Protein AF-A0A923TV10-F1 (afdb_monomer_lite)

Radius of gyration: 27.49 Å; chains: 1; bounding box: 112×77×66 Å

Foldseek 3Di:
DDDDDDDDDDDPPPPPPPPPPPVDDPDLLVLLLVLLVQLLLCQLADLLSNLQSNLVSVLLSCLPPVADRALVSNLVSLCPRPDLSSVLVVVQVQLSVLVSQLVNLLNPQQVDPVLVPDDDLLSSLSSLLSSLLQSLFAPLDVVSVVSNVSSVVSSVSNVVSSNDPSRNVSCVVSNPPPPPPPPPVPPPDDDDDDDDDDDDDPPPPLAFLLSVLLVPDDLLLSLLVLCQCQLLQALCLVVQDADFLPQAFQDQKDFPAAQPVGDTFIDGNDLPSRQCRFSSNNPGPHFPPLHDPCSVAREWAWQQWAFDDRSVAQQETELPATSGSGDRGSHDAFQLSSLSSCQQSQFAQALSYGRTNSSSSNDDLSCLLCVVNGSRHQKFWCFKDAAPDDDDFQWWKGFVRHIKGFNFADPQQQQLPPPDDLVCLDLVNGQLLNGATKIWGADCPSNGSGTGIHGRSRVCVPPVLSRQLVSVVSSQNNNNNVRHMDGRDSPRRMTTMHGNPDPSRGGDHRHYPSSVSSSSRD

Secondary structure (DSSP, 8-state):
----PPP--------------------HHHHHHHHHHHHHTTTTS-HHHHHHHHHHHHHHHHHHHSSPPPHHHHHHHHHH--SHHHHHHHH-HHHHHHHHHHHHHHHHHHS-TTGGG--HHHHHHHHHHHHHHHHHT--SSHHHHHHHHHHHHHHHHHHHHHTSHHHHHHHTTT-------------------PPP-----TT-----HHHHHHHHS-HHHHHHHHHHHHHTT-TTTTTSPPB-TTSPPP-SEEEEEE-TTSSEEEEES-HHHHHHH-HHHHT--PPPTTS--TTTS--EE-TT--EEE-TT-TTEEEEEEE-SSS-SS-EE-HHHHHHHHHHHTTB-SSTTS---GGGGTS--HHHHHSTTTTT-TTEEE--EE-TT----TT-EEEETTEEEEEEEE-SSTTS-TT--SGGG-STTTS-GGG--EEEEEEESHHHH-EEEEEEHHHHHHH-HHHHHHHHHHHHHHHHHHTT--EEPPTT-SEEEEEE---GGGB-PPPEETTGGGGGG--

Sequence (522 aa):
MKNLPTPFSRIAILLSTASLTACGAGSVMERANSLSGRLNEPVGCSTNAVRDGFFKALYDEVAMTNELPPPDFMREGLANSPTPKSSALRAEQPLSDAYANFYAEIYVAAETPEHQKLEGEARKQALLTTLAEIELGDRTTPEKAAIQSRIAKSFRDFEVENEKPSVIAHNASDCIPTSPDQSTPTTPAAPNAPSTPVIVDARADSVPLFEKFRKNFVSPVYGAYKVLSVAYQSCSVLDIAPMTNNSRRMEGIVIDGTHPSGGYQRTIASATSVMKSNAYYSTRTGPAGSCFPEQKNPLIYDFGGKPYVASTSAMEIDLFKNGGSGSVALGIDCSGYVSSALLVSGLKLKKEASSKAYQIGGVNSYMLMDPENNGLSCISRQKSISNGATLNPGDIIAQAGHVVMVDQVGTDPFGIARITRAVDCTAAQLPSSRFNFTITQSSASLGGIGLNRFKISDFLAGDSAMRNGMVQYAVAHCKAKFGITSTIPVTNPAAIVRHLGTAQCQDTKVTVKYSSCMNSCR

Structure (mmCIF, N/CA/C/O backbone):
data_AF-A0A923TV10-F1
#
_entry.id   AF-A0A923TV10-F1
#
loop_
_atom_site.group_PDB
_atom_site.id
_atom_site.type_symbol
_atom_site.label_atom_id
_atom_site.label_alt_id
_atom_site.label_comp_id
_atom_site.label_asym_id
_atom_site.label_entity_id
_atom_site.label_seq_id
_atom_site.pdbx_PDB_ins_code
_atom_site.Cartn_x
_atom_site.Cartn_y
_atom_site.Cartn_z
_atom_site.occupancy
_atom_site.B_iso_or_equiv
_atom_site.auth_seq_id
_atom_site.auth_comp_id
_atom_site.auth_asym_id
_atom_site.auth_atom_id
_atom_site.pdbx_PDB_model_num
ATOM 1 N N . MET A 1 1 ? 73.364 -57.842 -15.321 1.00 38.59 1 MET A N 1
ATOM 2 C CA . MET A 1 1 ? 72.441 -58.387 -16.342 1.00 38.59 1 MET A CA 1
ATOM 3 C C . MET A 1 1 ? 71.138 -57.596 -16.298 1.00 38.59 1 MET A C 1
ATOM 5 O O . MET A 1 1 ? 70.602 -57.467 -15.213 1.00 38.59 1 MET A O 1
ATOM 9 N N . LYS A 1 2 ? 70.722 -57.068 -17.464 1.00 39.53 2 LYS A N 1
ATOM 10 C CA . LYS A 1 2 ? 69.357 -56.740 -17.958 1.00 39.53 2 LYS A CA 1
ATOM 11 C C . LYS A 1 2 ? 68.364 -56.087 -16.966 1.00 39.53 2 LYS A C 1
ATOM 13 O O . LYS A 1 2 ? 67.922 -56.727 -16.028 1.00 39.53 2 LYS A O 1
ATOM 18 N N . ASN A 1 3 ? 68.079 -54.786 -17.094 1.00 37.75 3 ASN A N 1
ATOM 19 C CA . ASN A 1 3 ? 67.051 -54.160 -17.962 1.00 37.75 3 ASN A CA 1
ATOM 20 C C . ASN A 1 3 ? 65.609 -54.624 -17.697 1.00 37.75 3 ASN A C 1
ATOM 22 O O . ASN A 1 3 ? 65.270 -55.738 -18.082 1.00 37.75 3 ASN A O 1
ATOM 26 N N . LEU A 1 4 ? 64.762 -53.710 -17.193 1.00 36.78 4 LEU A N 1
ATOM 27 C CA . LEU A 1 4 ? 63.533 -53.234 -17.865 1.00 36.78 4 LEU A CA 1
ATOM 28 C C . LEU A 1 4 ? 62.836 -52.121 -17.040 1.00 36.78 4 LEU A C 1
ATOM 30 O O . LEU A 1 4 ? 62.564 -52.336 -15.860 1.00 36.78 4 LEU A O 1
ATOM 34 N N . PRO A 1 5 ? 62.533 -50.948 -17.633 1.00 49.22 5 PRO A N 1
ATOM 35 C CA . PRO A 1 5 ? 61.711 -49.904 -17.023 1.00 49.22 5 PRO A CA 1
ATOM 36 C C . PRO A 1 5 ? 60.223 -50.052 -17.388 1.00 49.22 5 PRO A C 1
ATOM 38 O O . PRO A 1 5 ? 59.868 -50.494 -18.481 1.00 49.22 5 PRO A O 1
ATOM 41 N N . THR A 1 6 ? 59.353 -49.651 -16.463 1.00 47.72 6 THR A N 1
ATOM 42 C CA . THR A 1 6 ? 57.892 -49.576 -16.610 1.00 47.72 6 THR A CA 1
ATOM 43 C C . THR A 1 6 ? 57.459 -48.358 -17.445 1.00 47.72 6 THR A C 1
ATOM 45 O O . THR A 1 6 ? 58.111 -47.312 -17.397 1.00 47.72 6 THR A O 1
ATOM 48 N N . PRO A 1 7 ? 56.362 -48.451 -18.223 1.00 50.12 7 PRO A N 1
ATOM 49 C CA . PRO A 1 7 ? 55.943 -47.381 -19.120 1.00 50.12 7 PRO A CA 1
ATOM 50 C C . PRO A 1 7 ? 55.122 -46.305 -18.397 1.00 50.12 7 PRO A C 1
ATOM 52 O O . PRO A 1 7 ? 54.123 -46.585 -17.735 1.00 50.12 7 PRO A O 1
ATOM 55 N N . PHE A 1 8 ? 55.514 -45.048 -18.603 1.00 36.72 8 PHE A N 1
ATOM 56 C CA . PHE A 1 8 ? 54.685 -43.872 -18.354 1.00 36.72 8 PHE A CA 1
ATOM 57 C C . PHE A 1 8 ? 53.495 -43.861 -19.328 1.00 36.72 8 PHE A C 1
ATOM 59 O O . PHE A 1 8 ? 53.670 -43.641 -20.527 1.00 36.72 8 PHE A O 1
ATOM 66 N N . SER A 1 9 ? 52.278 -44.047 -18.812 1.00 38.44 9 SER A N 1
ATOM 67 C CA . SER A 1 9 ? 51.053 -43.690 -19.536 1.00 38.44 9 SER A CA 1
ATOM 68 C C . SER A 1 9 ? 50.887 -42.174 -19.534 1.00 38.44 9 SER A C 1
ATOM 70 O O . SER A 1 9 ? 50.628 -41.558 -18.502 1.00 38.44 9 SER A O 1
ATOM 72 N N . ARG A 1 10 ? 51.037 -41.571 -20.715 1.00 37.12 10 ARG A N 1
ATOM 73 C CA . ARG A 1 10 ? 50.629 -40.195 -20.997 1.00 37.12 10 ARG A CA 1
ATOM 74 C C . ARG A 1 10 ? 49.102 -40.155 -21.088 1.00 37.12 10 ARG A C 1
ATOM 76 O O . ARG A 1 10 ? 48.540 -40.557 -22.101 1.00 37.12 10 ARG A O 1
ATOM 83 N N . ILE A 1 11 ? 48.438 -39.668 -20.043 1.00 40.84 11 ILE A N 1
ATOM 84 C CA . ILE A 1 11 ? 47.036 -39.249 -20.127 1.00 40.84 11 ILE A CA 1
ATOM 85 C C . ILE A 1 11 ? 47.023 -37.886 -20.821 1.00 40.84 11 ILE A C 1
ATOM 87 O O . ILE A 1 11 ? 47.440 -36.878 -20.255 1.00 40.84 11 ILE A O 1
ATOM 91 N N . ALA A 1 12 ? 46.581 -37.871 -22.076 1.00 37.94 12 ALA A N 1
ATOM 92 C CA . ALA A 1 12 ? 46.223 -36.654 -22.783 1.00 37.94 12 ALA A CA 1
ATOM 93 C C . ALA A 1 12 ? 44.892 -36.142 -22.214 1.00 37.94 12 ALA A C 1
ATOM 95 O O . ALA A 1 12 ? 43.832 -36.697 -22.497 1.00 37.94 12 ALA A O 1
ATOM 96 N N . ILE A 1 13 ? 44.948 -35.097 -21.386 1.00 39.25 13 ILE A N 1
ATOM 97 C CA . ILE A 1 13 ? 43.767 -34.317 -21.011 1.00 39.25 13 ILE A CA 1
ATOM 98 C C . ILE A 1 13 ? 43.398 -33.472 -22.233 1.00 39.25 13 ILE A C 1
ATOM 100 O O . ILE A 1 13 ? 44.001 -32.436 -22.502 1.00 39.25 13 ILE A O 1
ATOM 104 N N . LEU A 1 14 ? 42.420 -33.950 -23.001 1.00 36.16 14 LEU A N 1
ATOM 105 C CA . LEU A 1 14 ? 41.675 -33.139 -23.956 1.00 36.16 14 LEU A CA 1
ATOM 106 C C . LEU A 1 14 ? 40.838 -32.137 -23.150 1.00 36.16 14 LEU A C 1
ATOM 108 O O . LEU A 1 14 ? 39.737 -32.444 -22.700 1.00 36.16 14 LEU A O 1
ATOM 112 N N . LEU A 1 15 ? 41.387 -30.937 -22.944 1.00 39.06 15 LEU A N 1
ATOM 113 C CA . LEU A 1 15 ? 40.618 -29.751 -22.576 1.00 39.06 15 LEU A CA 1
ATOM 114 C C . LEU A 1 15 ? 39.702 -29.399 -23.754 1.00 39.06 15 LEU A C 1
ATOM 116 O O . LEU A 1 15 ? 40.036 -28.582 -24.608 1.00 39.06 15 LEU A O 1
ATOM 120 N N . SER A 1 16 ? 38.536 -30.037 -23.812 1.00 40.84 16 SER A N 1
ATOM 121 C CA . SER A 1 16 ? 37.406 -29.514 -24.565 1.00 40.84 16 SER A CA 1
ATOM 122 C C . SER A 1 16 ? 36.924 -28.257 -23.844 1.00 40.84 16 SER A C 1
ATOM 124 O O . SER A 1 16 ? 36.139 -28.328 -22.897 1.00 40.84 16 SER A O 1
ATOM 126 N N . THR A 1 17 ? 37.429 -27.100 -24.268 1.00 43.66 17 THR A N 1
ATOM 127 C CA . THR A 1 17 ? 36.827 -25.796 -23.995 1.00 43.66 17 THR A CA 1
ATOM 128 C C . THR A 1 17 ? 35.437 -25.785 -24.623 1.00 43.66 17 THR A C 1
ATOM 130 O O . THR A 1 17 ? 35.248 -25.356 -25.760 1.00 43.66 17 THR A O 1
ATOM 133 N N . ALA A 1 18 ? 34.454 -26.314 -23.897 1.00 43.22 18 ALA A N 1
ATOM 134 C CA . ALA A 1 18 ? 33.068 -25.970 -24.126 1.00 43.22 18 ALA A CA 1
ATOM 135 C C . ALA A 1 18 ? 32.954 -24.488 -23.770 1.00 43.22 18 ALA A C 1
ATOM 137 O O . ALA A 1 18 ? 32.838 -24.123 -22.600 1.00 43.22 18 ALA A O 1
ATOM 138 N N . SER A 1 19 ? 33.079 -23.635 -24.784 1.00 43.38 19 SER A N 1
ATOM 139 C CA . SER A 1 19 ? 32.669 -22.243 -24.716 1.00 43.38 19 SER A CA 1
ATOM 140 C C . SER A 1 19 ? 31.176 -22.249 -24.412 1.00 43.38 19 SER A C 1
ATOM 142 O O . SER A 1 19 ? 30.345 -22.279 -25.315 1.00 43.38 19 SER A O 1
ATOM 144 N N . LEU A 1 20 ? 30.832 -22.288 -23.125 1.00 39.34 20 LEU A N 1
ATOM 145 C CA . LEU A 1 20 ? 29.555 -21.803 -22.642 1.00 39.34 20 LEU A CA 1
ATOM 146 C C . LEU A 1 20 ? 29.521 -20.341 -23.075 1.00 39.34 20 LEU A C 1
ATOM 148 O O . LEU A 1 20 ? 30.041 -19.466 -22.386 1.00 39.34 20 LEU A O 1
ATOM 152 N N . THR A 1 21 ? 28.970 -20.078 -24.259 1.00 44.41 21 THR A N 1
ATOM 153 C CA . THR A 1 21 ? 28.407 -18.776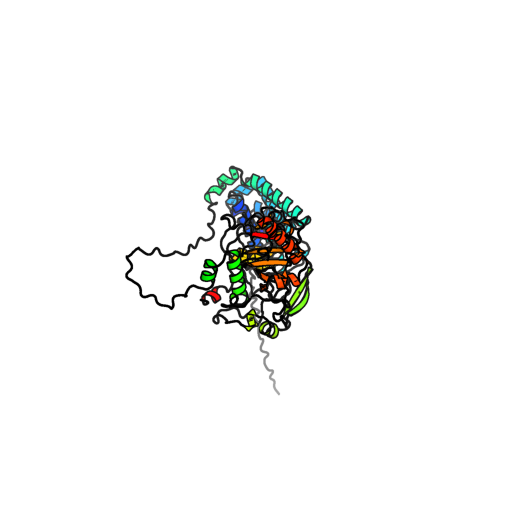 -24.579 1.00 44.41 21 THR A CA 1
ATOM 154 C C . THR A 1 21 ? 27.319 -18.573 -23.544 1.00 44.41 21 THR A C 1
ATOM 156 O O . THR A 1 21 ? 26.176 -18.988 -23.734 1.00 44.41 21 THR A O 1
ATOM 159 N N . ALA A 1 22 ? 27.701 -18.018 -22.393 1.00 45.66 22 ALA A N 1
ATOM 160 C CA . ALA A 1 22 ? 26.767 -17.328 -21.539 1.00 45.66 22 ALA A CA 1
ATOM 161 C C . ALA A 1 22 ? 25.974 -16.437 -22.492 1.00 45.66 22 ALA A C 1
ATOM 163 O O . ALA A 1 22 ? 26.583 -15.668 -23.240 1.00 45.66 22 ALA A O 1
ATOM 164 N N . CYS A 1 23 ? 24.656 -16.623 -22.553 1.00 52.88 23 CYS A N 1
ATOM 165 C CA . CYS A 1 23 ? 23.758 -15.684 -23.205 1.00 52.88 23 CYS A CA 1
ATOM 166 C C . CYS A 1 23 ? 23.923 -14.360 -22.454 1.00 52.88 23 CYS A C 1
ATOM 168 O O . CYS A 1 23 ? 23.215 -14.092 -21.486 1.00 52.88 23 CYS A O 1
ATOM 170 N N . GLY A 1 24 ? 24.983 -13.626 -22.796 1.00 55.41 24 GLY A N 1
ATOM 171 C CA . GLY A 1 24 ? 25.376 -12.397 -22.145 1.00 55.41 24 GLY A CA 1
ATOM 172 C C . GLY A 1 24 ? 24.250 -11.411 -22.345 1.00 55.41 24 GLY A C 1
ATOM 173 O O . GLY A 1 24 ? 23.641 -11.380 -23.416 1.00 55.41 24 GLY A O 1
ATOM 174 N N . ALA A 1 25 ? 23.960 -10.631 -21.307 1.00 64.44 25 ALA A N 1
ATOM 175 C CA . ALA A 1 25 ? 23.139 -9.448 -21.470 1.00 64.44 25 ALA A CA 1
ATOM 176 C C . ALA A 1 25 ? 23.658 -8.704 -22.709 1.00 64.44 25 ALA A C 1
ATOM 178 O O . ALA A 1 25 ? 24.857 -8.419 -22.786 1.00 64.44 25 ALA A O 1
ATOM 179 N N . GLY A 1 26 ? 22.786 -8.495 -23.701 1.00 77.38 26 GLY A N 1
ATOM 180 C CA . GLY A 1 26 ? 23.142 -7.782 -24.924 1.00 77.38 26 GLY A CA 1
ATOM 181 C C . GLY A 1 26 ? 23.826 -6.458 -24.590 1.00 77.38 26 GLY A C 1
ATOM 182 O O . GLY A 1 26 ? 23.707 -5.941 -23.470 1.00 77.38 26 GLY A O 1
ATOM 183 N N . SER A 1 27 ? 24.567 -5.899 -25.546 1.00 89.12 27 SER A N 1
ATOM 184 C CA . SER A 1 27 ? 25.260 -4.623 -25.320 1.00 89.12 27 SER A CA 1
ATOM 185 C C . SER A 1 27 ? 24.296 -3.566 -24.747 1.00 89.12 27 SER A C 1
ATOM 187 O O . SER A 1 27 ? 23.094 -3.609 -25.011 1.00 89.12 27 SER A O 1
ATOM 189 N N . VAL A 1 28 ? 24.792 -2.598 -23.963 1.00 86.88 28 VAL A N 1
ATOM 190 C CA . VAL A 1 28 ? 23.950 -1.506 -23.418 1.00 86.88 28 VAL A CA 1
ATOM 191 C C . VAL A 1 28 ? 23.112 -0.855 -24.529 1.00 86.88 28 VAL A C 1
ATOM 193 O O . VAL A 1 28 ? 21.936 -0.573 -24.322 1.00 86.88 28 VAL A O 1
ATOM 196 N N . MET A 1 29 ? 23.688 -0.719 -25.727 1.00 86.88 29 MET A N 1
ATOM 197 C CA . MET A 1 29 ? 23.004 -0.206 -26.913 1.00 86.88 29 MET A CA 1
ATOM 198 C C . MET A 1 29 ? 21.878 -1.120 -27.413 1.00 86.88 29 MET A C 1
ATOM 200 O O . MET A 1 29 ? 20.793 -0.649 -27.733 1.00 86.88 29 MET A O 1
ATOM 204 N N . GLU A 1 30 ? 22.095 -2.435 -27.466 1.00 88.31 30 GLU A N 1
ATOM 205 C CA . GLU A 1 30 ? 21.063 -3.404 -27.862 1.00 88.31 30 GLU A CA 1
ATOM 206 C C . GLU A 1 30 ? 19.871 -3.384 -26.897 1.00 88.31 30 GLU A C 1
ATOM 208 O O . GLU A 1 30 ? 18.715 -3.392 -27.325 1.00 88.31 30 GLU A O 1
ATOM 213 N N . ARG A 1 31 ? 20.148 -3.266 -25.594 1.00 88.62 31 ARG A N 1
ATOM 214 C CA . ARG A 1 31 ? 19.114 -3.117 -24.563 1.00 88.62 31 ARG A CA 1
ATOM 215 C C . ARG A 1 31 ? 18.372 -1.793 -24.687 1.00 88.62 31 ARG A C 1
ATOM 217 O O . ARG A 1 31 ? 17.145 -1.796 -24.694 1.00 88.62 31 ARG A O 1
ATOM 224 N N . ALA A 1 32 ? 19.086 -0.685 -24.886 1.00 88.25 32 ALA A N 1
ATOM 225 C CA . ALA A 1 32 ? 18.475 0.620 -25.123 1.00 88.25 32 ALA A CA 1
ATOM 226 C C . ALA A 1 32 ? 17.603 0.630 -26.390 1.00 88.25 32 ALA A C 1
ATOM 228 O O . ALA A 1 32 ? 16.500 1.172 -26.365 1.00 88.25 32 ALA A O 1
ATOM 229 N N . ASN A 1 33 ? 18.033 -0.030 -27.470 1.00 86.94 33 ASN A N 1
ATOM 230 C CA . ASN A 1 33 ? 17.242 -0.201 -28.692 1.00 86.94 33 ASN A CA 1
ATOM 231 C C . ASN A 1 33 ? 15.967 -1.022 -28.442 1.00 86.94 33 ASN A C 1
ATOM 233 O O . ASN A 1 33 ? 14.889 -0.640 -28.902 1.00 86.94 33 ASN A O 1
ATOM 237 N N . SER A 1 34 ? 16.078 -2.126 -27.696 1.00 88.44 34 SER A N 1
ATOM 238 C CA . SER A 1 34 ? 14.943 -2.977 -27.315 1.00 88.44 34 SER A CA 1
ATOM 239 C C . SER A 1 34 ? 13.941 -2.230 -26.430 1.00 88.44 34 SER A C 1
ATOM 241 O O . SER A 1 34 ? 12.738 -2.219 -26.705 1.00 88.44 34 SER A O 1
ATOM 243 N N . LEU A 1 35 ? 14.432 -1.536 -25.399 1.00 89.12 35 LEU A N 1
ATOM 244 C CA . LEU A 1 35 ? 13.606 -0.713 -24.527 1.00 89.12 35 LEU A CA 1
ATOM 245 C C . LEU A 1 35 ? 12.937 0.419 -25.311 1.00 89.12 35 LEU A C 1
ATOM 247 O O . LEU A 1 35 ? 11.728 0.577 -25.197 1.00 89.12 35 LEU A O 1
ATOM 251 N N . SER A 1 36 ? 13.680 1.142 -26.153 1.00 86.75 36 SER A N 1
ATOM 252 C CA . SER A 1 36 ? 13.136 2.196 -27.022 1.00 86.75 36 SER A CA 1
ATOM 253 C C . SER A 1 36 ? 12.030 1.661 -27.931 1.00 86.75 36 SER A C 1
ATOM 255 O O . SER A 1 36 ? 10.998 2.302 -28.080 1.00 86.75 36 SER A O 1
ATOM 257 N N . GLY A 1 37 ? 12.200 0.460 -28.497 1.00 86.69 37 GLY A N 1
ATOM 258 C CA . GLY A 1 37 ? 11.164 -0.205 -29.290 1.00 86.69 37 GLY A CA 1
ATOM 259 C C . GLY A 1 37 ? 9.858 -0.397 -28.514 1.00 86.69 37 GLY A C 1
ATOM 260 O O . GLY A 1 37 ? 8.813 0.043 -28.986 1.00 86.69 37 GLY A O 1
ATOM 261 N N . ARG A 1 38 ? 9.930 -0.973 -27.305 1.00 86.62 38 ARG A N 1
ATOM 262 C CA . ARG A 1 38 ? 8.759 -1.198 -26.429 1.00 86.62 38 ARG A CA 1
ATOM 263 C C . ARG A 1 38 ? 8.125 0.104 -25.944 1.00 86.62 38 ARG A C 1
ATOM 265 O O . ARG A 1 38 ? 6.909 0.235 -25.898 1.00 86.62 38 ARG A O 1
ATOM 272 N N . LEU A 1 39 ? 8.960 1.080 -25.606 1.00 84.62 39 LEU A N 1
ATOM 273 C CA . LEU A 1 39 ? 8.561 2.422 -25.193 1.00 84.62 39 LEU A CA 1
ATOM 274 C C . LEU A 1 39 ? 7.799 3.170 -26.303 1.00 84.62 39 LEU A C 1
ATOM 276 O O . LEU A 1 39 ? 6.888 3.939 -26.012 1.00 84.62 39 LEU A O 1
ATOM 280 N N . ASN A 1 40 ? 8.101 2.883 -27.569 1.00 83.31 40 ASN A N 1
ATOM 281 C CA . ASN A 1 40 ? 7.434 3.491 -28.71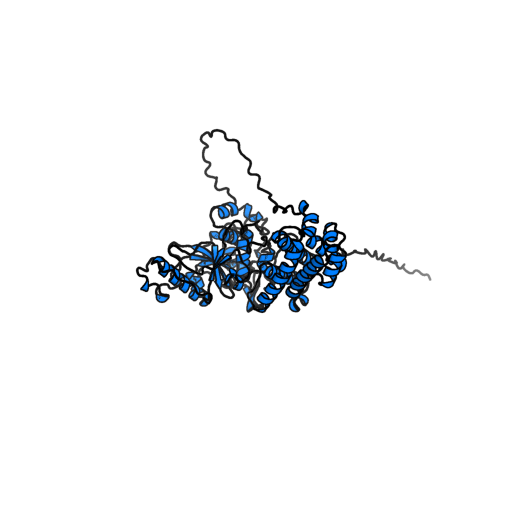9 1.00 83.31 40 ASN A CA 1
ATOM 282 C C . ASN A 1 40 ? 6.117 2.804 -29.115 1.00 83.31 40 ASN A C 1
ATOM 284 O O . ASN A 1 40 ? 5.364 3.362 -29.912 1.00 83.31 40 ASN A O 1
ATOM 288 N N . GLU A 1 41 ? 5.815 1.610 -28.592 1.00 83.31 41 GLU A N 1
ATOM 289 C CA . GLU A 1 41 ? 4.597 0.870 -28.947 1.00 83.31 41 GLU A CA 1
ATOM 290 C C . GLU A 1 41 ? 3.296 1.664 -28.733 1.00 83.31 41 GLU A C 1
ATOM 292 O O . GLU A 1 41 ? 2.462 1.641 -29.647 1.00 83.31 41 GLU A O 1
ATOM 297 N N . PRO A 1 42 ? 3.100 2.384 -27.607 1.00 83.69 42 PRO A N 1
ATOM 298 C CA . PRO A 1 42 ? 1.866 3.118 -27.361 1.00 83.69 42 PRO A CA 1
ATOM 299 C C . PRO A 1 42 ? 1.865 4.550 -27.924 1.00 83.69 42 PRO A C 1
ATOM 301 O O . PRO A 1 42 ? 0.878 5.257 -27.735 1.00 83.69 42 PRO A O 1
ATOM 304 N N . VAL A 1 43 ? 2.933 5.019 -28.582 1.00 84.75 43 VAL A N 1
ATOM 305 C CA . VAL A 1 43 ? 2.988 6.386 -29.140 1.00 84.75 43 VAL A CA 1
ATOM 306 C C . VAL A 1 43 ? 1.859 6.591 -30.156 1.00 84.75 43 VAL A C 1
ATOM 308 O O . VAL A 1 43 ? 1.586 5.731 -30.990 1.00 84.75 43 VAL A O 1
ATOM 311 N N . GLY A 1 44 ? 1.182 7.737 -30.072 1.00 83.50 44 GLY A N 1
ATOM 312 C CA . GLY A 1 44 ? -0.035 8.049 -30.828 1.00 83.50 44 GLY A CA 1
ATOM 313 C C . GLY A 1 44 ? -1.328 7.470 -30.238 1.00 83.50 44 GLY A C 1
ATOM 314 O O . GLY A 1 44 ? -2.401 7.712 -30.790 1.00 83.50 44 GLY A O 1
ATOM 315 N N . CYS A 1 45 ? -1.260 6.741 -29.118 1.00 87.25 45 CYS A N 1
ATOM 316 C CA . CYS A 1 45 ? -2.437 6.262 -28.390 1.00 87.25 45 CYS A CA 1
ATOM 317 C C . CYS A 1 45 ? -2.895 7.260 -27.320 1.00 87.25 45 CYS A C 1
ATOM 319 O O . CYS A 1 45 ? -2.273 8.300 -27.104 1.00 87.25 45 CYS A O 1
ATOM 321 N N . SER A 1 46 ? -4.000 6.939 -26.632 1.00 87.19 46 SER A N 1
ATOM 322 C CA . SER A 1 46 ? -4.491 7.775 -25.529 1.00 87.19 46 SER A CA 1
ATOM 323 C C . SER A 1 46 ? -3.416 7.978 -24.459 1.00 87.19 46 SER A C 1
ATOM 325 O O . SER A 1 46 ? -2.656 7.059 -24.148 1.00 87.19 46 SER A O 1
ATOM 327 N N . THR A 1 47 ? -3.412 9.149 -23.834 1.00 87.56 47 THR A N 1
ATOM 328 C CA . THR A 1 47 ? -2.476 9.552 -22.778 1.00 87.56 47 THR A CA 1
ATOM 329 C C . THR A 1 47 ? -2.267 8.491 -21.694 1.00 87.56 47 THR A C 1
ATOM 331 O O . THR A 1 47 ? -1.138 8.200 -21.301 1.00 87.56 47 THR A O 1
ATOM 334 N N . ASN A 1 48 ? -3.354 7.857 -21.241 1.00 87.81 48 ASN A N 1
ATOM 335 C CA . ASN A 1 48 ? -3.290 6.806 -20.226 1.00 87.81 48 ASN A CA 1
ATOM 336 C C . ASN A 1 48 ? -2.608 5.537 -20.751 1.00 87.81 48 ASN A C 1
ATOM 338 O O . ASN A 1 48 ? -1.812 4.943 -20.032 1.00 87.81 48 ASN A O 1
ATOM 342 N N . ALA A 1 49 ? -2.881 5.141 -21.999 1.00 88.06 49 ALA A N 1
ATOM 343 C CA . ALA A 1 49 ? -2.229 3.989 -22.621 1.00 88.06 49 ALA A CA 1
ATOM 344 C C . ALA A 1 49 ? -0.724 4.232 -22.806 1.00 88.06 49 ALA A C 1
ATOM 346 O O . ALA A 1 49 ? 0.076 3.340 -22.532 1.00 88.06 49 ALA A O 1
ATOM 347 N N . VAL A 1 50 ? -0.335 5.453 -23.194 1.00 90.69 50 VAL A N 1
ATOM 348 C CA . VAL A 1 50 ? 1.080 5.829 -23.303 1.00 90.69 50 VAL A CA 1
ATOM 349 C C . VAL A 1 50 ? 1.770 5.773 -21.950 1.00 90.69 50 VAL A C 1
ATOM 351 O O . VAL A 1 50 ? 2.808 5.129 -21.825 1.00 90.69 50 VAL A O 1
ATOM 354 N N . ARG A 1 51 ? 1.185 6.393 -20.919 1.00 91.62 51 ARG A N 1
ATOM 355 C CA . ARG A 1 51 ? 1.756 6.365 -19.568 1.00 91.62 51 ARG A CA 1
ATOM 356 C C . ARG A 1 51 ? 1.900 4.939 -19.045 1.00 91.62 51 ARG A C 1
ATOM 358 O O . ARG A 1 51 ? 2.952 4.588 -18.517 1.00 91.62 51 ARG A O 1
ATOM 365 N N . ASP A 1 52 ? 0.853 4.131 -19.177 1.00 90.38 52 ASP A N 1
ATOM 366 C CA . ASP A 1 52 ? 0.849 2.772 -18.648 1.00 90.38 52 ASP A CA 1
ATOM 367 C C . ASP A 1 52 ? 1.860 1.875 -19.373 1.00 90.38 52 ASP A C 1
ATOM 369 O O . ASP A 1 52 ? 2.641 1.181 -18.717 1.00 90.38 52 ASP A O 1
ATOM 373 N N . GLY A 1 53 ? 1.903 1.960 -20.709 1.00 90.31 53 GLY A N 1
ATOM 374 C CA . GLY A 1 53 ? 2.879 1.262 -21.546 1.00 90.31 53 GLY A CA 1
ATOM 375 C C . GLY A 1 53 ? 4.316 1.701 -21.262 1.00 90.31 53 GLY A C 1
ATOM 376 O O . GLY A 1 53 ? 5.202 0.853 -21.158 1.00 90.31 53 GLY A O 1
ATOM 377 N N . PHE A 1 54 ? 4.535 2.999 -21.025 1.00 93.12 54 PHE A N 1
ATOM 378 C CA . PHE A 1 54 ? 5.834 3.548 -20.640 1.00 93.12 54 PHE A CA 1
ATOM 379 C C . PHE A 1 54 ? 6.354 2.893 -19.357 1.00 93.12 54 PHE A C 1
ATOM 381 O O . PHE A 1 54 ? 7.426 2.285 -19.350 1.00 93.12 54 PHE A O 1
ATOM 388 N N . PHE A 1 55 ? 5.581 2.966 -18.266 1.00 94.19 55 PHE A N 1
ATOM 389 C CA . PHE A 1 55 ? 5.996 2.373 -16.993 1.00 94.19 55 PHE A CA 1
ATOM 390 C C . PHE A 1 55 ? 6.109 0.855 -17.089 1.00 94.19 55 PHE A C 1
ATOM 392 O O . PHE A 1 55 ? 7.041 0.285 -16.529 1.00 94.19 55 PHE A O 1
ATOM 399 N N . LYS A 1 56 ? 5.214 0.194 -17.835 1.00 91.75 56 LYS A N 1
ATOM 400 C CA . LYS A 1 56 ? 5.310 -1.247 -18.083 1.00 91.75 56 LYS A CA 1
ATOM 401 C C . LYS A 1 56 ? 6.657 -1.617 -18.713 1.00 91.75 56 LYS A C 1
ATOM 403 O O . LYS A 1 56 ? 7.315 -2.523 -18.213 1.00 91.75 56 LYS A O 1
ATOM 408 N N . ALA A 1 57 ? 7.088 -0.907 -19.754 1.00 92.50 57 ALA A N 1
ATOM 409 C CA . ALA A 1 57 ? 8.363 -1.177 -20.411 1.00 92.50 57 ALA A CA 1
ATOM 410 C C . ALA A 1 57 ? 9.562 -0.955 -19.472 1.00 92.50 57 ALA A C 1
ATOM 412 O O . ALA A 1 57 ? 10.503 -1.747 -19.500 1.00 92.50 57 ALA A O 1
ATOM 413 N N . LEU A 1 58 ? 9.511 0.060 -18.596 1.00 94.94 58 LEU A N 1
ATOM 414 C CA . LEU A 1 58 ? 10.542 0.264 -17.571 1.00 94.94 58 LEU A CA 1
ATOM 415 C C . LEU A 1 58 ? 10.582 -0.866 -16.540 1.00 94.94 58 LEU A C 1
ATOM 417 O O . LEU A 1 58 ? 11.662 -1.351 -16.207 1.00 94.94 58 LEU A O 1
ATOM 421 N N . TYR A 1 59 ? 9.421 -1.308 -16.048 1.00 93.94 59 TYR A N 1
ATOM 422 C CA . TYR A 1 59 ? 9.358 -2.449 -15.136 1.00 93.94 59 TYR A CA 1
ATOM 423 C C . TYR A 1 59 ? 9.915 -3.707 -15.790 1.00 93.94 59 TYR A C 1
ATOM 425 O O . TYR A 1 59 ? 10.712 -4.401 -15.166 1.00 93.94 59 TYR A O 1
ATOM 433 N N . ASP A 1 60 ? 9.527 -3.984 -17.037 1.00 91.25 60 ASP A N 1
ATOM 434 C CA . ASP A 1 60 ? 10.015 -5.142 -17.780 1.00 91.25 60 ASP A CA 1
ATOM 435 C C . ASP A 1 60 ? 11.540 -5.064 -17.993 1.00 91.25 60 ASP A C 1
ATOM 437 O O . ASP A 1 60 ? 12.218 -6.084 -17.910 1.00 91.25 60 ASP A O 1
ATOM 441 N N . GLU A 1 61 ? 12.102 -3.877 -18.247 1.00 93.50 61 GLU A N 1
ATOM 442 C CA . GLU A 1 61 ? 13.555 -3.689 -18.346 1.00 93.50 61 GLU A CA 1
ATOM 443 C C . GLU A 1 61 ? 14.259 -4.029 -17.036 1.00 93.50 61 GLU A C 1
ATOM 445 O O . GLU A 1 61 ? 15.075 -4.948 -17.008 1.00 93.50 61 GLU A O 1
ATOM 450 N N . VAL A 1 62 ? 13.891 -3.365 -15.936 1.00 93.88 62 VAL A N 1
ATOM 451 C CA . VAL A 1 62 ? 14.496 -3.612 -14.617 1.00 93.88 62 VAL A CA 1
ATOM 452 C C . VAL A 1 62 ? 14.327 -5.076 -14.207 1.00 93.88 62 VAL A C 1
ATOM 454 O O . VAL A 1 62 ? 15.231 -5.686 -13.638 1.00 93.88 62 VAL A O 1
ATOM 457 N N . ALA A 1 63 ? 13.184 -5.675 -14.532 1.00 89.69 63 ALA A N 1
ATOM 458 C CA . ALA A 1 63 ? 12.895 -7.077 -14.289 1.00 89.69 63 ALA A CA 1
ATOM 459 C C . ALA A 1 63 ? 13.870 -8.031 -15.003 1.00 89.69 63 ALA A C 1
ATOM 461 O O . ALA A 1 63 ? 14.204 -9.074 -14.424 1.00 89.69 63 ALA A O 1
ATOM 462 N N . MET A 1 64 ? 14.310 -7.683 -16.217 1.00 89.31 64 MET A N 1
ATOM 463 C CA . MET A 1 64 ? 15.232 -8.472 -17.042 1.00 89.31 64 MET A CA 1
ATOM 464 C C . MET A 1 64 ? 16.706 -8.186 -16.744 1.00 89.31 64 MET A C 1
ATOM 466 O O . MET A 1 64 ? 17.515 -9.112 -16.772 1.00 89.31 64 MET A O 1
ATOM 470 N N . THR A 1 65 ? 17.068 -6.930 -16.484 1.00 91.88 65 THR A N 1
ATOM 471 C CA . THR A 1 65 ? 18.469 -6.476 -16.485 1.00 91.88 65 THR A CA 1
ATOM 472 C C . THR A 1 65 ? 18.973 -6.017 -15.122 1.00 91.88 65 THR A C 1
ATOM 474 O O . THR A 1 65 ? 20.181 -5.891 -14.940 1.00 91.88 65 THR A O 1
ATOM 477 N N . ASN A 1 66 ? 18.072 -5.818 -14.156 1.00 93.56 66 ASN A N 1
ATOM 478 C CA . ASN A 1 66 ? 18.337 -5.216 -12.846 1.00 93.56 66 ASN A CA 1
ATOM 479 C C . ASN A 1 66 ? 18.836 -3.757 -12.904 1.00 93.56 66 ASN A C 1
ATOM 481 O O . ASN A 1 66 ? 19.366 -3.268 -11.907 1.00 93.56 66 ASN A O 1
ATOM 485 N N . GLU A 1 67 ? 18.685 -3.067 -14.037 1.00 94.81 67 GLU A N 1
ATOM 486 C CA . GLU A 1 67 ? 19.131 -1.682 -14.218 1.00 94.81 67 GLU A CA 1
ATOM 487 C C . GLU A 1 67 ? 18.313 -0.943 -15.282 1.00 94.81 67 GLU A C 1
ATOM 489 O O . GLU A 1 67 ? 17.610 -1.557 -16.085 1.00 94.81 67 GLU A O 1
ATOM 494 N N . LEU A 1 68 ? 18.414 0.385 -15.299 1.00 95.44 68 LEU A N 1
ATOM 495 C CA . LEU A 1 68 ? 17.894 1.211 -16.385 1.00 95.44 68 LEU A CA 1
ATOM 496 C C . LEU A 1 68 ? 19.043 1.652 -17.315 1.00 95.44 68 LEU A C 1
ATOM 498 O O . LEU A 1 68 ? 20.117 2.007 -16.827 1.00 95.44 68 LEU A O 1
ATOM 502 N N . PRO A 1 69 ? 18.861 1.673 -18.651 1.00 95.38 69 PRO A N 1
ATOM 503 C CA . PRO A 1 69 ? 19.861 2.237 -19.557 1.00 95.38 69 PRO A CA 1
ATOM 504 C C . PRO A 1 69 ? 20.113 3.733 -19.280 1.00 95.38 69 PRO A C 1
ATOM 506 O O . PRO A 1 69 ? 19.155 4.470 -19.037 1.00 95.38 69 PRO A O 1
ATOM 509 N N . PRO A 1 70 ? 21.355 4.245 -19.355 1.00 96.06 70 PRO A N 1
ATOM 510 C CA . PRO A 1 70 ? 21.590 5.675 -19.166 1.00 96.06 70 PRO A CA 1
ATOM 511 C C . PRO A 1 70 ? 20.867 6.528 -20.230 1.00 96.06 70 PRO A C 1
ATOM 513 O O . PRO A 1 70 ? 20.706 6.070 -21.367 1.00 96.06 70 PRO A O 1
ATOM 516 N N . PRO A 1 71 ? 20.462 7.777 -19.918 1.00 95.94 71 PRO A N 1
ATOM 517 C CA . PRO A 1 71 ? 19.665 8.607 -20.828 1.00 95.94 71 PRO A CA 1
ATOM 518 C C . PRO A 1 71 ? 20.274 8.827 -22.220 1.00 95.94 71 PRO A C 1
ATOM 520 O O . PRO A 1 71 ? 19.534 8.853 -23.202 1.00 95.94 71 PRO A O 1
ATOM 523 N N . ASP A 1 72 ? 21.602 8.926 -22.331 1.00 94.75 72 ASP A N 1
ATOM 524 C CA . ASP A 1 72 ? 22.279 9.114 -23.624 1.00 94.75 72 ASP A CA 1
ATOM 525 C C . ASP A 1 72 ? 22.090 7.907 -24.555 1.00 94.75 72 ASP A C 1
ATOM 527 O O . ASP A 1 72 ? 21.801 8.075 -25.739 1.00 94.75 72 ASP A O 1
ATOM 531 N N . PHE A 1 73 ? 22.141 6.688 -24.006 1.00 93.12 73 PHE A N 1
ATOM 532 C CA . PHE A 1 73 ? 21.865 5.464 -24.763 1.00 93.12 73 PHE A CA 1
ATOM 533 C C . PHE A 1 73 ? 20.400 5.385 -25.186 1.00 93.12 73 PHE A C 1
ATOM 535 O O . PHE A 1 73 ? 20.106 4.899 -26.272 1.00 93.12 73 PHE A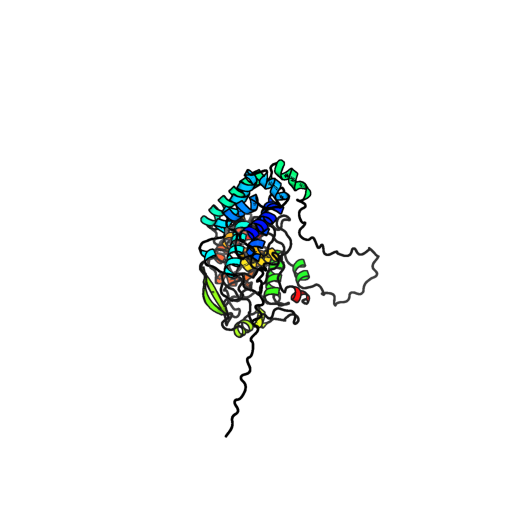 O 1
ATOM 542 N N . MET A 1 74 ? 19.475 5.879 -24.360 1.00 92.00 74 MET A N 1
ATOM 543 C CA . MET A 1 74 ? 18.063 5.952 -24.741 1.00 92.00 74 MET A CA 1
ATOM 544 C C . MET A 1 74 ? 17.817 6.967 -25.853 1.00 92.00 74 MET A C 1
ATOM 546 O O . MET A 1 74 ? 17.054 6.682 -26.771 1.00 92.00 74 MET A O 1
ATOM 550 N N . ARG A 1 75 ? 18.483 8.125 -25.820 1.00 91.62 75 ARG A N 1
ATOM 551 C CA . ARG A 1 75 ? 18.411 9.117 -26.901 1.00 91.62 75 ARG A CA 1
ATOM 552 C C . ARG A 1 75 ? 18.926 8.534 -28.218 1.00 91.62 75 ARG A C 1
ATOM 554 O O . ARG A 1 75 ? 18.269 8.675 -29.246 1.00 91.62 75 ARG A O 1
ATOM 561 N N . GLU A 1 76 ? 20.063 7.843 -28.177 1.00 90.12 76 GLU A N 1
ATOM 562 C CA . GLU A 1 76 ? 20.613 7.154 -29.346 1.00 90.12 76 GLU A CA 1
ATOM 563 C C . GLU A 1 76 ? 19.702 6.009 -29.815 1.00 90.12 76 GLU A C 1
ATOM 565 O O . GLU A 1 76 ? 19.442 5.873 -31.010 1.00 90.12 76 GLU A O 1
ATOM 570 N N . GLY A 1 77 ? 19.143 5.232 -28.885 1.00 87.75 77 GLY A N 1
ATOM 571 C CA . GLY A 1 77 ? 18.229 4.137 -29.195 1.00 87.75 77 GLY A CA 1
ATOM 572 C C . GLY A 1 77 ? 16.914 4.599 -29.824 1.00 87.75 77 GLY A C 1
ATOM 573 O O . GLY A 1 77 ? 16.419 3.963 -30.754 1.00 87.75 77 GLY A O 1
ATOM 574 N N . LEU A 1 78 ? 16.373 5.742 -29.395 1.00 85.94 78 LEU A N 1
ATOM 575 C CA . LEU A 1 78 ? 15.211 6.375 -30.024 1.00 85.94 78 LEU A CA 1
ATOM 576 C C . LEU A 1 78 ? 15.528 6.843 -31.452 1.00 85.94 78 LEU A C 1
ATOM 578 O O . LEU A 1 78 ? 14.726 6.609 -32.357 1.00 85.94 78 LEU A O 1
ATOM 582 N N . ALA A 1 79 ? 16.714 7.419 -31.675 1.00 86.25 79 ALA A N 1
ATOM 583 C CA . ALA A 1 79 ? 17.163 7.840 -33.004 1.00 86.25 79 ALA A CA 1
ATOM 584 C C . ALA A 1 79 ? 17.411 6.646 -33.948 1.00 86.25 79 ALA A C 1
ATOM 586 O O . ALA A 1 79 ? 17.090 6.703 -35.137 1.00 86.25 79 ALA A O 1
ATOM 587 N N . ASN A 1 80 ? 17.934 5.538 -33.420 1.00 84.50 80 ASN A N 1
ATOM 588 C CA . ASN A 1 80 ? 18.383 4.392 -34.213 1.00 84.50 80 ASN A CA 1
ATOM 589 C C . ASN A 1 80 ? 17.385 3.225 -34.268 1.00 84.50 80 ASN A C 1
ATOM 591 O O . ASN A 1 80 ? 17.588 2.299 -35.055 1.00 84.50 80 ASN A O 1
ATOM 595 N N . SER A 1 81 ? 16.294 3.250 -33.492 1.00 79.12 81 SER A N 1
ATOM 596 C CA . SER A 1 81 ? 15.322 2.148 -33.432 1.00 79.12 81 SER A CA 1
ATOM 597 C C . SER A 1 81 ? 14.818 1.789 -34.838 1.00 79.12 81 SER A C 1
ATOM 599 O O . SER A 1 81 ? 14.333 2.666 -35.547 1.00 79.12 81 SER A O 1
ATOM 601 N N . PRO A 1 82 ? 14.888 0.532 -35.298 1.00 70.56 82 PRO A N 1
ATOM 602 C CA . PRO A 1 82 ? 14.495 0.162 -36.662 1.00 70.56 82 PRO A CA 1
ATOM 603 C C . PRO A 1 82 ? 12.977 -0.025 -36.845 1.00 70.56 82 PRO A C 1
ATOM 605 O O . PRO A 1 82 ? 12.535 -0.386 -37.932 1.00 70.56 82 PRO A O 1
ATOM 608 N N . THR A 1 83 ? 12.167 0.185 -35.803 1.00 73.06 83 THR A N 1
ATOM 609 C CA . THR A 1 83 ? 10.725 -0.101 -35.860 1.00 73.06 83 THR A CA 1
ATOM 610 C C . THR A 1 83 ? 9.973 0.842 -36.819 1.00 73.06 83 THR A C 1
ATOM 612 O O . THR A 1 83 ? 10.321 2.012 -36.943 1.00 73.06 83 THR A O 1
ATOM 615 N N . PRO A 1 84 ? 8.901 0.394 -37.495 1.00 60.38 84 PRO A N 1
ATOM 616 C CA . PRO A 1 84 ? 8.080 1.284 -38.322 1.00 60.38 84 PRO A CA 1
ATOM 617 C C . PRO A 1 84 ? 7.516 2.478 -37.533 1.00 60.38 84 PRO A C 1
ATOM 619 O O . PRO A 1 84 ? 7.418 3.575 -38.062 1.00 60.38 84 PRO A O 1
ATOM 622 N N . LYS A 1 85 ? 7.227 2.313 -36.236 1.00 65.25 85 LYS A N 1
ATOM 623 C CA . LYS A 1 85 ? 6.750 3.407 -35.372 1.00 65.25 85 LYS A CA 1
ATOM 624 C C . LYS A 1 85 ? 7.835 4.429 -35.025 1.00 65.25 85 LYS A C 1
ATOM 626 O O . LYS A 1 85 ? 7.540 5.613 -34.875 1.00 65.25 85 LYS A O 1
ATOM 631 N N . SER A 1 86 ? 9.105 4.024 -34.969 1.00 63.81 86 SER A N 1
ATOM 632 C CA . SER A 1 86 ? 10.198 4.975 -34.752 1.00 63.81 86 SER A CA 1
ATOM 633 C C . SER A 1 86 ? 10.468 5.859 -35.971 1.00 63.81 86 SER A C 1
ATOM 635 O O . SER A 1 86 ? 11.142 6.874 -35.825 1.00 63.81 86 SER A O 1
ATOM 637 N N . SER A 1 87 ? 9.940 5.558 -37.169 1.00 65.62 87 SER A N 1
ATOM 638 C CA . SER A 1 87 ? 10.023 6.517 -38.280 1.00 65.62 87 SER A CA 1
ATOM 639 C C . SER A 1 87 ? 9.184 7.769 -38.030 1.00 65.62 87 SER A C 1
ATOM 641 O O . SER A 1 87 ? 9.617 8.842 -38.432 1.00 65.62 87 SER A O 1
ATOM 643 N N . ALA A 1 88 ? 8.051 7.664 -37.323 1.00 64.94 88 ALA A N 1
ATOM 644 C CA . ALA A 1 88 ? 7.270 8.831 -36.904 1.00 64.94 88 ALA A CA 1
ATOM 645 C C . ALA A 1 88 ? 8.035 9.672 -35.864 1.00 64.94 88 ALA A C 1
ATOM 647 O O . ALA A 1 88 ? 8.138 10.884 -36.010 1.00 64.94 88 ALA A O 1
ATOM 648 N N . LEU A 1 89 ? 8.665 9.028 -34.874 1.00 65.25 89 LEU A N 1
ATOM 649 C CA . LEU A 1 89 ? 9.531 9.705 -33.894 1.00 65.25 89 LEU A CA 1
ATOM 650 C C . LEU A 1 89 ? 10.772 10.347 -34.524 1.00 65.25 89 LEU A C 1
ATOM 652 O O . LEU A 1 89 ? 11.155 11.443 -34.134 1.00 65.25 89 LEU A O 1
ATOM 656 N N . ARG A 1 90 ? 11.389 9.696 -35.517 1.00 67.62 90 ARG A N 1
ATOM 657 C CA . ARG A 1 90 ? 12.512 10.268 -36.277 1.00 67.62 90 ARG A CA 1
ATOM 658 C C . ARG A 1 90 ? 12.095 11.441 -37.155 1.00 67.62 90 ARG A C 1
ATOM 660 O O . ARG A 1 90 ? 12.890 12.353 -37.354 1.00 67.62 90 ARG A O 1
ATOM 667 N N . ALA A 1 91 ? 10.885 11.398 -37.711 1.00 70.75 91 ALA A N 1
ATOM 668 C CA . ALA A 1 91 ? 10.339 12.505 -38.487 1.00 70.75 91 ALA A CA 1
ATOM 669 C C . ALA A 1 91 ? 10.003 13.711 -37.591 1.00 70.75 91 ALA A C 1
ATOM 671 O O . ALA A 1 91 ? 10.101 14.850 -38.039 1.00 70.75 91 ALA A O 1
ATOM 672 N N . GLU A 1 92 ? 9.674 13.458 -36.322 1.00 81.50 92 GLU A N 1
ATOM 673 C CA . GLU A 1 92 ? 9.289 14.459 -35.327 1.00 81.50 92 GLU A CA 1
ATOM 674 C C . GLU A 1 92 ? 10.351 14.566 -34.218 1.00 81.50 92 GLU A C 1
ATOM 676 O O . GLU A 1 92 ? 10.137 14.157 -33.075 1.00 81.50 92 GLU A O 1
ATOM 681 N N . GLN A 1 93 ? 11.506 15.162 -34.543 1.00 86.62 93 GLN A N 1
ATOM 682 C CA . GLN A 1 93 ? 12.594 15.425 -33.585 1.00 86.62 93 GLN A CA 1
ATOM 683 C C . GLN A 1 93 ? 12.108 15.997 -32.228 1.00 86.62 93 GLN A C 1
ATOM 685 O O . GLN A 1 93 ? 12.568 15.505 -31.194 1.00 86.62 93 GLN A O 1
ATOM 690 N N . PRO A 1 94 ? 11.144 16.947 -32.175 1.00 90.69 94 PRO A N 1
ATOM 691 C CA . PRO A 1 94 ? 10.621 17.457 -30.905 1.00 90.69 94 PRO A CA 1
ATOM 692 C C . PRO A 1 94 ? 9.944 16.394 -30.025 1.00 90.69 94 PRO A C 1
ATOM 694 O O . PRO A 1 94 ? 10.116 16.421 -28.806 1.00 90.69 94 PRO A O 1
ATOM 697 N N . LEU A 1 95 ? 9.229 15.429 -30.619 1.00 88.12 95 LEU A N 1
ATOM 698 C CA . LEU A 1 95 ? 8.608 14.319 -29.890 1.00 88.12 95 LEU A CA 1
ATOM 699 C C . LEU A 1 95 ? 9.678 13.409 -29.281 1.00 88.12 95 LEU A C 1
ATOM 701 O O . LEU A 1 95 ? 9.591 13.059 -28.104 1.00 88.12 95 LEU A O 1
ATOM 705 N N . SER A 1 96 ? 10.706 13.060 -30.064 1.00 88.06 96 SER A N 1
ATOM 706 C CA . SER A 1 96 ? 11.831 12.250 -29.582 1.00 88.06 96 SER A CA 1
ATOM 707 C C . SER A 1 96 ? 12.578 12.942 -28.437 1.00 88.06 96 SER A C 1
ATOM 709 O O . SER A 1 96 ? 12.935 12.295 -27.451 1.00 88.06 96 SER A O 1
ATOM 711 N N . ASP A 1 97 ? 12.793 14.257 -28.531 1.00 91.00 97 ASP A N 1
ATOM 712 C CA . ASP A 1 97 ? 13.444 15.035 -27.476 1.00 91.00 97 ASP A CA 1
ATOM 713 C C . ASP A 1 97 ? 12.590 15.116 -26.206 1.00 91.00 97 ASP A C 1
ATOM 715 O O . ASP A 1 97 ? 13.109 14.905 -25.105 1.00 91.00 97 ASP A O 1
ATOM 719 N N . ALA A 1 98 ? 11.282 15.357 -26.336 1.00 92.75 98 ALA A N 1
ATOM 720 C CA . ALA A 1 98 ? 10.359 15.353 -25.203 1.00 92.75 98 ALA A CA 1
ATOM 721 C C . ALA A 1 98 ? 10.331 13.982 -24.504 1.00 92.75 98 ALA A C 1
ATOM 723 O O . ALA A 1 98 ? 10.391 13.910 -23.274 1.00 92.75 98 ALA A O 1
ATOM 724 N N . TYR A 1 99 ? 10.335 12.896 -25.283 1.00 90.38 99 TYR A N 1
ATOM 725 C CA . TYR A 1 99 ? 10.389 11.526 -24.775 1.00 90.38 99 TYR A CA 1
ATOM 726 C C . TYR A 1 99 ? 11.687 11.240 -24.010 1.00 90.38 99 TYR A C 1
ATOM 728 O O . TYR A 1 99 ? 11.656 10.756 -22.876 1.00 90.38 99 TYR A O 1
ATOM 736 N N . ALA A 1 100 ? 12.839 11.568 -24.605 1.00 92.75 100 ALA A N 1
ATOM 737 C CA . ALA A 1 100 ? 14.147 11.371 -23.986 1.00 92.75 100 ALA A CA 1
ATOM 738 C C . ALA A 1 100 ? 14.283 12.174 -22.682 1.00 92.75 100 ALA A C 1
ATOM 740 O O . ALA A 1 100 ? 14.809 11.665 -21.692 1.00 92.75 100 ALA A O 1
ATOM 741 N N . ASN A 1 101 ? 13.758 13.402 -22.651 1.00 94.75 101 ASN A N 1
ATOM 742 C CA . ASN A 1 101 ? 13.749 14.238 -21.452 1.00 94.75 101 ASN A CA 1
ATOM 743 C C . ASN A 1 101 ? 12.829 13.668 -20.361 1.00 94.75 101 ASN A C 1
ATOM 745 O O . ASN A 1 101 ? 13.193 13.678 -19.185 1.00 94.75 101 ASN A O 1
ATOM 749 N N . PHE A 1 102 ? 11.660 13.136 -20.728 1.00 95.62 102 PHE A N 1
ATOM 750 C CA . PHE A 1 102 ? 10.775 12.454 -19.783 1.00 95.62 102 PHE A CA 1
ATOM 751 C C . PHE A 1 102 ? 11.441 11.216 -19.167 1.00 95.62 102 PHE A C 1
ATOM 753 O O . PHE A 1 102 ? 11.438 11.066 -17.943 1.00 95.62 102 PHE A O 1
ATOM 760 N N . TYR A 1 103 ? 12.087 10.382 -19.988 1.00 96.44 103 TYR A N 1
ATOM 761 C CA . TYR A 1 103 ? 12.882 9.253 -19.507 1.00 96.44 103 TYR A CA 1
ATOM 762 C C . TYR A 1 103 ? 14.018 9.696 -18.578 1.00 96.44 103 TYR A C 1
ATOM 764 O O . TYR A 1 103 ? 14.196 9.112 -17.511 1.00 96.44 103 TYR A O 1
ATOM 772 N N . ALA A 1 104 ? 14.762 10.743 -18.947 1.00 96.69 104 ALA A N 1
ATOM 773 C CA . ALA A 1 104 ? 15.885 11.238 -18.158 1.00 96.69 104 ALA A CA 1
ATOM 774 C C . ALA A 1 104 ? 15.466 11.666 -16.741 1.00 96.69 104 ALA A C 1
ATOM 776 O O . ALA A 1 104 ? 16.161 11.343 -15.780 1.00 96.69 104 ALA A O 1
ATOM 777 N N . GLU A 1 105 ? 14.313 12.326 -16.586 1.00 97.44 105 GLU A N 1
ATOM 778 C CA . GLU A 1 105 ? 13.793 12.696 -15.260 1.00 97.44 105 GLU A CA 1
ATOM 779 C C . GLU A 1 105 ? 13.459 11.469 -14.400 1.00 97.44 105 GLU A C 1
ATOM 781 O O . GLU A 1 105 ? 13.735 11.463 -13.198 1.00 97.44 105 GLU A O 1
ATOM 786 N N . ILE A 1 106 ? 12.903 10.413 -15.004 1.00 97.25 106 ILE A N 1
ATOM 787 C CA . ILE A 1 106 ? 12.620 9.153 -14.302 1.00 97.25 106 ILE A CA 1
ATOM 788 C C . ILE A 1 106 ? 13.918 8.436 -13.938 1.00 97.25 106 ILE A C 1
ATOM 790 O O . ILE A 1 106 ? 14.056 7.982 -12.805 1.00 97.25 106 ILE A O 1
ATOM 794 N N . TYR A 1 107 ? 14.883 8.381 -14.856 1.00 97.50 107 TYR A N 1
ATOM 795 C CA . TYR A 1 107 ? 16.194 7.785 -14.612 1.00 97.50 107 TYR A CA 1
ATOM 796 C C . TYR A 1 107 ? 16.900 8.459 -13.432 1.00 97.50 107 TYR A C 1
ATOM 798 O O . TYR A 1 107 ? 17.331 7.778 -12.509 1.00 97.50 107 TYR A O 1
ATOM 806 N N . VAL A 1 108 ? 16.960 9.796 -13.409 1.00 96.44 108 VAL A N 1
ATOM 807 C CA . VAL A 1 108 ? 17.589 10.556 -12.314 1.00 96.44 108 VAL A CA 1
ATOM 808 C C . VAL A 1 108 ? 16.889 10.305 -10.976 1.00 96.44 108 VAL A C 1
ATOM 810 O O . VAL A 1 108 ? 17.547 10.242 -9.940 1.00 96.44 108 VAL A O 1
ATOM 813 N N . ALA A 1 109 ? 15.564 10.157 -10.983 1.00 96.25 109 ALA A N 1
ATOM 814 C CA . ALA A 1 109 ? 14.803 9.840 -9.781 1.00 96.25 109 ALA A CA 1
ATOM 815 C C . ALA A 1 109 ? 15.011 8.393 -9.299 1.00 96.25 109 ALA A C 1
ATOM 817 O O . ALA A 1 109 ? 15.018 8.151 -8.094 1.00 96.25 109 ALA A O 1
ATOM 818 N N . ALA A 1 110 ? 15.161 7.443 -10.225 1.00 96.56 110 ALA A N 1
ATOM 819 C CA . ALA A 1 110 ? 15.273 6.020 -9.928 1.00 96.56 110 ALA A CA 1
ATOM 820 C C . ALA A 1 110 ? 16.706 5.572 -9.601 1.00 96.56 110 ALA A C 1
ATOM 822 O O . ALA A 1 110 ? 16.893 4.766 -8.697 1.00 96.56 110 ALA A O 1
ATOM 823 N N . GLU A 1 111 ? 17.728 6.083 -10.283 1.00 96.00 111 GLU A N 1
ATOM 824 C CA . GLU A 1 111 ? 19.127 5.643 -10.153 1.00 96.00 111 GLU A CA 1
ATOM 825 C C . GLU A 1 111 ? 19.904 6.516 -9.154 1.00 96.00 111 GLU A C 1
ATOM 827 O O . GLU A 1 111 ? 20.884 7.184 -9.496 1.00 96.00 111 GLU A O 1
ATOM 832 N N . THR A 1 112 ? 19.457 6.520 -7.896 1.00 94.81 112 THR A N 1
ATOM 833 C CA . THR A 1 112 ? 20.124 7.248 -6.805 1.00 94.81 112 THR A CA 1
ATOM 834 C C . THR A 1 112 ? 21.511 6.662 -6.490 1.00 94.81 112 THR A C 1
ATOM 836 O O . THR A 1 112 ? 21.760 5.477 -6.745 1.00 94.81 112 THR A O 1
ATOM 839 N N . PRO A 1 113 ? 22.426 7.439 -5.876 1.00 95.19 113 PRO A N 1
ATOM 840 C CA . PRO A 1 113 ? 23.721 6.920 -5.429 1.00 95.19 113 PRO A CA 1
ATOM 841 C C . PRO A 1 113 ? 23.610 5.708 -4.492 1.00 95.19 113 PRO A C 1
ATOM 843 O O . PRO A 1 113 ? 24.508 4.871 -4.448 1.00 95.19 113 PRO A O 1
ATOM 846 N N . GLU A 1 114 ? 22.526 5.605 -3.725 1.00 93.12 114 GLU A N 1
ATOM 847 C CA . GLU A 1 114 ? 22.239 4.470 -2.852 1.00 93.12 114 GLU A CA 1
ATOM 848 C C . GLU A 1 114 ? 21.889 3.219 -3.659 1.00 93.12 114 GLU A C 1
ATOM 850 O O . GLU A 1 114 ? 22.416 2.149 -3.363 1.00 93.12 114 GLU A O 1
ATOM 855 N N . HIS A 1 115 ? 21.063 3.340 -4.703 1.00 94.25 115 HIS A N 1
ATOM 856 C CA . HIS A 1 115 ? 20.703 2.202 -5.554 1.00 94.25 115 HIS A CA 1
ATOM 857 C C . HIS A 1 115 ? 21.883 1.689 -6.373 1.00 94.25 115 HIS A C 1
ATOM 859 O O . HIS A 1 115 ? 22.020 0.481 -6.546 1.00 94.25 115 HIS A O 1
ATOM 865 N N . GLN A 1 116 ? 22.777 2.577 -6.808 1.00 94.12 116 GLN A N 1
ATOM 866 C CA . GLN A 1 116 ? 23.989 2.199 -7.542 1.00 94.12 116 GLN A CA 1
ATOM 867 C C . GLN A 1 116 ? 24.984 1.384 -6.699 1.00 94.12 116 GLN A C 1
ATOM 869 O O . GLN A 1 116 ? 25.832 0.695 -7.258 1.00 94.12 116 GLN A O 1
ATOM 874 N N . LYS A 1 117 ? 24.886 1.438 -5.363 1.00 94.81 117 LYS A N 1
ATOM 875 C CA . LYS A 1 117 ? 25.692 0.609 -4.446 1.00 94.81 117 LYS A CA 1
ATOM 876 C C . LYS A 1 117 ? 25.106 -0.789 -4.232 1.00 94.81 117 LYS A C 1
ATOM 878 O O . LYS A 1 117 ? 25.766 -1.628 -3.626 1.00 94.81 117 LYS A O 1
ATOM 883 N N . LEU A 1 118 ? 23.861 -1.020 -4.648 1.00 93.69 118 LEU A N 1
ATOM 884 C CA . LEU A 1 118 ? 23.207 -2.319 -4.543 1.00 93.69 118 LEU A CA 1
ATOM 885 C C . LEU A 1 118 ? 23.565 -3.184 -5.753 1.00 93.69 118 LEU A C 1
ATOM 887 O O . LEU A 1 118 ? 23.807 -2.6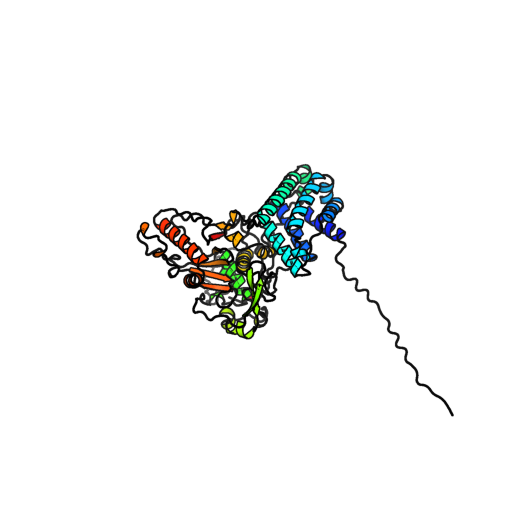83 -6.848 1.00 93.69 118 LEU A O 1
ATOM 891 N N . GLU A 1 119 ? 23.514 -4.501 -5.580 1.00 93.81 119 GLU A N 1
ATOM 892 C CA . GLU A 1 119 ? 23.771 -5.462 -6.653 1.00 93.81 119 GLU A CA 1
ATOM 893 C C . GLU A 1 119 ? 22.639 -6.493 -6.766 1.00 93.81 119 GLU A C 1
ATOM 895 O O . GLU A 1 119 ? 21.886 -6.743 -5.817 1.00 93.81 119 GLU A O 1
ATOM 900 N N . GLY A 1 120 ? 22.517 -7.097 -7.952 1.00 91.62 120 GLY A N 1
ATOM 901 C CA . GLY A 1 120 ? 21.603 -8.207 -8.222 1.00 91.62 120 GLY A CA 1
ATOM 902 C C . GLY A 1 120 ? 20.143 -7.917 -7.858 1.00 91.62 120 GLY A C 1
ATOM 903 O O . GLY A 1 120 ? 19.572 -6.897 -8.240 1.00 91.62 120 GLY A O 1
ATOM 904 N N . GLU A 1 121 ? 19.530 -8.843 -7.117 1.00 88.62 121 GLU A N 1
ATOM 905 C CA . GLU A 1 121 ? 18.109 -8.769 -6.755 1.00 88.62 121 GLU A CA 1
ATOM 906 C C . GLU A 1 121 ? 17.796 -7.572 -5.841 1.00 88.62 121 GLU A C 1
ATOM 908 O O . GLU A 1 121 ? 16.736 -6.969 -5.980 1.00 88.62 121 GLU A O 1
ATOM 913 N N . ALA A 1 122 ? 18.715 -7.171 -4.954 1.00 88.62 122 ALA A N 1
ATOM 914 C CA . ALA A 1 122 ? 18.495 -6.023 -4.072 1.00 88.62 122 ALA A CA 1
ATOM 915 C C . ALA A 1 122 ? 18.364 -4.716 -4.870 1.00 88.62 122 ALA A C 1
ATOM 917 O O . ALA A 1 122 ? 17.441 -3.936 -4.630 1.00 88.62 122 ALA A O 1
ATOM 918 N N . ARG A 1 123 ? 19.239 -4.508 -5.868 1.00 93.19 123 ARG A N 1
ATOM 919 C CA . ARG A 1 123 ? 19.156 -3.351 -6.774 1.00 93.19 123 ARG A CA 1
ATOM 920 C C . ARG A 1 123 ? 17.858 -3.362 -7.570 1.00 93.19 123 ARG A C 1
ATOM 922 O O . ARG A 1 123 ? 17.164 -2.351 -7.627 1.00 93.19 123 ARG A O 1
ATOM 929 N N . LYS A 1 124 ? 17.497 -4.519 -8.129 1.00 92.19 124 LYS A N 1
ATOM 930 C CA . LYS A 1 124 ? 16.246 -4.697 -8.873 1.00 92.19 124 LYS A CA 1
ATOM 931 C C . LYS A 1 124 ? 15.022 -4.317 -8.045 1.00 92.19 124 LYS A C 1
ATOM 933 O O . LYS A 1 124 ? 14.207 -3.531 -8.517 1.00 92.19 124 LYS A O 1
ATOM 938 N N . GLN A 1 125 ? 14.886 -4.826 -6.820 1.00 90.00 125 GLN A N 1
ATOM 939 C CA . GLN A 1 125 ? 13.725 -4.508 -5.979 1.00 90.00 125 GLN A CA 1
ATOM 940 C C . GLN A 1 125 ? 13.677 -3.029 -5.579 1.00 90.00 125 GLN A C 1
ATOM 942 O O . GLN A 1 125 ? 12.593 -2.442 -5.558 1.00 90.00 125 GLN A O 1
ATOM 947 N N . ALA A 1 126 ? 14.832 -2.405 -5.323 1.00 91.75 126 ALA A N 1
ATOM 948 C CA . ALA A 1 126 ? 14.908 -0.972 -5.051 1.00 91.75 126 ALA A CA 1
ATOM 949 C C . ALA A 1 126 ? 14.428 -0.140 -6.254 1.00 91.75 126 ALA A C 1
ATOM 951 O O . ALA A 1 126 ? 13.542 0.700 -6.106 1.00 91.75 126 ALA A O 1
ATOM 952 N N . LEU A 1 127 ? 14.914 -0.450 -7.462 1.00 95.31 127 LEU A N 1
ATOM 953 C CA . LEU A 1 127 ? 14.482 0.214 -8.695 1.00 95.31 127 LEU A CA 1
ATOM 954 C C . LEU A 1 127 ? 12.986 0.012 -8.972 1.00 95.31 127 LEU A C 1
ATOM 956 O O . LEU A 1 127 ? 12.287 0.980 -9.263 1.00 95.31 127 LEU A O 1
ATOM 960 N N . LEU A 1 128 ? 12.467 -1.214 -8.839 1.00 94.12 128 LEU A N 1
ATOM 961 C CA . LEU A 1 128 ? 11.037 -1.504 -9.020 1.00 94.12 128 LEU A CA 1
ATOM 962 C C . LEU A 1 128 ? 10.168 -0.733 -8.019 1.00 94.12 128 LEU A C 1
ATOM 964 O O . LEU A 1 128 ? 9.129 -0.190 -8.393 1.00 94.12 128 LEU A O 1
ATOM 968 N N . THR A 1 129 ? 10.610 -0.651 -6.762 1.00 93.62 129 THR A N 1
ATOM 969 C CA . THR A 1 129 ? 9.931 0.116 -5.712 1.00 93.62 129 THR A CA 1
ATOM 970 C C . THR A 1 129 ? 9.889 1.598 -6.064 1.00 93.62 129 THR A C 1
ATOM 972 O O . THR A 1 129 ? 8.817 2.198 -6.044 1.00 93.62 129 THR A O 1
ATOM 975 N N . THR A 1 130 ? 11.018 2.190 -6.456 1.00 96.38 130 THR A N 1
ATOM 976 C CA . THR A 1 130 ? 11.072 3.611 -6.819 1.00 96.38 130 THR A CA 1
ATOM 977 C C . THR A 1 130 ? 10.289 3.919 -8.087 1.00 96.38 130 THR A C 1
ATOM 979 O O . THR A 1 130 ? 9.587 4.926 -8.127 1.00 96.38 130 THR A O 1
ATOM 982 N N . LEU A 1 131 ? 10.316 3.045 -9.095 1.00 97.06 131 LEU A N 1
ATOM 983 C CA . LEU A 1 131 ? 9.453 3.188 -10.269 1.00 97.06 131 LEU A CA 1
ATOM 984 C C . LEU A 1 131 ? 7.967 3.162 -9.884 1.00 97.06 131 LEU A C 1
ATOM 986 O O . LEU A 1 131 ? 7.206 3.983 -10.393 1.00 97.06 131 LEU A O 1
ATOM 990 N N . ALA A 1 132 ? 7.568 2.308 -8.936 1.00 96.69 132 ALA A N 1
ATOM 991 C CA . ALA A 1 132 ? 6.206 2.286 -8.407 1.00 96.69 132 ALA A CA 1
ATOM 992 C C . ALA A 1 132 ? 5.837 3.558 -7.635 1.00 96.69 132 ALA A C 1
ATOM 994 O O . ALA A 1 132 ? 4.748 4.094 -7.837 1.00 96.69 132 ALA A O 1
ATOM 995 N N . GLU A 1 133 ? 6.729 4.089 -6.796 1.00 97.44 133 GLU A N 1
ATOM 996 C CA . GLU A 1 133 ? 6.522 5.389 -6.138 1.00 97.44 133 GLU A CA 1
ATOM 997 C C . GLU A 1 133 ? 6.368 6.518 -7.170 1.00 97.44 133 GLU A C 1
ATOM 999 O O . GLU A 1 133 ? 5.489 7.378 -7.042 1.00 97.44 133 GLU A O 1
ATOM 1004 N N . ILE A 1 134 ? 7.191 6.496 -8.226 1.00 97.94 134 ILE A N 1
ATOM 1005 C CA . ILE A 1 134 ? 7.142 7.474 -9.312 1.00 97.94 134 ILE A CA 1
ATOM 1006 C C . ILE A 1 134 ? 5.804 7.386 -10.056 1.00 97.94 134 ILE A C 1
ATOM 1008 O O . ILE A 1 134 ? 5.118 8.401 -10.194 1.00 97.94 134 ILE A O 1
ATOM 1012 N N . GLU A 1 135 ? 5.414 6.187 -10.496 1.00 97.12 135 GLU A N 1
ATOM 1013 C CA . GLU A 1 135 ? 4.175 5.924 -11.236 1.00 97.12 135 GLU A CA 1
ATOM 1014 C C . GLU A 1 135 ? 2.939 6.333 -10.429 1.00 97.12 135 GLU A C 1
ATOM 1016 O O . GLU A 1 135 ? 2.047 7.032 -10.934 1.00 97.12 135 GLU A O 1
ATOM 1021 N N . LEU A 1 136 ? 2.891 5.931 -9.156 1.00 97.50 136 LEU A N 1
ATOM 1022 C CA . LEU A 1 136 ? 1.787 6.259 -8.262 1.00 97.50 136 LEU A CA 1
ATOM 1023 C C . LEU A 1 136 ? 1.748 7.755 -7.960 1.00 97.50 136 LEU A C 1
ATOM 1025 O O . LEU A 1 136 ? 0.663 8.317 -7.856 1.00 97.50 136 LEU A O 1
ATOM 1029 N N . GLY A 1 137 ? 2.879 8.452 -7.982 1.00 97.62 137 GLY A N 1
ATOM 1030 C CA . GLY A 1 137 ? 2.919 9.889 -7.751 1.00 97.62 137 GLY A CA 1
ATOM 1031 C C . GLY A 1 137 ? 3.184 10.228 -6.292 1.00 97.62 137 GLY A C 1
ATOM 1032 O O . GLY A 1 137 ? 2.510 11.102 -5.753 1.00 97.62 137 GLY A O 1
ATOM 1033 N N . ASP A 1 138 ? 4.116 9.525 -5.647 1.00 98.12 138 ASP A N 1
ATOM 1034 C CA . ASP A 1 138 ? 4.501 9.786 -4.262 1.00 98.12 138 ASP A CA 1
ATOM 1035 C C . ASP A 1 138 ? 5.067 11.208 -4.101 1.00 98.12 138 ASP A C 1
ATOM 1037 O O . ASP A 1 138 ? 6.039 11.591 -4.753 1.00 98.12 138 ASP A O 1
ATOM 1041 N N . ARG A 1 139 ? 4.438 11.996 -3.222 1.00 98.00 139 ARG A N 1
ATOM 1042 C CA . ARG A 1 139 ? 4.799 13.386 -2.891 1.00 98.00 139 ARG A CA 1
ATOM 1043 C C . ARG A 1 139 ? 5.025 13.580 -1.389 1.00 98.00 139 ARG A C 1
ATOM 1045 O O . ARG A 1 139 ? 4.977 14.705 -0.900 1.00 98.00 139 ARG A O 1
ATOM 1052 N N . THR A 1 140 ? 5.280 12.493 -0.664 1.00 96.88 140 THR A N 1
ATOM 1053 C CA . THR A 1 140 ? 5.338 12.476 0.806 1.00 96.88 140 THR A CA 1
ATOM 1054 C C . THR A 1 140 ? 6.491 13.275 1.408 1.00 96.88 140 THR A C 1
ATOM 1056 O O . THR A 1 140 ? 6.419 13.640 2.580 1.00 96.88 140 THR A O 1
ATOM 1059 N N . THR A 1 141 ? 7.525 13.594 0.624 1.00 96.50 141 THR A N 1
ATOM 1060 C CA . THR A 1 141 ? 8.604 14.512 1.015 1.00 96.50 141 THR A CA 1
ATOM 1061 C C . THR A 1 141 ? 8.726 15.673 0.021 1.00 96.50 141 THR A C 1
ATOM 1063 O O . THR A 1 141 ? 8.301 15.532 -1.133 1.00 96.50 141 THR A O 1
ATOM 1066 N N . PRO A 1 142 ? 9.319 16.818 0.412 1.00 97.50 142 PRO A N 1
ATOM 1067 C CA . PRO A 1 142 ? 9.576 17.927 -0.508 1.00 97.50 142 PRO A CA 1
ATOM 1068 C C . PRO A 1 142 ? 10.382 17.515 -1.747 1.00 97.50 142 PRO A C 1
ATOM 1070 O O . PRO A 1 142 ? 10.065 17.938 -2.859 1.00 97.50 142 PRO A O 1
ATOM 1073 N N . GLU A 1 143 ? 11.385 16.651 -1.576 1.00 96.06 143 GLU A N 1
ATOM 1074 C CA . GLU A 1 143 ? 12.233 16.138 -2.656 1.00 96.06 143 GLU A CA 1
ATOM 1075 C C . GLU A 1 143 ? 11.411 15.290 -3.630 1.00 96.06 143 GLU A C 1
ATOM 1077 O O . GLU A 1 143 ? 11.445 15.532 -4.839 1.00 96.06 143 GLU A O 1
ATOM 1082 N N . LYS A 1 144 ? 10.602 14.355 -3.106 1.00 96.62 144 LYS A N 1
ATOM 1083 C CA . LYS A 1 144 ? 9.688 13.535 -3.911 1.00 96.62 144 LYS A CA 1
ATOM 1084 C C . LYS A 1 144 ? 8.659 14.400 -4.643 1.00 96.62 144 LYS A C 1
ATOM 1086 O O . LYS A 1 144 ? 8.455 14.237 -5.843 1.00 96.62 144 LYS A O 1
ATOM 1091 N N . ALA A 1 145 ? 8.075 15.393 -3.973 1.00 98.00 145 ALA A N 1
ATOM 1092 C CA . ALA A 1 145 ? 7.137 16.330 -4.588 1.00 98.00 145 ALA A CA 1
ATOM 1093 C C . ALA A 1 145 ? 7.777 17.168 -5.713 1.00 98.00 145 ALA A C 1
ATOM 1095 O O . ALA A 1 145 ? 7.126 17.425 -6.734 1.00 98.00 145 ALA A O 1
ATOM 1096 N N . ALA A 1 146 ? 9.038 17.581 -5.558 1.00 97.69 146 ALA A N 1
ATOM 1097 C CA . ALA A 1 146 ? 9.789 18.295 -6.588 1.00 97.69 146 ALA A CA 1
ATOM 1098 C C . ALA A 1 146 ? 10.092 17.394 -7.795 1.00 97.69 146 ALA A C 1
ATOM 1100 O O . ALA A 1 146 ? 9.846 17.805 -8.931 1.00 97.69 146 ALA A O 1
ATOM 1101 N N . ILE A 1 147 ? 10.547 16.158 -7.556 1.00 96.75 147 ILE A N 1
ATOM 1102 C CA . ILE A 1 147 ? 10.754 15.134 -8.593 1.00 96.75 147 ILE A CA 1
ATOM 1103 C C . ILE A 1 147 ? 9.457 14.899 -9.375 1.00 96.75 147 ILE A C 1
ATOM 1105 O O . ILE A 1 147 ? 9.439 15.046 -10.595 1.00 96.75 147 ILE A O 1
ATOM 1109 N N . GLN A 1 148 ? 8.344 14.646 -8.682 1.00 97.75 148 GLN A N 1
ATOM 1110 C CA . GLN A 1 148 ? 7.034 14.454 -9.310 1.00 97.75 148 GLN A CA 1
ATOM 1111 C C . GLN A 1 148 ? 6.593 15.656 -10.141 1.00 97.75 148 GLN A C 1
ATOM 1113 O O . GLN A 1 148 ? 5.975 15.499 -11.191 1.00 97.75 148 GLN A O 1
ATOM 1118 N N . SER A 1 149 ? 6.913 16.871 -9.695 1.00 97.62 149 SER A N 1
ATOM 1119 C CA . SER A 1 149 ? 6.570 18.086 -10.436 1.00 97.62 149 SER A CA 1
ATOM 1120 C C . SER A 1 149 ? 7.360 18.203 -11.742 1.00 97.62 149 SER A C 1
ATOM 1122 O O . SER A 1 149 ? 6.775 18.596 -12.754 1.00 97.62 149 SER A O 1
ATOM 1124 N N . ARG A 1 150 ? 8.645 17.815 -11.752 1.00 97.81 150 ARG A N 1
ATOM 1125 C CA . ARG A 1 150 ? 9.457 17.751 -12.980 1.00 97.81 150 ARG A CA 1
ATOM 1126 C C . ARG A 1 150 ? 8.981 16.647 -13.917 1.00 97.81 150 ARG A C 1
ATOM 1128 O O . ARG A 1 150 ? 8.690 16.941 -15.069 1.00 97.81 150 ARG A O 1
ATOM 1135 N N . ILE A 1 151 ? 8.779 15.431 -13.408 1.00 97.06 151 ILE A N 1
ATOM 1136 C CA . ILE A 1 151 ? 8.261 14.288 -14.182 1.00 97.06 151 ILE A CA 1
ATOM 1137 C C . ILE A 1 151 ? 6.902 14.627 -14.805 1.00 97.06 151 ILE A C 1
ATOM 1139 O O . ILE A 1 151 ? 6.692 14.404 -15.994 1.00 97.06 151 ILE A O 1
ATOM 1143 N N . ALA A 1 152 ? 5.986 15.229 -14.040 1.00 96.12 152 ALA A N 1
ATOM 1144 C CA . ALA A 1 152 ? 4.687 15.651 -14.556 1.00 96.12 152 ALA A CA 1
ATOM 1145 C C . ALA A 1 152 ? 4.798 16.762 -15.608 1.00 96.12 152 ALA A C 1
ATOM 1147 O O . ALA A 1 152 ? 3.974 16.807 -16.517 1.00 96.12 152 ALA A O 1
ATOM 1148 N N . LYS A 1 153 ? 5.780 17.667 -15.493 1.00 97.19 153 LYS A N 1
ATOM 1149 C CA . LYS A 1 153 ? 6.047 18.672 -16.526 1.00 97.19 153 LYS A CA 1
ATOM 1150 C C . LYS A 1 153 ? 6.565 18.010 -17.803 1.00 97.19 153 LYS A C 1
ATOM 1152 O O . LYS A 1 153 ? 5.959 18.218 -18.844 1.00 97.19 153 LYS A O 1
ATOM 1157 N N . SER A 1 154 ? 7.613 17.193 -17.713 1.00 96.50 154 SER A N 1
ATOM 1158 C CA . SER A 1 154 ? 8.193 16.517 -18.879 1.00 96.50 154 SER A CA 1
ATOM 1159 C C . SER A 1 154 ? 7.187 15.593 -19.564 1.00 96.50 154 SER A C 1
ATOM 1161 O O . SER A 1 154 ? 7.166 15.517 -20.786 1.00 96.50 154 SER A O 1
ATOM 1163 N N . PHE A 1 155 ? 6.295 14.952 -18.799 1.00 95.38 155 PHE A N 1
ATOM 1164 C CA . PHE A 1 155 ? 5.214 14.157 -19.377 1.00 95.38 155 PHE A CA 1
ATOM 1165 C C . PHE A 1 155 ? 4.197 15.013 -20.138 1.00 95.38 155 PHE A C 1
ATOM 1167 O O . PHE A 1 155 ? 3.822 14.633 -21.236 1.00 95.38 155 PHE A O 1
ATOM 1174 N N . ARG A 1 156 ? 3.798 16.183 -19.616 1.00 95.25 156 ARG A N 1
ATOM 1175 C CA . ARG A 1 156 ? 2.919 17.115 -20.349 1.00 95.25 156 ARG A CA 1
ATOM 1176 C C . ARG A 1 156 ? 3.557 17.634 -21.633 1.00 95.25 156 ARG A C 1
ATOM 1178 O O . ARG A 1 156 ? 2.876 17.756 -22.644 1.00 95.25 156 ARG A O 1
ATOM 1185 N N . ASP A 1 157 ? 4.853 17.938 -21.589 1.00 94.50 157 ASP A N 1
ATOM 1186 C CA . ASP A 1 157 ? 5.594 18.368 -22.776 1.00 94.50 157 ASP A CA 1
ATOM 1187 C C . ASP A 1 157 ? 5.585 17.247 -23.836 1.00 94.50 157 ASP A C 1
ATOM 1189 O O . ASP A 1 157 ? 5.355 17.505 -25.013 1.00 94.50 157 ASP A O 1
ATOM 1193 N N . PHE A 1 158 ? 5.738 15.988 -23.409 1.00 93.12 158 PHE A N 1
ATOM 1194 C CA . PHE A 1 158 ? 5.586 14.820 -24.274 1.00 93.12 158 PHE A CA 1
ATOM 1195 C C . PHE A 1 158 ? 4.142 14.613 -24.779 1.00 93.12 158 PHE A C 1
ATOM 1197 O O . PHE A 1 158 ? 3.959 14.330 -25.959 1.00 93.12 158 PHE A O 1
ATOM 1204 N N . GLU A 1 159 ? 3.116 14.775 -23.936 1.00 91.88 159 GLU A N 1
ATOM 1205 C CA . GLU A 1 159 ? 1.698 14.641 -24.316 1.00 91.88 159 GLU A CA 1
ATOM 1206 C C . GLU A 1 159 ? 1.328 15.597 -25.456 1.00 91.88 159 GLU A C 1
ATOM 1208 O O . GLU A 1 159 ? 0.742 15.167 -26.447 1.00 91.88 159 GLU A O 1
ATOM 1213 N N . VAL A 1 160 ? 1.729 16.869 -25.350 1.00 93.31 160 VAL A N 1
ATOM 1214 C CA . VAL A 1 160 ? 1.473 17.895 -26.378 1.00 93.31 160 VAL A CA 1
ATOM 1215 C C . VAL A 1 160 ? 2.057 17.487 -27.729 1.00 93.31 160 VAL A C 1
ATOM 1217 O O . VAL A 1 160 ? 1.429 17.686 -28.767 1.00 93.31 160 VAL A O 1
ATOM 1220 N N . GLU A 1 161 ? 3.253 16.904 -27.725 1.00 93.00 161 GLU A N 1
ATOM 1221 C CA . GLU A 1 161 ? 3.905 16.416 -28.936 1.00 93.00 161 GLU A CA 1
ATOM 1222 C C . GLU A 1 161 ? 3.236 15.137 -29.466 1.00 93.00 161 GLU A C 1
ATOM 1224 O O . GLU A 1 161 ? 3.018 15.006 -30.670 1.00 93.00 161 GLU A O 1
ATOM 1229 N N . ASN A 1 162 ? 2.853 14.214 -28.580 1.00 88.12 162 ASN A N 1
ATOM 1230 C CA . ASN A 1 162 ? 2.217 12.939 -28.925 1.00 88.12 162 ASN A CA 1
ATOM 1231 C C . ASN A 1 162 ? 0.808 13.115 -29.520 1.00 88.12 162 ASN A C 1
ATOM 1233 O O . ASN A 1 162 ? 0.372 12.299 -30.329 1.00 88.12 162 ASN A O 1
ATOM 1237 N N . GLU A 1 163 ? 0.100 14.177 -29.133 1.00 89.44 163 GLU A N 1
ATOM 1238 C CA . GLU A 1 163 ? -1.244 14.505 -29.624 1.00 89.44 163 GLU A CA 1
ATOM 1239 C C . GLU A 1 163 ? -1.245 15.270 -30.959 1.00 89.44 163 GLU A C 1
ATOM 1241 O O . GLU A 1 163 ? -2.311 15.597 -31.492 1.00 89.44 163 GLU A O 1
ATOM 1246 N N . LYS A 1 164 ? -0.075 15.548 -31.552 1.00 90.50 164 LYS A N 1
ATOM 1247 C CA . LYS A 1 164 ? -0.013 16.191 -32.869 1.00 90.50 164 LYS A CA 1
ATOM 1248 C C . LYS A 1 164 ? -0.664 15.303 -33.941 1.00 90.50 164 LYS A C 1
ATOM 1250 O O . LYS A 1 164 ? -0.402 14.098 -33.985 1.00 90.50 164 LYS A O 1
ATOM 1255 N N . PRO A 1 165 ? -1.455 15.873 -34.874 1.00 86.75 165 PRO A N 1
ATOM 1256 C CA . PRO A 1 165 ? -2.121 15.097 -35.921 1.00 86.75 165 PRO A CA 1
ATOM 1257 C C . PRO A 1 165 ? -1.174 14.251 -36.778 1.00 86.75 165 PRO A C 1
ATOM 1259 O O . PRO A 1 165 ? -1.559 13.161 -37.195 1.00 86.75 165 PRO A O 1
ATOM 1262 N N . SER A 1 166 ? 0.057 14.726 -37.016 1.00 83.75 166 SER A N 1
ATOM 1263 C CA . SER A 1 166 ? 1.087 13.967 -37.736 1.00 83.75 166 SER A CA 1
ATOM 1264 C C . SER A 1 166 ? 1.434 12.663 -37.018 1.00 83.75 166 SER A C 1
ATOM 1266 O O . SER A 1 166 ? 1.510 11.618 -37.655 1.00 83.75 166 SER A O 1
ATOM 1268 N N . VAL A 1 167 ? 1.547 12.690 -35.689 1.00 82.62 167 VAL A N 1
ATOM 1269 C CA . VAL A 1 167 ? 1.858 11.519 -34.858 1.00 82.62 167 VAL A CA 1
ATOM 1270 C C . VAL A 1 167 ? 0.673 10.552 -34.795 1.00 82.62 167 VAL A C 1
ATOM 1272 O O . VAL A 1 167 ? 0.846 9.346 -34.973 1.00 82.62 167 VAL A O 1
ATOM 1275 N N . ILE A 1 168 ? -0.546 11.069 -34.600 1.00 81.81 168 ILE A N 1
ATOM 1276 C CA . ILE A 1 168 ? -1.765 10.246 -34.509 1.00 81.81 168 ILE A CA 1
ATOM 1277 C C . ILE A 1 168 ? -2.044 9.522 -35.834 1.00 81.81 168 ILE A C 1
ATOM 1279 O O . ILE A 1 168 ? -2.349 8.327 -35.835 1.00 81.81 168 ILE A O 1
ATOM 1283 N N . ALA A 1 169 ? -1.915 10.217 -36.971 1.00 78.00 169 ALA A N 1
ATOM 1284 C CA . ALA A 1 169 ? -2.204 9.655 -38.292 1.00 78.00 169 ALA A CA 1
ATOM 1285 C C . ALA A 1 169 ? -1.329 8.437 -38.632 1.00 78.00 169 ALA A C 1
ATOM 1287 O O . ALA A 1 169 ? -1.774 7.551 -39.360 1.00 78.00 169 ALA A O 1
ATOM 1288 N N . HIS A 1 170 ? -0.113 8.367 -38.082 1.00 74.88 170 HIS A N 1
ATOM 1289 C CA . HIS A 1 170 ? 0.795 7.2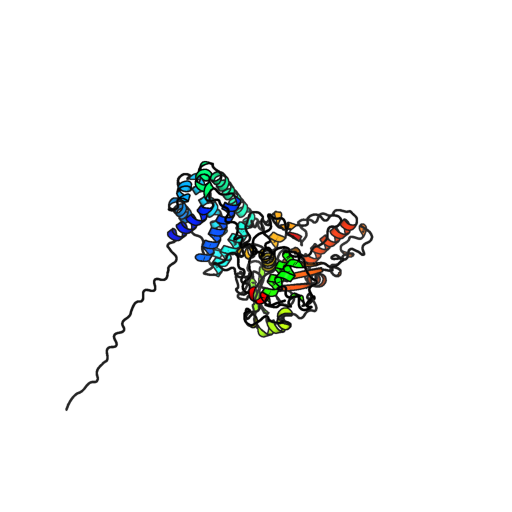42 -38.294 1.00 74.88 170 HIS A CA 1
ATOM 1290 C C . HIS A 1 170 ? 0.459 5.996 -37.459 1.00 74.88 170 HIS A C 1
ATOM 1292 O O . HIS A 1 170 ? 0.865 4.907 -37.853 1.00 74.88 170 HIS A O 1
ATOM 1298 N N . ASN A 1 171 ? -0.286 6.128 -36.352 1.00 71.69 171 ASN A N 1
ATOM 1299 C CA . ASN A 1 171 ? -0.411 5.066 -35.339 1.00 71.69 171 ASN A CA 1
ATOM 1300 C C . ASN A 1 171 ? -1.859 4.656 -34.997 1.00 71.69 171 ASN A C 1
ATOM 1302 O O . ASN A 1 171 ? -2.065 3.739 -34.202 1.00 71.69 171 ASN A O 1
ATOM 1306 N N . ALA A 1 172 ? -2.872 5.291 -35.598 1.00 70.62 172 ALA A N 1
ATOM 1307 C CA . ALA A 1 172 ? -4.281 5.092 -35.236 1.00 70.62 172 ALA A CA 1
ATOM 1308 C C . ALA A 1 172 ? -4.789 3.636 -35.359 1.00 70.62 172 ALA A C 1
ATOM 1310 O O . ALA A 1 172 ? -5.692 3.251 -34.618 1.00 70.62 172 ALA A O 1
ATOM 1311 N N . SER A 1 173 ? -4.223 2.819 -36.256 1.00 73.94 173 SER A N 1
ATOM 1312 C CA . SER A 1 173 ? -4.608 1.405 -36.426 1.00 73.94 173 SER A CA 1
ATOM 1313 C C . SER A 1 173 ? -4.134 0.494 -35.295 1.00 73.94 173 SER A C 1
ATOM 1315 O O . SER A 1 173 ? -4.745 -0.546 -35.056 1.00 73.94 173 SER A O 1
ATOM 1317 N N . ASP A 1 174 ? -3.066 0.882 -34.598 1.00 71.88 174 ASP A N 1
ATOM 1318 C CA . ASP A 1 174 ? -2.342 0.004 -33.673 1.00 71.88 174 ASP A CA 1
ATOM 1319 C C . ASP A 1 174 ? -2.662 0.308 -32.211 1.00 71.88 174 ASP A C 1
ATOM 1321 O O . ASP A 1 174 ? -2.298 -0.452 -31.317 1.00 71.88 174 ASP A O 1
ATOM 1325 N N . CYS A 1 175 ? -3.384 1.398 -31.960 1.00 73.06 175 CYS A N 1
ATOM 1326 C CA . CYS A 1 175 ? -3.867 1.783 -30.641 1.00 73.06 175 CYS A CA 1
ATOM 1327 C C . CYS A 1 175 ? -5.105 1.003 -30.207 1.00 73.06 175 CYS A C 1
ATOM 1329 O O . CYS A 1 175 ? -5.880 1.500 -29.387 1.00 73.06 175 CYS A O 1
ATOM 1331 N N . ILE A 1 176 ? -5.297 -0.210 -30.738 1.00 63.22 176 ILE A N 1
ATOM 1332 C CA . ILE A 1 176 ? -6.274 -1.142 -30.192 1.00 63.22 176 ILE A CA 1
ATOM 1333 C C . ILE A 1 176 ? -5.850 -1.344 -28.740 1.00 63.22 176 ILE A C 1
ATOM 1335 O O . ILE A 1 176 ? -4.772 -1.899 -28.512 1.00 63.22 176 ILE A O 1
ATOM 1339 N N . PRO A 1 177 ? -6.630 -0.867 -27.752 1.00 57.00 177 PRO A N 1
ATOM 1340 C CA . PRO A 1 177 ? -6.312 -1.160 -26.373 1.00 57.00 177 PRO A CA 1
ATOM 1341 C C . PRO A 1 177 ? -6.261 -2.678 -26.296 1.00 57.00 177 PRO A C 1
ATOM 1343 O O . PRO A 1 177 ? -7.249 -3.342 -26.624 1.00 57.00 177 PRO A O 1
ATOM 1346 N N . THR A 1 178 ? -5.103 -3.231 -25.940 1.00 52.00 178 THR A N 1
ATOM 1347 C CA . THR A 1 178 ? -5.004 -4.616 -25.505 1.00 52.00 178 THR A CA 1
ATOM 1348 C C . THR A 1 178 ? -5.961 -4.704 -24.335 1.00 52.00 178 THR A C 1
ATOM 1350 O O . THR A 1 178 ? -5.647 -4.284 -23.224 1.00 52.00 178 THR A O 1
ATOM 1353 N N . SER A 1 179 ? -7.200 -5.112 -24.625 1.00 43.72 179 SER A N 1
ATOM 1354 C CA . SER A 1 179 ? -8.210 -5.337 -23.610 1.00 43.72 179 SER A CA 1
ATOM 1355 C C . SER A 1 179 ? -7.531 -6.284 -22.633 1.00 43.72 179 SER A C 1
ATOM 1357 O O . SER A 1 179 ? -7.065 -7.331 -23.095 1.00 43.72 179 SER A O 1
ATOM 1359 N N . PRO A 1 180 ? -7.327 -5.882 -21.365 1.00 46.41 180 PRO A N 1
ATOM 1360 C CA . PRO A 1 180 ? -6.537 -6.664 -20.432 1.00 46.41 180 PRO A CA 1
ATOM 1361 C C . PRO A 1 180 ? -7.164 -8.041 -20.404 1.00 46.41 180 PRO A C 1
ATOM 1363 O O . PRO A 1 180 ? -8.337 -8.131 -20.050 1.00 46.41 180 PRO A O 1
ATOM 1366 N N . ASP A 1 181 ? -6.407 -9.022 -20.906 1.00 38.91 181 ASP A N 1
ATOM 1367 C CA . ASP A 1 181 ? -6.780 -10.411 -21.165 1.00 38.91 181 ASP A CA 1
ATOM 1368 C C . ASP A 1 181 ? -8.174 -10.731 -20.609 1.00 38.91 181 ASP A C 1
ATOM 1370 O O . ASP A 1 181 ? -8.334 -11.197 -19.477 1.00 38.91 181 ASP A O 1
ATOM 1374 N N . GLN A 1 182 ? -9.225 -10.394 -21.373 1.00 37.47 182 GLN A N 1
ATOM 1375 C CA . GLN A 1 182 ? -10.584 -10.802 -21.040 1.00 37.47 182 GLN A CA 1
ATOM 1376 C C . GLN A 1 182 ? -10.675 -12.288 -21.378 1.00 37.47 182 GLN A C 1
ATOM 1378 O O . GLN A 1 182 ? -11.414 -12.713 -22.263 1.00 37.47 182 GLN A O 1
ATOM 1383 N N . SER A 1 183 ? -9.952 -13.118 -20.626 1.00 32.97 183 SER A N 1
ATOM 1384 C CA . SER A 1 183 ? -10.387 -14.474 -20.354 1.00 32.97 183 SER A CA 1
ATOM 1385 C C . SER A 1 183 ? -11.640 -14.356 -19.489 1.00 32.97 183 SER A C 1
ATOM 1387 O O . SER A 1 183 ? -11.627 -14.579 -18.277 1.00 32.97 183 SER A O 1
ATOM 1389 N N . THR A 1 184 ? -12.732 -13.914 -20.108 1.00 31.12 184 THR A N 1
ATOM 1390 C CA . THR A 1 184 ? -14.076 -14.041 -19.576 1.00 31.12 184 THR A CA 1
ATOM 1391 C C . THR A 1 184 ? -14.229 -15.520 -19.246 1.00 31.12 184 THR A C 1
ATOM 1393 O O . THR A 1 184 ? -14.122 -16.341 -20.162 1.00 31.12 184 THR A O 1
ATOM 1396 N N . PRO A 1 185 ? -14.441 -15.918 -17.980 1.00 35.97 185 PRO A N 1
ATOM 1397 C CA . PRO A 1 185 ? -14.858 -17.277 -17.700 1.00 35.97 185 PRO A CA 1
ATOM 1398 C C . PRO A 1 185 ? -16.163 -17.456 -18.463 1.00 35.97 185 PRO A C 1
ATOM 1400 O O . PRO A 1 185 ? -17.162 -16.803 -18.147 1.00 35.97 185 PRO A O 1
ATOM 1403 N N . THR A 1 186 ? -16.134 -18.252 -19.529 1.00 27.28 186 THR A N 1
ATOM 1404 C CA . THR A 1 186 ? -17.314 -18.563 -20.323 1.00 27.28 186 THR A CA 1
ATOM 1405 C C . THR A 1 186 ? -18.288 -19.237 -19.370 1.00 27.28 186 THR A C 1
ATOM 1407 O O . THR A 1 186 ? -18.126 -20.400 -19.015 1.00 27.28 186 THR A O 1
ATOM 1410 N N . THR A 1 187 ? -19.259 -18.479 -18.872 1.00 34.88 187 THR A N 1
ATOM 1411 C CA . THR A 1 187 ? -20.393 -19.054 -18.160 1.00 34.88 187 THR A CA 1
ATOM 1412 C C . THR A 1 187 ? -21.219 -19.740 -19.240 1.00 34.88 187 THR A C 1
ATOM 1414 O O . THR A 1 187 ? -21.661 -19.046 -20.160 1.00 34.88 187 THR A O 1
ATOM 1417 N N . PRO A 1 188 ? -21.395 -21.073 -19.215 1.00 33.50 188 PRO A N 1
ATOM 1418 C CA . PRO A 1 188 ? -22.224 -21.735 -20.206 1.00 33.50 188 PRO A CA 1
ATOM 1419 C C . PRO A 1 188 ? -23.646 -21.191 -20.072 1.00 33.50 188 PRO A C 1
ATOM 1421 O O . PRO A 1 188 ? -24.250 -21.282 -19.002 1.00 33.50 188 PRO A O 1
ATOM 1424 N N . ALA A 1 189 ? -24.173 -20.607 -21.146 1.00 34.72 189 ALA A N 1
ATOM 1425 C CA . ALA A 1 189 ? -25.588 -20.291 -21.233 1.00 34.72 189 ALA A CA 1
ATOM 1426 C C . ALA A 1 189 ? -26.363 -21.617 -21.231 1.00 34.72 189 ALA A C 1
ATOM 1428 O O . ALA A 1 189 ? -26.338 -22.363 -22.209 1.00 34.72 189 ALA A O 1
ATOM 1429 N N . ALA A 1 190 ? -27.005 -21.937 -20.108 1.00 34.50 190 ALA A N 1
ATOM 1430 C CA . ALA A 1 190 ? -27.923 -23.061 -20.029 1.00 34.50 190 ALA A CA 1
ATOM 1431 C C . ALA A 1 190 ? -29.258 -22.681 -20.701 1.00 34.50 190 ALA A C 1
ATOM 1433 O O . ALA A 1 190 ? -29.761 -21.576 -20.473 1.00 34.50 190 ALA A O 1
ATOM 1434 N N . PRO A 1 191 ? -29.854 -23.569 -21.514 1.00 36.44 191 PRO A N 1
ATOM 1435 C CA . PRO A 1 191 ? -31.169 -23.345 -22.089 1.00 36.44 191 PRO A CA 1
ATOM 1436 C C . PRO A 1 191 ? -32.248 -23.522 -21.015 1.00 36.44 191 PRO A C 1
ATOM 1438 O O . PRO A 1 191 ? -32.229 -24.478 -20.240 1.00 36.44 191 PRO A O 1
ATOM 1441 N N . ASN A 1 192 ? -33.203 -22.593 -20.986 1.00 39.53 192 ASN A N 1
ATOM 1442 C CA . ASN A 1 192 ? -34.380 -22.657 -20.124 1.00 39.53 192 ASN A CA 1
ATOM 1443 C C . ASN A 1 192 ? -35.227 -23.893 -20.469 1.00 39.53 192 ASN A C 1
ATOM 1445 O O . ASN A 1 192 ? -35.850 -23.940 -21.529 1.00 39.53 192 ASN A O 1
ATOM 1449 N N . ALA A 1 193 ? -35.290 -24.855 -19.547 1.00 35.34 193 ALA A N 1
ATOM 1450 C CA . ALA A 1 193 ? -36.285 -25.922 -19.528 1.00 35.34 193 ALA A CA 1
ATOM 1451 C C . ALA A 1 193 ? -37.059 -25.884 -18.191 1.00 35.34 193 ALA A C 1
ATOM 1453 O O . ALA A 1 193 ? -36.479 -25.494 -17.174 1.00 35.34 193 ALA A O 1
ATOM 1454 N N . PRO A 1 194 ? -38.350 -26.264 -18.161 1.00 38.16 194 PRO A N 1
ATOM 1455 C CA . PRO A 1 194 ? -39.170 -26.214 -16.951 1.00 38.16 194 PRO A CA 1
ATOM 1456 C C . PRO A 1 194 ? -38.683 -27.250 -15.930 1.00 38.16 194 PRO A C 1
ATOM 1458 O O . PRO A 1 194 ? -38.559 -28.431 -16.252 1.00 38.16 194 PRO A O 1
ATOM 1461 N N . SER A 1 195 ? -38.403 -26.814 -14.702 1.00 33.56 195 SER A N 1
ATOM 1462 C CA . SER A 1 195 ? -37.869 -27.655 -13.633 1.00 33.56 195 SER A CA 1
ATOM 1463 C C . SER A 1 195 ? -38.954 -28.469 -12.919 1.00 33.56 195 SER A C 1
ATOM 1465 O O . SER A 1 195 ? -39.870 -27.939 -12.293 1.00 33.56 195 SER A O 1
ATOM 1467 N N . THR A 1 196 ? -38.796 -29.790 -12.964 1.00 35.38 196 THR A N 1
ATOM 1468 C CA . THR A 1 196 ? -39.347 -30.762 -12.007 1.00 35.38 196 THR A CA 1
ATOM 1469 C C . THR A 1 196 ? -38.766 -30.491 -10.604 1.00 35.38 196 THR A C 1
ATOM 1471 O O . THR A 1 196 ? -37.640 -29.992 -10.516 1.00 35.38 196 THR A O 1
ATOM 1474 N N . PRO A 1 197 ? -39.455 -30.821 -9.491 1.00 36.28 197 PRO A N 1
ATOM 1475 C CA . PRO A 1 197 ? -38.923 -30.595 -8.148 1.00 36.28 197 PRO A CA 1
ATOM 1476 C C . PRO A 1 197 ? -37.681 -31.464 -7.922 1.00 36.28 197 PRO A C 1
ATOM 1478 O O . PRO A 1 197 ? -37.767 -32.690 -7.859 1.00 36.28 197 PRO A O 1
ATOM 1481 N N . VAL A 1 198 ? -36.517 -30.824 -7.833 1.00 38.09 198 VAL A N 1
ATOM 1482 C CA . VAL A 1 198 ? -35.250 -31.484 -7.515 1.00 38.09 198 VAL A CA 1
ATOM 1483 C C . VAL A 1 198 ? -35.197 -31.709 -6.008 1.00 38.09 198 VAL A C 1
ATOM 1485 O O . VAL A 1 198 ? -35.330 -30.771 -5.222 1.00 38.09 198 VAL A O 1
ATOM 1488 N N . ILE A 1 199 ? -35.001 -32.964 -5.609 1.00 42.81 199 ILE A N 1
ATOM 1489 C CA . ILE A 1 199 ? -34.671 -33.347 -4.236 1.00 42.81 199 ILE A CA 1
ATOM 1490 C C . ILE A 1 199 ? -33.344 -32.663 -3.881 1.00 42.81 199 ILE A C 1
ATOM 1492 O O . ILE A 1 199 ? -32.318 -32.924 -4.506 1.00 42.81 199 ILE A O 1
ATOM 1496 N N . VAL A 1 200 ? -33.384 -31.747 -2.914 1.00 38.84 200 VAL A N 1
ATOM 1497 C CA . VAL A 1 200 ? -32.226 -30.971 -2.457 1.00 38.84 200 VAL A CA 1
ATOM 1498 C C . VAL A 1 200 ? -31.272 -31.902 -1.707 1.00 38.84 200 VAL A C 1
ATOM 1500 O O . VAL A 1 200 ? -31.576 -32.350 -0.604 1.00 38.84 200 VAL A O 1
ATOM 1503 N N . ASP A 1 201 ? -30.123 -32.205 -2.310 1.00 44.75 201 ASP A N 1
ATOM 1504 C CA . ASP A 1 201 ? -29.026 -32.903 -1.640 1.00 44.75 201 ASP A CA 1
ATOM 1505 C C . ASP A 1 201 ? -28.351 -31.939 -0.644 1.00 44.75 201 ASP A C 1
ATOM 1507 O O . ASP A 1 201 ? -27.818 -30.894 -1.021 1.00 44.75 201 ASP A O 1
ATOM 1511 N N . ALA A 1 202 ? -28.378 -32.277 0.646 1.00 49.91 202 ALA A N 1
ATOM 1512 C CA . ALA A 1 202 ? -27.871 -31.463 1.756 1.00 49.91 202 ALA A CA 1
ATOM 1513 C C . ALA A 1 202 ? -26.326 -31.375 1.828 1.00 49.91 202 ALA A C 1
ATOM 1515 O O . ALA A 1 202 ? -25.768 -30.982 2.851 1.00 49.91 202 ALA A O 1
ATOM 1516 N N . ARG A 1 203 ? -25.614 -31.740 0.753 1.00 54.06 203 ARG A N 1
ATOM 1517 C CA . ARG A 1 203 ? -24.144 -31.672 0.624 1.00 54.06 203 ARG A CA 1
ATOM 1518 C C . ARG A 1 203 ? -23.640 -30.470 -0.194 1.00 54.06 203 ARG A C 1
ATOM 1520 O O . ARG A 1 203 ? -22.472 -30.433 -0.573 1.00 54.06 203 ARG A O 1
ATOM 1527 N N . ALA A 1 204 ? -24.499 -29.489 -0.470 1.00 47.59 204 ALA A N 1
ATOM 1528 C CA . ALA A 1 204 ? -24.279 -28.447 -1.477 1.00 47.59 204 ALA A CA 1
ATOM 1529 C C . ALA A 1 204 ? -23.598 -27.140 -1.004 1.00 47.59 204 ALA A C 1
ATOM 1531 O O . ALA A 1 204 ? -23.782 -26.112 -1.649 1.00 47.59 204 ALA A O 1
ATOM 1532 N N . ASP A 1 205 ? -22.745 -27.160 0.024 1.00 54.81 205 ASP A N 1
ATOM 1533 C CA . ASP A 1 205 ? -21.813 -26.044 0.288 1.00 54.81 205 ASP A CA 1
ATOM 1534 C C . ASP A 1 205 ? -20.433 -26.337 -0.324 1.00 54.81 205 ASP A C 1
ATOM 1536 O O . ASP A 1 205 ? -19.397 -26.347 0.331 1.00 54.81 205 ASP A O 1
ATOM 1540 N N . SER A 1 206 ? -20.408 -26.620 -1.630 1.00 75.94 206 SER A N 1
ATOM 1541 C CA . SER A 1 206 ? -19.186 -26.953 -2.371 1.00 75.94 206 SER A CA 1
ATOM 1542 C C . SER A 1 206 ? -18.528 -25.743 -3.048 1.00 75.94 206 SER A C 1
ATOM 1544 O O . SER A 1 206 ? -17.754 -25.920 -3.989 1.00 75.94 206 SER A O 1
ATOM 1546 N N . VAL A 1 207 ? -18.846 -24.509 -2.659 1.00 85.75 207 VAL A N 1
ATOM 1547 C CA . VAL A 1 207 ? -18.261 -23.314 -3.289 1.00 85.75 207 VAL A CA 1
ATOM 1548 C C . VAL A 1 207 ? -16.812 -23.146 -2.808 1.00 85.75 207 VAL A C 1
ATOM 1550 O O . VAL A 1 207 ? -16.594 -23.157 -1.602 1.00 85.75 207 VAL A O 1
ATOM 1553 N N . PRO A 1 208 ? -15.813 -22.971 -3.699 1.00 90.94 208 PRO A N 1
ATOM 1554 C CA . PRO A 1 208 ? -14.432 -22.729 -3.276 1.00 90.94 208 PRO A CA 1
ATOM 1555 C C . PRO A 1 208 ? -14.320 -21.554 -2.292 1.00 90.94 208 PRO A C 1
ATOM 1557 O O . PRO A 1 208 ? -14.999 -20.537 -2.459 1.00 90.94 208 PRO A O 1
ATOM 1560 N N . LEU A 1 209 ? -13.422 -21.649 -1.308 1.00 91.75 209 LEU A N 1
ATOM 1561 C CA . LEU A 1 209 ? -13.271 -20.666 -0.224 1.00 91.75 209 LEU A CA 1
ATOM 1562 C C . LEU A 1 209 ? -13.229 -19.208 -0.712 1.00 91.75 209 LEU A C 1
ATOM 1564 O O . LEU A 1 209 ? -13.942 -18.347 -0.199 1.00 91.75 209 LEU A O 1
ATOM 1568 N N . PHE A 1 210 ? -12.430 -18.915 -1.739 1.00 93.88 210 PHE A N 1
ATOM 1569 C CA . PHE A 1 210 ? -12.307 -17.547 -2.252 1.00 93.88 210 PHE A CA 1
ATOM 1570 C C . PHE A 1 210 ? -13.541 -17.060 -3.011 1.00 93.88 210 PHE A C 1
ATOM 1572 O O . PHE A 1 210 ? -13.800 -15.857 -3.035 1.00 93.88 210 PHE A O 1
ATOM 1579 N N . GLU A 1 211 ? -14.338 -17.967 -3.570 1.00 94.31 211 GLU A N 1
ATOM 1580 C CA . GLU A 1 211 ? -15.639 -17.626 -4.140 1.00 94.31 211 GLU A CA 1
ATOM 1581 C C . GLU A 1 211 ? -16.651 -17.279 -3.047 1.00 94.31 211 GLU A C 1
ATOM 1583 O O . GLU A 1 211 ? -17.384 -16.295 -3.169 1.00 94.31 211 GLU A O 1
ATOM 1588 N N . LYS A 1 212 ? -16.632 -18.016 -1.930 1.00 93.06 212 LYS A N 1
ATOM 1589 C CA . LYS A 1 212 ? -17.408 -17.678 -0.731 1.00 93.06 212 LYS A CA 1
ATOM 1590 C C . LYS A 1 212 ? -16.999 -16.311 -0.180 1.00 93.06 212 LYS A C 1
ATOM 1592 O O . LYS A 1 212 ? -17.862 -15.477 0.079 1.00 93.06 212 LYS A O 1
ATOM 1597 N N . PHE A 1 213 ? -15.697 -16.037 -0.067 1.00 95.31 213 PHE A N 1
ATOM 1598 C CA . PHE A 1 213 ? -15.218 -14.734 0.404 1.00 95.31 213 PHE A CA 1
ATOM 1599 C C . PHE A 1 213 ? -15.644 -13.596 -0.520 1.00 95.31 213 PHE A C 1
ATOM 1601 O O . PHE A 1 213 ? -16.140 -12.579 -0.047 1.00 95.31 213 PHE A O 1
ATOM 1608 N N . ARG A 1 214 ? -15.502 -13.777 -1.837 1.00 95.81 214 ARG A N 1
ATOM 1609 C CA . ARG A 1 214 ? -15.881 -12.770 -2.835 1.00 95.81 214 ARG A CA 1
ATOM 1610 C C . ARG A 1 214 ? -17.366 -12.408 -2.773 1.00 95.81 214 ARG A C 1
ATOM 1612 O O . ARG A 1 214 ? -17.709 -11.260 -3.026 1.00 95.81 214 ARG A O 1
ATOM 1619 N N . LYS A 1 215 ? -18.237 -13.372 -2.460 1.00 95.75 215 LYS A N 1
ATOM 1620 C CA . LYS A 1 215 ? -19.686 -13.148 -2.324 1.00 95.75 215 LYS A CA 1
ATOM 1621 C C . LYS A 1 215 ? -20.069 -12.469 -1.008 1.00 95.75 215 LYS A C 1
ATOM 1623 O O . LYS A 1 215 ? -21.031 -11.712 -0.987 1.00 95.75 215 LYS A O 1
ATOM 1628 N N . ASN A 1 216 ? -19.335 -12.748 0.068 1.00 96.38 216 ASN A N 1
ATOM 1629 C CA . ASN A 1 216 ? -19.733 -12.359 1.424 1.00 96.38 216 ASN A CA 1
ATOM 1630 C C . ASN A 1 216 ? -19.027 -11.104 1.952 1.00 96.38 216 ASN A C 1
ATOM 1632 O O . ASN A 1 216 ? -19.481 -10.531 2.941 1.00 96.38 216 ASN A O 1
ATOM 1636 N N . PHE A 1 217 ? -17.927 -10.676 1.329 1.00 97.56 217 PHE A N 1
ATOM 1637 C CA . PHE A 1 217 ? -17.125 -9.551 1.804 1.00 97.56 217 PHE A CA 1
ATOM 1638 C C . PHE A 1 217 ? -16.916 -8.500 0.718 1.00 97.56 217 PHE A C 1
ATOM 1640 O O . PHE A 1 217 ? -16.767 -8.810 -0.463 1.00 97.56 217 PHE A O 1
ATOM 1647 N N . VAL A 1 218 ? -16.854 -7.236 1.140 1.00 97.88 218 VAL A N 1
ATOM 1648 C CA . VAL A 1 218 ? -16.475 -6.120 0.265 1.00 97.88 218 VAL A CA 1
ATOM 1649 C C . VAL A 1 218 ? -15.059 -6.318 -0.277 1.00 97.88 218 VAL A C 1
ATOM 1651 O O . VAL A 1 218 ? -14.206 -6.893 0.402 1.00 97.88 218 VAL A O 1
ATOM 1654 N N . SER A 1 219 ? -14.792 -5.812 -1.485 1.00 98.06 219 SER A N 1
ATOM 1655 C CA . SER A 1 219 ? -13.554 -6.088 -2.226 1.00 98.06 219 SER A CA 1
ATOM 1656 C C . SER A 1 219 ? -12.261 -5.936 -1.405 1.00 98.06 219 SER A C 1
ATOM 1658 O O . SER A 1 219 ? -11.500 -6.905 -1.392 1.00 98.06 219 SER A O 1
ATOM 1660 N N . PRO A 1 220 ? -12.012 -4.836 -0.655 1.00 98.44 220 PRO A N 1
ATOM 1661 C CA . PRO A 1 220 ? -10.784 -4.720 0.139 1.00 98.44 220 PRO A CA 1
ATOM 1662 C C . PRO A 1 220 ? -10.626 -5.843 1.178 1.00 98.44 220 PRO A C 1
ATOM 1664 O O . PRO A 1 220 ? -9.552 -6.430 1.297 1.00 98.44 220 PRO A O 1
ATOM 1667 N N . VAL A 1 221 ? -11.712 -6.193 1.880 1.00 98.62 221 VAL A N 1
ATOM 1668 C CA . VAL A 1 221 ? -11.720 -7.249 2.908 1.00 98.62 221 VAL A CA 1
ATOM 1669 C C . VAL A 1 221 ? -11.554 -8.629 2.273 1.00 98.62 221 VAL A C 1
ATOM 1671 O O . VAL A 1 221 ? -10.767 -9.432 2.768 1.00 98.62 221 VAL A O 1
ATOM 1674 N N . TYR A 1 222 ? -12.209 -8.893 1.134 1.00 98.12 222 TYR A N 1
ATOM 1675 C CA . TYR A 1 222 ? -11.966 -10.105 0.340 1.00 98.12 222 TYR A CA 1
ATOM 1676 C C . TYR A 1 222 ? -10.476 -10.253 -0.009 1.00 98.12 222 TYR A C 1
ATOM 1678 O O . TYR A 1 222 ? -9.903 -11.329 0.171 1.00 98.12 222 TYR A O 1
ATOM 1686 N N . GLY A 1 223 ? -9.843 -9.176 -0.481 1.00 98.31 223 GLY A N 1
ATOM 1687 C CA . GLY A 1 223 ? -8.422 -9.167 -0.812 1.00 98.31 223 GLY A CA 1
ATOM 1688 C C . GLY A 1 223 ? -7.538 -9.449 0.400 1.00 98.31 223 GLY A C 1
ATOM 1689 O O . GLY A 1 223 ? -6.664 -10.313 0.328 1.00 98.31 223 GLY A O 1
ATOM 1690 N N . ALA A 1 224 ? -7.813 -8.795 1.531 1.00 98.56 224 ALA A N 1
ATOM 1691 C CA . ALA A 1 224 ? -7.088 -9.000 2.784 1.00 98.56 224 ALA A CA 1
ATOM 1692 C C . ALA A 1 224 ? -7.197 -10.452 3.271 1.00 98.56 224 ALA A C 1
ATOM 1694 O O . ALA A 1 224 ? -6.189 -11.092 3.562 1.00 98.56 224 ALA A O 1
ATOM 1695 N N . TYR A 1 225 ? -8.402 -11.021 3.263 1.00 98.25 225 TYR A N 1
ATOM 1696 C CA . TYR A 1 225 ? -8.636 -12.413 3.644 1.00 98.25 225 TYR A CA 1
ATOM 1697 C C . TYR A 1 225 ? -7.972 -13.409 2.706 1.00 98.25 225 TYR A C 1
ATOM 1699 O O . TYR A 1 225 ? -7.442 -14.420 3.170 1.00 98.25 225 TYR A O 1
ATOM 1707 N N . LYS A 1 226 ? -7.962 -13.135 1.398 1.00 97.50 226 LYS A N 1
ATOM 1708 C CA . LYS A 1 226 ? -7.239 -13.963 0.434 1.00 97.50 226 LYS A CA 1
ATOM 1709 C C . LYS A 1 226 ? -5.737 -13.942 0.718 1.00 97.50 226 LYS A C 1
ATOM 1711 O O . LYS A 1 226 ? -5.146 -15.011 0.828 1.00 97.50 226 LYS A O 1
ATOM 1716 N N . VAL A 1 227 ? -5.137 -12.763 0.901 1.00 97.88 227 VAL A N 1
ATOM 1717 C CA . VAL A 1 227 ? -3.709 -12.633 1.243 1.00 97.88 227 VAL A CA 1
ATOM 1718 C C . VAL A 1 227 ? -3.395 -13.338 2.565 1.00 97.88 227 VAL A C 1
ATOM 1720 O O . VAL A 1 227 ? -2.458 -14.126 2.611 1.00 97.88 227 VAL A O 1
ATOM 1723 N N . LEU A 1 228 ? -4.210 -13.139 3.605 1.00 97.19 228 LEU A N 1
ATOM 1724 C CA . LEU A 1 228 ? -4.051 -13.782 4.913 1.00 97.19 228 LEU A CA 1
ATOM 1725 C C . LEU A 1 228 ? -4.136 -15.317 4.825 1.00 97.19 228 LEU A C 1
ATOM 1727 O O . LEU A 1 228 ? -3.302 -16.017 5.392 1.00 97.19 228 LEU A O 1
ATOM 1731 N N . SER A 1 229 ? -5.115 -15.842 4.082 1.00 95.56 229 SER A N 1
ATOM 1732 C CA . SER A 1 229 ? -5.313 -17.291 3.913 1.00 95.56 229 SER A CA 1
ATOM 1733 C C . SER A 1 229 ? -4.172 -17.935 3.135 1.00 95.56 229 SER A C 1
ATOM 1735 O O . SER A 1 229 ? -3.767 -19.048 3.460 1.00 95.56 229 SER A O 1
ATOM 1737 N N . VAL A 1 230 ? -3.641 -17.239 2.121 1.00 95.56 230 VAL A N 1
ATOM 1738 C CA . VAL A 1 230 ? -2.474 -17.713 1.374 1.00 95.56 230 VAL A CA 1
ATOM 1739 C C . VAL A 1 230 ? -1.220 -17.617 2.235 1.00 95.56 230 VAL A C 1
ATOM 1741 O O . VAL A 1 230 ? -0.516 -18.609 2.320 1.00 95.56 230 VAL A O 1
ATOM 1744 N N . ALA A 1 231 ? -0.956 -16.504 2.923 1.00 95.50 231 ALA A N 1
ATOM 1745 C CA . ALA A 1 231 ? 0.240 -16.328 3.758 1.00 95.50 231 ALA A CA 1
ATOM 1746 C C . ALA A 1 231 ? 0.422 -17.429 4.817 1.00 95.50 231 ALA A C 1
ATOM 1748 O O . ALA A 1 231 ? 1.545 -17.846 5.086 1.00 95.50 231 ALA A O 1
ATOM 1749 N N . TYR A 1 232 ? -0.689 -17.886 5.400 1.00 94.81 232 TYR A N 1
ATOM 1750 C CA . TYR A 1 232 ? -0.716 -18.956 6.399 1.00 94.81 232 TYR A CA 1
ATOM 1751 C C . TYR A 1 232 ? -1.070 -20.332 5.830 1.00 94.81 232 TYR A C 1
ATOM 1753 O O . TYR A 1 232 ? -1.283 -21.248 6.623 1.00 94.81 232 TYR A O 1
ATOM 1761 N N . GLN A 1 233 ? -1.233 -20.439 4.502 1.00 93.12 233 GLN A N 1
ATOM 1762 C CA . GLN A 1 233 ? -1.695 -21.632 3.785 1.00 93.12 233 GLN A CA 1
ATOM 1763 C C . GLN A 1 233 ? -2.780 -22.367 4.593 1.00 93.12 233 GLN A C 1
ATOM 1765 O O . GLN A 1 233 ? -2.581 -23.505 4.998 1.00 93.12 233 GLN A O 1
ATOM 1770 N N . SER A 1 234 ? -3.888 -21.697 4.937 1.00 92.56 234 SER A N 1
ATOM 1771 C CA . SER A 1 234 ? -4.861 -22.218 5.915 1.00 92.56 234 SER A CA 1
ATOM 1772 C C . SER A 1 234 ? -6.306 -21.906 5.537 1.00 92.56 234 SER A C 1
ATOM 1774 O O . SER A 1 234 ? -6.664 -20.746 5.318 1.00 92.56 234 SER A O 1
ATOM 1776 N N . CYS A 1 235 ? -7.152 -22.944 5.477 1.00 90.19 235 CYS A N 1
ATOM 1777 C CA . CYS A 1 235 ? -8.572 -22.811 5.120 1.00 90.19 235 CYS A CA 1
ATOM 1778 C C . CYS A 1 235 ? -9.403 -22.133 6.222 1.00 90.19 235 CYS A C 1
ATOM 1780 O O . CYS A 1 235 ? -10.459 -21.575 5.939 1.00 90.19 235 CYS A O 1
ATOM 1782 N N . SER A 1 236 ? -8.923 -22.185 7.466 1.00 91.31 236 SER A N 1
ATOM 1783 C CA . SER A 1 236 ? -9.640 -21.765 8.673 1.00 91.31 236 SER A CA 1
ATOM 1784 C C . SER A 1 236 ? -9.021 -20.524 9.322 1.00 91.31 236 SER A C 1
ATOM 1786 O O . SER A 1 236 ? -9.255 -20.242 10.496 1.00 91.31 236 SER A O 1
ATOM 1788 N N . VAL A 1 237 ? -8.204 -19.759 8.582 1.00 92.75 237 VAL A N 1
ATOM 1789 C CA . VAL A 1 237 ? -7.495 -18.586 9.131 1.00 92.75 237 VAL A CA 1
ATOM 1790 C C . VAL A 1 237 ? -8.457 -17.530 9.694 1.00 92.75 237 VAL A C 1
ATOM 1792 O O . VAL A 1 237 ? -8.105 -16.783 10.605 1.00 92.75 237 VAL A O 1
ATOM 1795 N N . LEU A 1 238 ? -9.682 -17.473 9.160 1.00 93.44 238 LEU A N 1
ATOM 1796 C CA . LEU A 1 238 ? -10.726 -16.542 9.590 1.00 93.44 238 LEU A CA 1
ATOM 1797 C C . LEU A 1 238 ? -11.585 -17.066 10.743 1.00 93.44 238 LEU A C 1
ATOM 1799 O O . LEU A 1 238 ? -12.252 -16.257 11.389 1.00 93.44 238 LEU A O 1
ATOM 1803 N N . ASP A 1 239 ? -11.539 -18.371 11.022 1.00 94.44 239 ASP A N 1
ATOM 1804 C CA . ASP A 1 239 ? -12.229 -18.981 12.166 1.00 94.44 239 ASP A CA 1
ATOM 1805 C C . ASP A 1 239 ? -11.503 -18.659 13.481 1.00 94.44 239 ASP A C 1
ATOM 1807 O O . ASP A 1 239 ? -12.078 -18.725 14.568 1.00 94.44 239 ASP A O 1
ATOM 1811 N N . ILE A 1 240 ? -10.233 -18.257 13.385 1.00 94.94 240 ILE A N 1
ATOM 1812 C CA . ILE A 1 240 ? -9.450 -17.770 14.514 1.00 94.94 240 ILE A CA 1
ATOM 1813 C C . ILE A 1 240 ? -9.996 -16.405 14.935 1.00 94.94 240 ILE A C 1
ATOM 1815 O O . ILE A 1 240 ? -10.017 -15.440 14.163 1.00 94.94 240 ILE A O 1
ATOM 1819 N N . ALA A 1 241 ? -10.425 -16.330 16.196 1.00 96.88 241 ALA A N 1
ATOM 1820 C CA . ALA A 1 241 ? -10.929 -15.102 16.787 1.00 96.88 241 ALA A CA 1
ATOM 1821 C C . ALA A 1 241 ? -9.879 -13.975 16.712 1.00 96.88 241 ALA A C 1
ATOM 1823 O O . ALA A 1 241 ? -8.683 -14.237 16.878 1.00 96.88 241 ALA A O 1
ATOM 1824 N N . PRO A 1 242 ? -10.301 -12.710 16.522 1.00 98.06 242 PRO A N 1
ATOM 1825 C CA . PRO A 1 242 ? -9.382 -11.583 16.544 1.00 98.06 242 PRO A CA 1
ATOM 1826 C C . PRO A 1 242 ? -8.575 -11.526 17.842 1.00 98.06 242 PRO A C 1
ATOM 1828 O O . PRO A 1 242 ? -9.121 -11.679 18.940 1.00 98.06 242 PRO A O 1
ATOM 1831 N N . MET A 1 243 ? -7.279 -11.272 17.701 1.00 97.81 243 MET A N 1
ATOM 1832 C CA . MET A 1 243 ? -6.337 -11.194 18.807 1.00 97.81 243 MET A CA 1
ATOM 1833 C C . MET A 1 243 ? -6.632 -9.999 19.721 1.00 97.81 243 MET A C 1
ATOM 1835 O O . MET A 1 243 ? -7.257 -9.011 19.322 1.00 97.81 243 MET A O 1
ATOM 1839 N N . THR A 1 244 ? -6.158 -10.101 20.958 1.00 97.75 244 THR A N 1
ATOM 1840 C CA . THR A 1 244 ? -6.234 -9.058 21.988 1.00 97.75 244 THR A CA 1
ATOM 1841 C C . THR A 1 244 ? -4.866 -8.889 22.644 1.00 97.75 244 THR A C 1
ATOM 1843 O O . THR A 1 244 ? -3.932 -9.644 22.369 1.00 97.75 244 THR A O 1
ATOM 1846 N N . ASN A 1 245 ? -4.738 -7.945 23.577 1.00 95.69 245 ASN A N 1
ATOM 1847 C CA . ASN A 1 245 ? -3.500 -7.780 24.348 1.00 95.69 245 ASN A CA 1
ATOM 1848 C C . ASN A 1 245 ? -3.160 -8.991 25.235 1.00 95.69 245 ASN A C 1
ATOM 1850 O O . ASN A 1 245 ? -2.015 -9.129 25.658 1.00 95.69 245 ASN A O 1
ATOM 1854 N N . ASN A 1 246 ? -4.134 -9.873 25.484 1.00 96.94 246 ASN A N 1
ATOM 1855 C CA . ASN A 1 246 ? -3.954 -11.100 26.259 1.00 96.94 246 ASN A CA 1
ATOM 1856 C C . ASN A 1 246 ? -3.614 -12.315 25.385 1.00 96.94 246 ASN A C 1
ATOM 1858 O O . ASN A 1 246 ? -3.353 -13.396 25.913 1.00 96.94 246 ASN A O 1
ATOM 1862 N N . SER A 1 247 ? -3.650 -12.177 24.057 1.00 97.06 247 SER A N 1
ATOM 1863 C CA . SER A 1 247 ? -3.229 -13.251 23.164 1.00 97.06 247 SER A CA 1
ATOM 1864 C C . SER A 1 247 ? -1.749 -13.574 23.380 1.00 97.06 247 SER A C 1
ATOM 1866 O O . SER A 1 247 ? -0.935 -12.696 23.671 1.00 97.06 247 SER A O 1
ATOM 1868 N N . ARG A 1 248 ? -1.394 -14.856 23.229 1.00 96.25 248 ARG A N 1
ATOM 1869 C CA . ARG A 1 248 ? -0.012 -15.320 23.384 1.00 96.25 248 ARG A CA 1
ATOM 1870 C C . ARG A 1 248 ? 0.917 -14.529 22.457 1.00 96.25 248 ARG A C 1
ATOM 1872 O O . ARG A 1 248 ? 0.628 -14.363 21.273 1.00 96.25 248 ARG A O 1
ATOM 1879 N N . ARG A 1 249 ? 2.038 -14.059 23.008 1.00 96.88 249 ARG A N 1
ATOM 1880 C CA . ARG A 1 249 ? 3.099 -13.412 22.230 1.00 96.88 249 ARG A CA 1
ATOM 1881 C C . ARG A 1 249 ? 3.884 -14.450 21.433 1.00 96.88 249 ARG A C 1
ATOM 1883 O O . ARG A 1 249 ? 4.103 -15.567 21.891 1.00 96.88 249 ARG A O 1
ATOM 1890 N N . MET A 1 250 ? 4.336 -14.032 20.265 1.00 95.75 250 MET A N 1
ATOM 1891 C CA . MET A 1 250 ? 5.263 -14.754 19.416 1.00 95.75 250 MET A CA 1
ATOM 1892 C C . MET A 1 250 ? 6.618 -14.944 20.081 1.00 95.75 250 MET A C 1
ATOM 1894 O O . MET A 1 250 ? 7.166 -14.025 20.689 1.00 95.75 250 MET A O 1
ATOM 1898 N N . GLU A 1 251 ? 7.166 -16.136 19.892 1.00 97.50 251 GLU A N 1
ATOM 1899 C CA . GLU A 1 251 ? 8.494 -16.548 20.321 1.00 97.50 251 GLU A CA 1
ATOM 1900 C C . GLU A 1 251 ? 9.335 -16.930 19.094 1.00 97.50 251 GLU A C 1
ATOM 1902 O O . GLU A 1 251 ? 8.802 -17.306 18.051 1.00 97.50 251 GLU A O 1
ATOM 1907 N N . GLY A 1 252 ? 10.664 -16.870 19.216 1.00 96.50 252 GLY A N 1
ATOM 1908 C CA . GLY A 1 252 ? 11.582 -17.275 18.143 1.00 96.50 252 GLY A CA 1
ATOM 1909 C C . GLY A 1 252 ? 11.842 -16.222 17.063 1.00 96.50 252 GLY A C 1
ATOM 1910 O O . GLY A 1 252 ? 12.505 -16.547 16.082 1.00 96.50 252 GLY A O 1
ATOM 1911 N N . ILE A 1 253 ? 11.367 -14.987 17.245 1.00 96.88 253 ILE A N 1
ATOM 1912 C CA . ILE A 1 253 ? 11.697 -13.820 16.414 1.00 96.88 253 ILE A CA 1
ATOM 1913 C C . ILE A 1 253 ? 12.613 -12.899 17.223 1.00 96.88 253 ILE A C 1
ATOM 1915 O O . ILE A 1 253 ? 12.339 -12.633 18.395 1.00 96.88 253 ILE A O 1
ATOM 1919 N N . VAL A 1 254 ? 13.686 -12.408 16.608 1.00 96.38 254 VAL A N 1
ATOM 1920 C CA . VAL A 1 254 ? 14.636 -11.465 17.217 1.00 96.38 254 VAL A CA 1
ATOM 1921 C C . VAL A 1 254 ? 14.781 -10.223 16.348 1.00 96.38 254 VAL A C 1
ATOM 1923 O O . VAL A 1 254 ? 14.541 -10.274 15.146 1.00 96.38 254 VAL A O 1
ATOM 1926 N N . ILE A 1 255 ? 15.145 -9.100 16.964 1.00 96.12 255 ILE A N 1
ATOM 1927 C CA . ILE A 1 255 ? 15.530 -7.882 16.243 1.00 96.12 255 ILE A CA 1
ATOM 1928 C C . ILE A 1 255 ? 17.007 -8.021 15.882 1.00 96.12 255 ILE A C 1
ATOM 1930 O O . ILE A 1 255 ? 17.827 -8.210 16.780 1.00 96.12 255 ILE A O 1
ATOM 1934 N N . ASP A 1 256 ? 17.333 -7.937 14.597 1.00 94.00 256 ASP A N 1
ATOM 1935 C CA . ASP A 1 256 ? 18.698 -8.093 14.078 1.00 94.00 256 ASP A CA 1
ATOM 1936 C C . ASP A 1 256 ? 19.269 -6.810 13.461 1.00 94.00 256 ASP A C 1
ATOM 1938 O O . ASP A 1 256 ? 20.446 -6.764 13.110 1.00 94.00 256 ASP A O 1
ATOM 1942 N N . GLY A 1 257 ? 18.460 -5.752 13.381 1.00 95.00 257 GLY A N 1
ATOM 1943 C CA . GLY A 1 257 ? 18.875 -4.474 12.830 1.00 95.00 257 GLY A CA 1
ATOM 1944 C C . GLY A 1 257 ? 17.812 -3.386 12.930 1.00 95.00 257 GLY A C 1
ATOM 1945 O O . GLY A 1 257 ? 16.704 -3.576 13.446 1.00 95.00 257 GLY A O 1
ATOM 1946 N N . THR A 1 258 ? 18.169 -2.224 12.394 1.00 94.81 258 THR A N 1
ATOM 1947 C CA . THR A 1 258 ? 17.290 -1.063 12.246 1.00 94.81 258 THR A CA 1
ATOM 1948 C C . THR A 1 258 ? 17.273 -0.694 10.773 1.00 94.81 258 THR A C 1
ATOM 1950 O O . THR A 1 258 ? 18.328 -0.551 10.158 1.00 94.81 258 THR A O 1
ATOM 1953 N N . HIS A 1 259 ? 16.085 -0.530 10.203 1.00 91.75 259 HIS A N 1
ATOM 1954 C CA . HIS A 1 259 ? 15.956 -0.141 8.805 1.00 91.75 259 HIS A CA 1
ATOM 1955 C C . HIS A 1 259 ? 16.345 1.348 8.633 1.00 91.75 259 HIS A C 1
ATOM 1957 O O . HIS A 1 259 ? 16.036 2.150 9.518 1.00 91.75 259 HIS A O 1
ATOM 1963 N N . PRO A 1 260 ? 16.991 1.769 7.522 1.00 86.19 260 PRO A N 1
ATOM 1964 C CA . PRO A 1 260 ? 17.448 3.156 7.337 1.00 86.19 260 PRO A CA 1
ATOM 1965 C C . PRO A 1 260 ? 16.343 4.212 7.468 1.00 86.19 260 PRO A C 1
ATOM 1967 O O . PRO A 1 260 ? 16.572 5.307 7.972 1.00 86.19 260 PRO A O 1
ATOM 1970 N N . SER A 1 261 ? 15.119 3.864 7.067 1.00 84.00 261 SER A N 1
ATOM 1971 C CA . SER A 1 261 ? 13.926 4.713 7.218 1.00 84.00 261 SER A CA 1
ATOM 1972 C C . SER A 1 261 ? 13.282 4.658 8.618 1.00 84.00 261 SER A C 1
ATOM 1974 O O . SER A 1 261 ? 12.171 5.153 8.798 1.00 84.00 261 SER A O 1
ATOM 1976 N N . GLY A 1 262 ? 13.947 4.045 9.602 1.00 89.81 262 GLY A N 1
ATOM 1977 C CA . GLY A 1 262 ? 13.444 3.795 10.955 1.00 89.81 262 GLY A CA 1
ATOM 1978 C C . GLY A 1 262 ? 12.807 2.413 11.121 1.00 89.81 262 GLY A C 1
ATOM 1979 O O . GLY A 1 262 ? 12.646 1.673 10.163 1.00 89.81 262 GLY A O 1
ATOM 1980 N N . GLY A 1 263 ? 12.432 2.054 12.352 1.00 92.12 263 GLY A N 1
ATOM 1981 C CA . GLY A 1 263 ? 11.848 0.743 12.659 1.00 92.12 263 GLY A CA 1
ATOM 1982 C C . GLY A 1 263 ? 12.869 -0.401 12.717 1.00 92.12 263 GLY A C 1
ATOM 1983 O O . GLY A 1 263 ? 14.033 -0.250 12.362 1.00 92.12 263 GLY A O 1
ATOM 1984 N N . TYR A 1 264 ? 12.428 -1.559 13.211 1.00 95.25 264 TYR A N 1
ATOM 1985 C CA . TYR A 1 264 ? 13.298 -2.720 13.432 1.00 95.25 264 TYR A CA 1
ATOM 1986 C C . TYR A 1 264 ? 13.168 -3.755 12.322 1.00 95.25 264 TYR A C 1
ATOM 1988 O O . TYR A 1 264 ? 12.037 -4.143 11.997 1.00 95.25 264 TYR A O 1
ATOM 1996 N N . GLN A 1 265 ? 14.315 -4.239 11.852 1.00 94.38 265 GLN A N 1
ATOM 1997 C CA . GLN A 1 265 ? 14.441 -5.464 11.067 1.00 94.38 265 GLN A CA 1
ATOM 1998 C C . GLN A 1 265 ? 14.388 -6.677 12.008 1.00 94.38 265 GLN A C 1
ATOM 2000 O O . GLN A 1 265 ? 14.801 -6.589 13.173 1.00 94.38 265 GLN A O 1
ATOM 2005 N N . ARG A 1 266 ? 13.774 -7.776 11.559 1.00 94.62 266 ARG A N 1
ATOM 2006 C CA . ARG A 1 266 ? 13.568 -8.978 12.380 1.00 94.62 266 ARG A CA 1
ATOM 2007 C C . ARG A 1 266 ? 13.929 -10.255 11.650 1.00 94.62 266 ARG A C 1
ATOM 2009 O O . ARG A 1 266 ? 13.427 -10.496 10.565 1.00 94.62 266 ARG A O 1
ATOM 2016 N N . THR A 1 267 ? 14.622 -11.162 12.326 1.00 94.25 267 THR A N 1
ATOM 2017 C CA . THR A 1 267 ? 14.872 -12.523 11.832 1.00 94.25 267 THR A CA 1
ATOM 2018 C C . THR A 1 267 ? 14.249 -13.599 12.704 1.00 94.25 267 THR A C 1
ATOM 2020 O O . THR A 1 267 ? 13.859 -13.385 13.854 1.00 94.25 267 THR A O 1
ATOM 2023 N N . ILE A 1 268 ? 14.139 -14.797 12.129 1.00 95.56 268 ILE A N 1
ATOM 2024 C CA . ILE A 1 268 ? 13.621 -15.988 12.798 1.00 95.56 268 ILE A CA 1
ATOM 2025 C C . ILE A 1 268 ? 14.798 -16.735 13.430 1.00 95.56 268 ILE A C 1
ATOM 2027 O O . ILE A 1 268 ? 15.526 -17.456 12.754 1.00 95.56 268 ILE A O 1
ATOM 2031 N N . ALA A 1 269 ? 14.961 -16.590 14.744 1.00 96.50 269 ALA A N 1
ATOM 2032 C CA . ALA A 1 269 ? 15.936 -17.350 15.525 1.00 96.50 269 ALA A CA 1
ATOM 2033 C C . ALA A 1 269 ? 15.504 -18.814 15.746 1.00 96.50 269 ALA A C 1
ATOM 2035 O O . ALA A 1 269 ? 16.344 -19.689 15.932 1.00 96.50 269 ALA A O 1
ATOM 2036 N N . SER A 1 270 ? 14.194 -19.097 15.745 1.00 96.88 270 SER A N 1
ATOM 2037 C CA . SER A 1 270 ? 13.654 -20.457 15.888 1.00 96.88 270 SER A CA 1
ATOM 2038 C C . SER A 1 270 ? 12.309 -20.598 15.179 1.00 96.88 270 SER A C 1
ATOM 2040 O O . SER A 1 270 ? 11.267 -20.219 15.720 1.00 96.88 270 SER A O 1
ATOM 2042 N N . ALA A 1 271 ? 12.312 -21.208 13.989 1.00 94.88 271 ALA A N 1
ATOM 2043 C CA . ALA A 1 271 ? 11.083 -21.497 13.245 1.00 94.88 271 ALA A CA 1
ATOM 2044 C C . ALA A 1 271 ? 10.126 -22.383 14.062 1.00 94.88 271 ALA A C 1
ATOM 2046 O O . ALA A 1 271 ? 8.930 -22.121 14.119 1.00 94.88 271 ALA A O 1
ATOM 2047 N N . THR A 1 272 ? 10.646 -23.376 14.790 1.00 95.38 272 THR A N 1
ATOM 2048 C CA . THR A 1 272 ? 9.838 -24.237 15.668 1.00 95.38 272 THR A CA 1
ATOM 2049 C C . THR A 1 272 ? 9.099 -23.443 16.745 1.00 95.38 272 THR A C 1
ATOM 2051 O O . THR A 1 272 ? 7.926 -23.717 17.004 1.00 95.38 272 THR A O 1
ATOM 2054 N N . SER A 1 273 ? 9.759 -22.467 17.377 1.00 97.06 273 SER A N 1
ATOM 2055 C CA . SER A 1 273 ? 9.117 -21.610 18.382 1.00 97.06 273 SER A CA 1
ATOM 2056 C C . SER A 1 273 ? 8.040 -20.742 17.738 1.00 97.06 273 SER A C 1
ATOM 2058 O O . SER A 1 273 ? 6.916 -20.740 18.235 1.00 97.06 273 SER A O 1
ATOM 2060 N N . VAL A 1 274 ? 8.338 -20.132 16.583 1.00 96.25 274 VAL A N 1
ATOM 2061 C CA . VAL A 1 274 ? 7.372 -19.345 15.800 1.00 96.25 274 VAL A CA 1
ATOM 2062 C C . VAL A 1 274 ? 6.122 -20.170 15.502 1.00 96.25 274 VAL A C 1
ATOM 2064 O O . VAL A 1 274 ? 5.019 -19.757 15.855 1.00 96.25 274 VAL A O 1
ATOM 2067 N N . MET A 1 275 ? 6.279 -21.374 14.948 1.00 94.06 275 MET A N 1
ATOM 2068 C CA . MET A 1 275 ? 5.159 -22.252 14.594 1.00 94.06 275 MET A CA 1
ATOM 2069 C C . MET A 1 275 ? 4.304 -22.655 15.805 1.00 94.06 275 MET A C 1
ATOM 2071 O O . MET A 1 275 ? 3.087 -22.770 15.684 1.00 94.06 275 MET A O 1
ATOM 2075 N N . LYS A 1 276 ? 4.920 -22.851 16.980 1.00 95.12 276 LYS A N 1
ATOM 2076 C CA . LYS A 1 276 ? 4.212 -23.221 18.219 1.00 95.12 276 LYS A CA 1
ATOM 2077 C C . LYS A 1 276 ? 3.518 -22.041 18.901 1.00 95.12 276 LYS A C 1
ATOM 2079 O O . LYS A 1 276 ? 2.488 -22.242 19.539 1.00 95.12 276 LYS A O 1
ATOM 2084 N N . SER A 1 277 ? 4.093 -20.840 18.831 1.00 96.69 277 SER A N 1
ATOM 2085 C CA . SER A 1 277 ? 3.546 -19.649 19.495 1.00 96.69 277 SER A CA 1
ATOM 2086 C C . SER A 1 277 ? 2.566 -18.859 18.626 1.00 96.69 277 SER A C 1
ATOM 2088 O O . SER A 1 277 ? 1.754 -18.116 19.171 1.00 96.69 277 SER A O 1
ATOM 2090 N N . ASN A 1 278 ? 2.625 -19.002 17.297 1.00 95.81 278 ASN A N 1
ATOM 2091 C CA . ASN A 1 278 ? 1.754 -18.272 16.378 1.00 95.81 278 ASN A CA 1
ATOM 2092 C C . ASN A 1 278 ? 0.340 -18.847 16.385 1.00 95.81 278 ASN A C 1
ATOM 2094 O O . ASN A 1 278 ? 0.144 -20.022 16.074 1.00 95.81 278 ASN A O 1
ATOM 2098 N N . ALA A 1 279 ? -0.654 -18.012 16.691 1.00 94.44 279 ALA A N 1
ATOM 2099 C CA . ALA A 1 279 ? -2.060 -18.411 16.714 1.00 94.44 279 ALA A CA 1
ATOM 2100 C C . ALA A 1 279 ? -2.534 -19.017 15.378 1.00 94.44 279 ALA A C 1
ATOM 2102 O O . ALA A 1 279 ? -3.302 -19.978 15.386 1.00 94.44 279 ALA A O 1
ATOM 2103 N N . TYR A 1 280 ? -2.027 -18.512 14.248 1.00 94.12 280 TYR A N 1
ATOM 2104 C CA . TYR A 1 280 ? -2.414 -18.942 12.904 1.00 94.12 280 TYR A CA 1
ATOM 2105 C C . TYR A 1 280 ? -1.733 -20.237 12.462 1.00 94.12 280 TYR A C 1
ATOM 2107 O O . TYR A 1 280 ? -2.361 -21.058 11.799 1.00 94.12 280 TYR A O 1
ATOM 2115 N N . TYR A 1 281 ? -0.485 -20.469 12.877 1.00 92.44 281 TYR A N 1
ATOM 2116 C CA . TYR A 1 281 ? 0.209 -21.724 12.573 1.00 92.44 281 TYR A CA 1
ATOM 2117 C C . TYR A 1 281 ? -0.143 -22.858 13.543 1.00 92.44 281 TYR A C 1
ATOM 2119 O O . TYR A 1 281 ? -0.271 -24.006 13.120 1.00 92.44 281 TYR A O 1
ATOM 2127 N N . SER A 1 282 ? -0.310 -22.555 14.833 1.00 90.31 282 SER A N 1
ATOM 2128 C CA . SER A 1 282 ? -0.530 -23.565 15.883 1.00 90.31 282 SER A CA 1
ATOM 2129 C C . SER A 1 282 ? -1.898 -24.245 15.808 1.00 90.31 282 SER A C 1
ATOM 2131 O O . SER A 1 282 ? -2.035 -25.380 16.255 1.00 90.31 282 SER A O 1
ATOM 2133 N N . THR A 1 283 ? -2.894 -23.574 15.227 1.00 82.00 283 THR A N 1
ATOM 2134 C CA . THR A 1 283 ? -4.273 -24.076 15.097 1.00 82.00 283 THR A CA 1
ATOM 2135 C C . THR A 1 283 ? -4.645 -24.462 13.667 1.00 82.00 283 THR A C 1
ATOM 2137 O O . THR A 1 283 ? -5.807 -24.742 13.376 1.00 82.00 283 THR A O 1
ATOM 2140 N N . ARG A 1 284 ? -3.668 -24.474 12.751 1.00 78.69 284 ARG A N 1
ATOM 2141 C CA . ARG A 1 284 ? -3.942 -24.657 11.327 1.00 78.69 284 ARG A CA 1
ATOM 2142 C C . ARG A 1 284 ? -4.536 -26.032 11.033 1.00 78.69 284 ARG A C 1
ATOM 2144 O O . ARG A 1 284 ? -4.036 -27.061 11.491 1.00 78.69 284 ARG A O 1
ATOM 2151 N N . THR A 1 285 ? -5.516 -26.034 10.141 1.00 70.50 285 THR A N 1
ATOM 2152 C CA . THR A 1 285 ? -5.860 -27.213 9.349 1.00 70.50 285 THR A CA 1
ATOM 2153 C C . THR A 1 285 ? -5.246 -26.996 7.971 1.00 70.50 285 THR A C 1
ATOM 2155 O O . THR A 1 285 ? -5.721 -26.167 7.197 1.00 70.50 285 THR A O 1
ATOM 2158 N N . GLY A 1 286 ? -4.105 -27.648 7.729 1.00 61.41 286 GLY A N 1
ATOM 2159 C CA . GLY A 1 286 ? -3.327 -27.460 6.505 1.00 61.41 286 GLY A CA 1
ATOM 2160 C C . GLY A 1 286 ? -4.075 -27.980 5.264 1.00 61.41 286 GLY A C 1
ATOM 2161 O O . GLY A 1 286 ? -4.737 -29.016 5.365 1.00 61.41 286 GLY A O 1
ATOM 2162 N N . PRO A 1 287 ? -3.970 -27.321 4.097 1.00 60.75 287 PRO A N 1
ATOM 2163 C CA . PRO A 1 287 ? -4.486 -27.837 2.842 1.00 60.75 287 PRO A CA 1
ATOM 2164 C C . PRO A 1 287 ? -3.617 -29.011 2.364 1.00 60.75 287 PRO A C 1
ATOM 2166 O O . PRO A 1 287 ? -2.563 -29.311 2.932 1.00 60.75 287 PRO A O 1
ATOM 2169 N N . ALA A 1 288 ? -4.078 -29.716 1.329 1.00 59.59 288 ALA A N 1
ATOM 2170 C CA . ALA A 1 288 ? -3.396 -30.892 0.784 1.00 59.59 288 ALA A CA 1
ATOM 2171 C C . ALA A 1 288 ? -1.921 -30.612 0.398 1.00 59.59 288 ALA A C 1
ATOM 2173 O O . ALA A 1 288 ? -1.511 -29.464 0.241 1.00 59.59 288 ALA A O 1
ATOM 2174 N N . GLY A 1 289 ? -1.115 -31.666 0.208 1.00 73.81 289 GLY A N 1
ATOM 2175 C CA . GLY A 1 289 ? 0.355 -31.616 0.060 1.00 73.81 289 GLY A CA 1
ATOM 2176 C C . GLY A 1 289 ? 0.961 -30.762 -1.074 1.00 73.81 289 GLY A C 1
ATOM 2177 O O . GLY A 1 289 ? 2.173 -30.799 -1.248 1.00 73.81 289 GLY A O 1
ATOM 2178 N N . SER A 1 290 ? 0.168 -29.994 -1.830 1.00 79.88 290 SER A N 1
ATOM 2179 C CA . SER A 1 290 ? 0.613 -29.044 -2.863 1.00 79.88 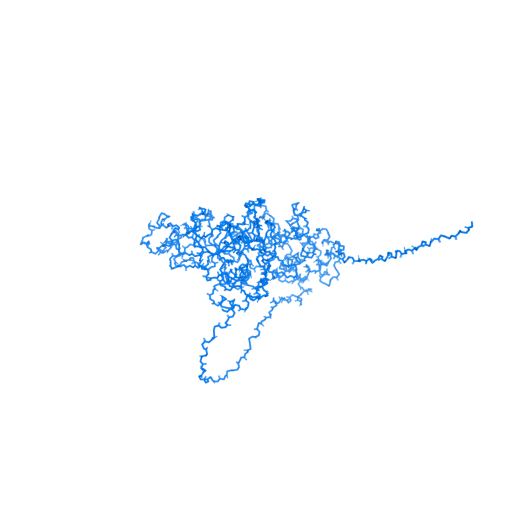290 SER A CA 1
ATOM 2180 C C . SER A 1 290 ? 0.846 -27.609 -2.354 1.00 79.88 290 SER A C 1
ATOM 2182 O O . SER A 1 290 ? 1.057 -26.704 -3.162 1.00 79.88 290 SER A O 1
ATOM 2184 N N . CYS A 1 291 ? 0.764 -27.376 -1.042 1.00 88.75 291 CYS A N 1
ATOM 2185 C CA . CYS A 1 291 ? 0.996 -26.068 -0.413 1.00 88.75 291 CYS A CA 1
ATOM 2186 C C . CYS A 1 291 ? 2.483 -25.735 -0.262 1.00 88.75 291 CYS A C 1
ATOM 2188 O O . CYS A 1 291 ? 3.335 -26.625 -0.222 1.00 88.75 291 CYS A O 1
ATOM 2190 N N . PHE A 1 292 ? 2.792 -24.448 -0.090 1.00 89.44 292 PHE A N 1
ATOM 2191 C CA . PHE A 1 292 ? 4.140 -24.025 0.283 1.00 89.44 292 PHE A CA 1
ATOM 2192 C C . PHE A 1 292 ? 4.493 -24.516 1.706 1.00 89.44 292 PHE A C 1
ATOM 2194 O O . PHE A 1 292 ? 3.688 -24.359 2.627 1.00 89.44 292 PHE A O 1
ATOM 2201 N N . PRO A 1 293 ? 5.691 -25.092 1.934 1.00 88.19 293 PRO A N 1
ATOM 2202 C CA . PRO A 1 293 ? 6.101 -25.592 3.245 1.00 88.19 293 PRO A CA 1
ATOM 2203 C C . PRO A 1 293 ? 6.584 -24.460 4.174 1.00 88.19 293 PRO A C 1
ATOM 2205 O O . PRO A 1 293 ? 7.768 -24.340 4.502 1.00 88.19 293 PRO A O 1
ATOM 2208 N N . GLU A 1 294 ? 5.647 -23.638 4.640 1.00 88.12 294 GLU A N 1
ATOM 2209 C CA . GLU A 1 294 ? 5.858 -22.488 5.540 1.00 88.12 294 GLU A CA 1
ATOM 2210 C C . GLU A 1 294 ? 6.517 -22.830 6.890 1.00 88.12 294 GLU A C 1
ATOM 2212 O O . GLU A 1 294 ? 7.000 -21.947 7.587 1.00 88.12 294 GLU A O 1
ATOM 2217 N N . GLN A 1 295 ? 6.598 -24.111 7.268 1.00 86.56 295 GLN A N 1
ATOM 2218 C CA . GLN A 1 295 ? 7.169 -24.536 8.553 1.00 86.56 295 GLN A CA 1
ATOM 2219 C C . GLN A 1 295 ? 8.664 -24.216 8.669 1.00 86.56 295 GLN A C 1
ATOM 2221 O O . GLN A 1 295 ? 9.187 -24.125 9.778 1.00 86.56 295 GLN A O 1
ATOM 2226 N N . LYS A 1 296 ? 9.359 -24.096 7.531 1.00 86.62 296 LYS A N 1
ATOM 2227 C CA . LYS A 1 296 ? 10.792 -23.776 7.491 1.00 86.62 296 LYS A CA 1
ATOM 2228 C C . LYS A 1 296 ? 11.044 -22.274 7.515 1.00 86.62 296 LYS A C 1
ATOM 2230 O O . LYS A 1 296 ? 11.989 -21.837 8.156 1.00 86.62 296 LYS A O 1
ATOM 2235 N N . ASN A 1 297 ? 10.188 -21.518 6.834 1.00 88.62 297 ASN A N 1
ATOM 2236 C CA . ASN A 1 297 ? 10.291 -20.073 6.687 1.00 88.62 297 ASN A CA 1
ATOM 2237 C C . ASN A 1 297 ? 8.894 -19.471 6.903 1.00 88.62 297 ASN A C 1
ATOM 2239 O O . ASN A 1 297 ? 8.195 -19.200 5.926 1.00 88.62 297 ASN A O 1
ATOM 2243 N N . PRO A 1 298 ? 8.431 -19.346 8.157 1.00 92.62 298 PRO A N 1
ATOM 2244 C CA . PRO A 1 298 ? 7.159 -18.694 8.436 1.00 92.62 298 PRO A CA 1
ATOM 2245 C C . PRO A 1 298 ? 7.230 -17.211 8.067 1.00 92.62 298 PRO A C 1
ATOM 2247 O O . PRO A 1 298 ? 8.268 -16.572 8.235 1.00 92.62 298 PRO A O 1
ATOM 2250 N N . LEU A 1 299 ? 6.116 -16.658 7.594 1.00 94.94 299 LEU A N 1
ATOM 2251 C CA . LEU A 1 299 ? 6.004 -15.232 7.316 1.00 94.94 299 LEU A CA 1
ATOM 2252 C C . LEU A 1 299 ? 5.828 -14.467 8.635 1.00 94.94 299 LEU A C 1
ATOM 2254 O O . LEU A 1 299 ? 5.000 -14.832 9.475 1.00 94.94 299 LEU A O 1
ATOM 2258 N N . ILE A 1 300 ? 6.611 -13.405 8.814 1.00 95.94 300 ILE A N 1
ATOM 2259 C CA . ILE A 1 300 ? 6.604 -12.555 10.010 1.00 95.94 300 ILE A CA 1
ATOM 2260 C C . ILE A 1 300 ? 6.373 -11.089 9.641 1.00 95.94 300 ILE A C 1
ATOM 2262 O O . ILE A 1 300 ? 6.382 -10.703 8.470 1.00 95.94 300 ILE A O 1
ATOM 2266 N N . TYR A 1 301 ? 6.165 -10.248 10.654 1.00 96.38 301 TYR A N 1
ATOM 2267 C CA . TYR A 1 301 ? 6.235 -8.808 10.440 1.00 96.38 301 TYR A CA 1
ATOM 2268 C C . TYR A 1 301 ? 7.693 -8.385 10.359 1.00 96.38 301 TYR A C 1
ATOM 2270 O O . TYR A 1 301 ? 8.474 -8.674 11.268 1.00 96.38 301 TYR A O 1
ATOM 2278 N N . ASP A 1 302 ? 8.018 -7.605 9.338 1.00 94.69 302 ASP A N 1
ATOM 2279 C CA . ASP A 1 302 ? 9.335 -7.017 9.186 1.00 94.69 302 ASP A CA 1
ATOM 2280 C C . ASP A 1 302 ? 9.217 -5.613 8.599 1.00 94.69 302 ASP A C 1
ATOM 2282 O O . ASP A 1 302 ? 8.469 -5.409 7.644 1.00 94.69 302 ASP A O 1
ATOM 2286 N N . PHE A 1 303 ? 9.901 -4.630 9.185 1.00 93.75 303 PHE A N 1
ATOM 2287 C CA . PHE A 1 303 ? 9.788 -3.249 8.713 1.00 93.75 303 PHE A CA 1
ATOM 2288 C C . PHE A 1 303 ? 10.512 -3.102 7.370 1.00 93.75 303 PHE A C 1
ATOM 2290 O O . PHE A 1 303 ? 11.676 -3.476 7.259 1.00 93.75 303 PHE A O 1
ATOM 2297 N N . GLY A 1 304 ? 9.826 -2.568 6.356 1.00 92.62 304 GLY A N 1
ATOM 2298 C CA . GLY A 1 304 ? 10.327 -2.555 4.977 1.00 92.62 304 GLY A CA 1
ATOM 2299 C C . GLY A 1 304 ? 10.200 -3.908 4.266 1.00 92.62 304 GLY A C 1
ATOM 2300 O O . GLY A 1 304 ? 10.534 -4.015 3.087 1.00 92.62 304 GLY A O 1
ATOM 2301 N N . GLY A 1 305 ? 9.692 -4.943 4.948 1.00 93.88 305 GLY A N 1
ATOM 2302 C CA . GLY A 1 305 ? 9.380 -6.228 4.338 1.00 93.88 305 GLY A CA 1
ATOM 2303 C C . GLY A 1 305 ? 8.288 -6.074 3.281 1.00 93.88 305 GLY A C 1
ATOM 2304 O O . GLY A 1 305 ? 7.246 -5.459 3.525 1.00 93.88 305 GLY A O 1
ATOM 2305 N N . LYS A 1 306 ? 8.515 -6.644 2.102 1.00 94.75 306 LYS A N 1
ATOM 2306 C CA . LYS A 1 306 ? 7.554 -6.683 1.002 1.00 94.75 306 LYS A CA 1
ATOM 2307 C C . LYS A 1 306 ? 7.587 -8.074 0.368 1.00 94.75 306 LYS A C 1
ATOM 2309 O O . LYS A 1 306 ? 8.665 -8.665 0.260 1.00 94.75 306 LYS A O 1
ATOM 2314 N N . PRO A 1 307 ? 6.434 -8.595 -0.075 1.00 94.06 307 PRO A N 1
ATOM 2315 C CA . PRO A 1 307 ? 6.399 -9.772 -0.926 1.00 94.06 307 PRO A CA 1
ATOM 2316 C C . PRO A 1 307 ? 7.232 -9.571 -2.188 1.00 94.06 307 PRO A C 1
ATOM 2318 O O . PRO A 1 307 ? 7.334 -8.459 -2.706 1.00 94.06 307 PRO A O 1
ATOM 2321 N N . TYR A 1 308 ? 7.781 -10.655 -2.712 1.00 92.69 308 TYR A N 1
ATOM 2322 C CA . TYR A 1 308 ? 8.457 -10.631 -3.996 1.00 92.69 308 TYR A CA 1
ATOM 2323 C C . TYR A 1 308 ? 7.462 -10.479 -5.146 1.00 92.69 308 TYR A C 1
ATOM 2325 O O . TYR A 1 308 ? 6.361 -11.031 -5.114 1.00 92.69 308 TYR A O 1
ATOM 2333 N N . VAL A 1 309 ? 7.883 -9.786 -6.200 1.00 89.38 309 VAL A N 1
ATOM 2334 C CA . VAL A 1 309 ? 7.148 -9.707 -7.463 1.00 89.38 309 VAL A CA 1
ATOM 2335 C C . VAL A 1 309 ? 8.001 -10.319 -8.561 1.00 89.38 309 VAL A C 1
ATOM 2337 O O . VAL A 1 309 ? 9.153 -9.928 -8.766 1.00 89.38 309 VAL A O 1
ATOM 2340 N N . ALA A 1 310 ? 7.447 -11.317 -9.248 1.00 76.56 310 ALA A N 1
ATOM 2341 C CA . ALA A 1 310 ? 8.170 -12.036 -10.283 1.00 76.56 310 ALA A CA 1
ATOM 2342 C C . ALA A 1 310 ? 8.387 -11.165 -11.522 1.00 76.56 310 ALA A C 1
ATOM 2344 O O . ALA A 1 310 ? 7.443 -10.612 -12.078 1.00 76.56 310 ALA A O 1
ATOM 2345 N N . SER A 1 311 ? 9.626 -11.139 -12.023 1.00 64.38 311 SER A N 1
ATOM 2346 C CA . SER A 1 311 ? 9.975 -10.426 -13.260 1.00 64.38 311 SER A CA 1
ATOM 2347 C C . SER A 1 311 ? 9.191 -10.892 -14.480 1.00 64.38 311 SER A C 1
ATOM 2349 O O . SER A 1 311 ? 8.961 -10.120 -15.401 1.00 64.38 311 SER A O 1
ATOM 2351 N N . THR A 1 312 ? 8.788 -12.160 -14.491 1.00 64.50 312 THR A N 1
ATOM 2352 C CA . THR A 1 312 ? 8.072 -12.790 -15.601 1.00 64.50 312 THR A CA 1
ATOM 2353 C C . THR A 1 312 ? 6.557 -12.591 -15.535 1.00 64.50 312 THR A C 1
ATOM 2355 O O . THR A 1 312 ? 5.866 -12.962 -16.478 1.00 64.50 312 THR A O 1
ATOM 2358 N N . SER A 1 313 ? 6.026 -12.029 -14.442 1.00 74.19 313 SER A N 1
ATOM 2359 C CA . SER A 1 313 ? 4.600 -11.739 -14.289 1.00 74.19 313 SER A CA 1
ATOM 2360 C C . SER A 1 313 ? 4.401 -10.521 -13.393 1.00 74.19 313 SER A C 1
ATOM 2362 O O . SER A 1 313 ? 4.328 -10.629 -12.168 1.00 74.19 313 SER A O 1
ATOM 2364 N N . ALA A 1 314 ? 4.212 -9.356 -14.018 1.00 79.88 314 ALA A N 1
ATOM 2365 C CA . ALA A 1 314 ? 3.820 -8.124 -13.329 1.00 79.88 314 ALA A CA 1
ATOM 2366 C C . ALA A 1 314 ? 2.468 -8.241 -12.591 1.00 79.88 314 ALA A C 1
ATOM 2368 O O . ALA A 1 314 ? 2.067 -7.302 -11.912 1.00 79.88 314 ALA A O 1
ATOM 2369 N N . MET A 1 315 ? 1.769 -9.375 -12.714 1.00 91.38 315 MET A N 1
ATOM 2370 C CA . MET A 1 315 ? 0.462 -9.652 -12.126 1.00 91.38 315 MET A CA 1
ATOM 2371 C C . MET A 1 315 ? 0.503 -10.720 -11.029 1.00 91.38 315 MET A C 1
ATOM 2373 O O . MET A 1 315 ? -0.565 -11.142 -10.602 1.00 91.38 315 MET A O 1
ATOM 2377 N N . GLU A 1 316 ? 1.674 -11.162 -10.553 1.00 94.56 316 GLU A N 1
ATOM 2378 C CA . GLU A 1 316 ? 1.778 -12.163 -9.478 1.00 94.56 316 GLU A CA 1
ATOM 2379 C C . GLU A 1 316 ? 2.599 -11.660 -8.277 1.00 94.56 316 GLU A C 1
ATOM 2381 O O . GLU A 1 316 ? 3.737 -11.213 -8.418 1.00 94.56 316 GLU A O 1
ATOM 2386 N N . ILE A 1 317 ? 2.027 -11.795 -7.076 1.00 95.31 317 ILE A N 1
ATOM 2387 C CA . ILE A 1 317 ? 2.686 -11.557 -5.784 1.00 95.31 317 ILE A CA 1
ATOM 2388 C C . ILE A 1 317 ? 3.130 -12.896 -5.180 1.00 95.31 317 ILE A C 1
ATOM 2390 O O . ILE A 1 317 ? 2.306 -13.791 -4.980 1.00 95.31 317 ILE A O 1
ATOM 2394 N N . ASP A 1 318 ? 4.403 -13.025 -4.810 1.00 95.38 318 ASP A N 1
ATOM 2395 C CA . ASP A 1 318 ? 4.955 -14.179 -4.094 1.00 95.38 318 ASP A CA 1
ATOM 2396 C C . ASP A 1 318 ? 5.222 -13.818 -2.623 1.00 95.38 318 ASP A C 1
ATOM 2398 O O . ASP A 1 318 ? 6.229 -13.202 -2.279 1.00 95.38 318 ASP A O 1
ATOM 2402 N N . LEU A 1 319 ? 4.304 -14.222 -1.737 1.00 95.44 319 LEU A N 1
ATOM 2403 C CA . LEU A 1 319 ? 4.424 -14.025 -0.283 1.00 95.44 319 LEU A CA 1
ATOM 2404 C C . LEU A 1 319 ? 5.541 -14.874 0.353 1.00 95.44 319 LEU A C 1
ATOM 2406 O O . LEU A 1 319 ? 5.865 -14.677 1.522 1.00 95.44 319 LEU A O 1
ATOM 2410 N N . PHE A 1 320 ? 6.112 -15.828 -0.388 1.00 94.31 320 PHE A N 1
ATOM 2411 C CA . PHE A 1 320 ? 7.073 -16.811 0.119 1.00 94.31 320 PHE A CA 1
ATOM 2412 C C . PHE A 1 320 ? 8.492 -16.593 -0.396 1.00 94.31 320 PHE A C 1
ATOM 2414 O O . PHE A 1 320 ? 9.372 -17.442 -0.225 1.00 94.31 320 PHE A O 1
ATOM 2421 N N . LYS A 1 321 ? 8.722 -15.436 -1.011 1.00 93.38 321 LYS A N 1
ATOM 2422 C CA . LYS A 1 321 ? 10.037 -14.917 -1.350 1.00 93.38 321 LYS A CA 1
ATOM 2423 C C . LYS A 1 321 ? 10.087 -13.457 -0.906 1.00 93.38 321 LYS A C 1
ATOM 2425 O O . LYS A 1 321 ? 9.116 -12.723 -1.058 1.00 93.38 321 LYS A O 1
ATOM 2430 N N . ASN A 1 322 ? 11.208 -13.052 -0.323 1.00 90.38 322 ASN A N 1
ATOM 2431 C CA . ASN A 1 322 ? 11.405 -11.674 0.106 1.00 90.38 322 ASN A CA 1
ATOM 2432 C C . ASN A 1 322 ? 11.658 -10.774 -1.117 1.00 90.38 322 ASN A C 1
ATOM 2434 O O . ASN A 1 322 ? 12.481 -11.113 -1.971 1.00 90.38 322 ASN A O 1
ATOM 2438 N N . GLY A 1 323 ? 10.942 -9.654 -1.201 1.00 88.62 323 GLY A N 1
ATOM 2439 C CA . GLY A 1 323 ? 11.149 -8.588 -2.185 1.00 88.62 323 GLY A CA 1
ATOM 2440 C C . GLY A 1 323 ? 11.314 -7.204 -1.556 1.00 88.62 323 GLY A C 1
ATOM 2441 O O . GLY A 1 323 ? 11.329 -6.215 -2.278 1.00 88.62 323 GLY A O 1
ATOM 2442 N N . GLY A 1 324 ? 11.390 -7.114 -0.226 1.00 87.19 324 GLY A N 1
ATOM 2443 C CA . GLY A 1 324 ? 11.500 -5.850 0.496 1.00 87.19 324 GLY A CA 1
ATOM 2444 C C . GLY A 1 324 ? 12.924 -5.480 0.892 1.00 87.19 324 GLY A C 1
ATOM 2445 O O . GLY A 1 324 ? 13.866 -6.249 0.724 1.00 87.19 324 GLY A O 1
ATOM 2446 N N . SER A 1 325 ? 13.052 -4.296 1.488 1.00 84.00 325 SER A N 1
ATOM 2447 C CA . SER A 1 325 ? 14.286 -3.771 2.089 1.00 84.00 325 SER A CA 1
ATOM 2448 C C . SER A 1 325 ? 14.436 -4.129 3.574 1.00 84.00 325 SER A C 1
ATOM 2450 O O . SER A 1 325 ? 15.316 -3.604 4.260 1.00 84.00 325 SER A O 1
ATOM 2452 N N . GLY A 1 326 ? 13.554 -4.989 4.090 1.00 84.56 326 GLY A N 1
ATOM 2453 C CA . GLY A 1 326 ? 13.628 -5.530 5.445 1.00 84.56 326 GLY A CA 1
ATOM 2454 C C . GLY A 1 326 ? 14.859 -6.417 5.677 1.00 84.56 326 GLY A C 1
ATOM 2455 O O . GLY A 1 326 ? 15.874 -6.334 4.990 1.00 84.56 326 GLY A O 1
ATOM 2456 N N . SER A 1 327 ? 14.777 -7.268 6.687 1.00 86.88 327 SER A N 1
ATOM 2457 C CA . SER A 1 327 ? 15.726 -8.351 6.937 1.00 86.88 327 SER A CA 1
ATOM 2458 C C . SER A 1 327 ? 15.710 -9.407 5.817 1.00 86.88 327 SER A C 1
ATOM 2460 O O . SER A 1 327 ? 14.974 -9.312 4.838 1.00 86.88 327 SER A O 1
ATOM 2462 N N . VAL A 1 328 ? 16.481 -10.483 5.998 1.00 86.50 328 VAL A N 1
ATOM 2463 C CA . VAL A 1 328 ? 16.457 -11.668 5.123 1.00 86.50 328 VAL A CA 1
ATOM 2464 C C . VAL A 1 328 ? 15.244 -12.585 5.338 1.00 86.50 328 VAL A C 1
ATOM 2466 O O . VAL A 1 328 ? 15.046 -13.519 4.560 1.00 86.50 328 VAL A O 1
ATOM 2469 N N . ALA A 1 329 ? 14.448 -12.367 6.390 1.00 88.62 329 ALA A N 1
ATOM 2470 C CA . ALA A 1 329 ? 13.271 -13.182 6.668 1.00 88.62 329 ALA A CA 1
ATOM 2471 C C . ALA A 1 329 ? 12.160 -12.951 5.630 1.00 88.62 329 ALA A C 1
ATOM 2473 O O . ALA A 1 329 ? 12.126 -11.947 4.918 1.00 88.62 329 ALA A O 1
ATOM 2474 N N . LEU A 1 330 ? 11.207 -13.884 5.558 1.00 88.12 330 LEU A N 1
ATOM 2475 C CA . LEU A 1 330 ? 9.968 -13.652 4.820 1.00 88.12 330 LEU A CA 1
ATOM 2476 C C . LEU A 1 330 ? 9.119 -12.646 5.599 1.00 88.12 330 LEU A C 1
ATOM 2478 O O . LEU A 1 330 ? 8.458 -12.992 6.580 1.00 88.12 330 LEU A O 1
ATOM 2482 N N . GLY A 1 331 ? 9.201 -11.388 5.178 1.00 90.06 331 GLY A N 1
ATOM 2483 C CA . GLY A 1 331 ? 8.590 -10.253 5.845 1.00 90.06 331 GLY A CA 1
ATOM 2484 C C . GLY A 1 331 ? 7.556 -9.549 4.977 1.00 90.06 331 GLY A C 1
ATOM 2485 O O . GLY A 1 331 ? 7.749 -9.353 3.779 1.00 90.06 331 GLY A O 1
ATOM 2486 N N . ILE A 1 332 ? 6.473 -9.105 5.605 1.00 96.06 332 ILE A N 1
ATOM 2487 C CA . ILE A 1 332 ? 5.539 -8.143 5.018 1.00 96.06 332 ILE A CA 1
ATOM 2488 C C . ILE A 1 332 ? 5.258 -7.053 6.042 1.00 96.06 332 ILE A C 1
ATOM 2490 O O . ILE A 1 332 ? 4.914 -7.340 7.191 1.00 96.06 332 ILE A O 1
ATOM 2494 N N . ASP A 1 333 ? 5.406 -5.797 5.647 1.00 96.81 333 ASP A N 1
ATOM 2495 C CA . ASP A 1 333 ? 5.052 -4.667 6.492 1.00 96.81 333 ASP A CA 1
ATOM 2496 C C . ASP A 1 333 ? 3.576 -4.269 6.337 1.00 96.81 333 ASP A C 1
ATOM 2498 O O . ASP A 1 333 ? 2.787 -4.880 5.606 1.00 96.81 333 ASP A O 1
ATOM 2502 N N . CYS A 1 334 ? 3.175 -3.252 7.096 1.00 97.94 334 CYS A N 1
ATOM 2503 C CA . CYS A 1 334 ? 1.792 -2.806 7.160 1.00 97.94 334 CYS A CA 1
ATOM 2504 C C . CYS A 1 334 ? 1.258 -2.317 5.804 1.00 97.94 334 CYS A C 1
ATOM 2506 O O . CYS A 1 334 ? 0.154 -2.703 5.409 1.00 97.94 334 CYS A O 1
ATOM 2508 N N . SER A 1 335 ? 2.032 -1.508 5.070 1.00 97.75 335 SER A N 1
ATOM 2509 C CA . SER A 1 335 ? 1.587 -0.948 3.793 1.00 97.75 335 SER A CA 1
ATOM 2510 C C . SER A 1 335 ? 1.619 -1.981 2.677 1.00 97.75 335 SER A C 1
ATOM 2512 O O . SER A 1 335 ? 0.692 -2.000 1.873 1.00 97.75 335 SER A O 1
ATOM 2514 N N . GLY A 1 336 ? 2.602 -2.886 2.680 1.00 97.38 336 GLY A N 1
ATOM 2515 C CA . GLY A 1 336 ? 2.688 -4.012 1.755 1.00 97.38 336 GLY A CA 1
ATOM 2516 C C . GLY A 1 336 ? 1.493 -4.953 1.879 1.00 97.38 336 GLY A C 1
ATOM 2517 O O . GLY A 1 336 ? 0.973 -5.424 0.869 1.00 97.38 336 GLY A O 1
ATOM 2518 N N . TYR A 1 337 ? 1.000 -5.188 3.099 1.00 98.50 337 TYR A N 1
ATOM 2519 C CA . TYR A 1 337 ? -0.211 -5.985 3.302 1.00 98.50 337 TYR A CA 1
ATOM 2520 C C . TYR A 1 337 ? -1.466 -5.290 2.763 1.00 98.50 337 TYR A C 1
ATOM 2522 O O . TYR A 1 337 ? -2.233 -5.901 2.016 1.00 98.50 337 TYR A O 1
ATOM 2530 N N . VAL A 1 338 ? -1.664 -4.009 3.094 1.00 98.62 338 VAL A N 1
ATOM 2531 C CA . VAL A 1 338 ? -2.831 -3.243 2.627 1.00 98.62 338 VAL A CA 1
ATOM 2532 C C . VAL A 1 338 ? -2.829 -3.099 1.102 1.00 98.62 338 VAL A C 1
ATOM 2534 O O . VAL A 1 338 ? -3.862 -3.327 0.474 1.00 98.62 338 VAL A O 1
ATOM 2537 N N . SER A 1 339 ? -1.689 -2.781 0.483 1.00 98.31 339 SER A N 1
ATOM 2538 C CA . SER A 1 339 ? -1.582 -2.666 -0.976 1.00 98.31 339 SER A CA 1
ATOM 2539 C C . SER A 1 339 ? -1.795 -4.012 -1.673 1.00 98.31 339 SER A C 1
ATOM 2541 O O . SER A 1 339 ? -2.551 -4.074 -2.642 1.00 98.31 339 SER A O 1
ATOM 2543 N N . SER A 1 340 ? -1.246 -5.107 -1.132 1.00 98.38 340 SER A N 1
ATOM 2544 C CA . SER A 1 340 ? -1.514 -6.463 -1.633 1.00 98.38 340 SER A CA 1
ATOM 2545 C C . SER A 1 340 ? -3.008 -6.792 -1.589 1.00 98.38 340 SER A C 1
ATOM 2547 O O . SER A 1 340 ? -3.555 -7.294 -2.567 1.00 98.38 340 SER A O 1
ATOM 2549 N N . ALA A 1 341 ? -3.698 -6.468 -0.489 1.00 98.56 341 ALA A N 1
ATOM 2550 C CA . ALA A 1 341 ? -5.138 -6.688 -0.358 1.00 98.56 341 ALA A CA 1
ATOM 2551 C C . ALA A 1 341 ? -5.946 -5.927 -1.428 1.00 98.56 341 ALA A C 1
ATOM 2553 O O . ALA A 1 341 ? -6.844 -6.494 -2.058 1.00 98.56 341 ALA A O 1
ATOM 2554 N N . LEU A 1 342 ? -5.614 -4.659 -1.685 1.00 98.69 342 LEU A N 1
ATOM 2555 C CA . LEU A 1 342 ? -6.280 -3.863 -2.721 1.00 98.69 342 LEU A CA 1
ATOM 2556 C C . LEU A 1 342 ? -6.034 -4.442 -4.126 1.00 98.69 342 LEU A C 1
ATOM 2558 O O . LEU A 1 342 ? -6.984 -4.735 -4.850 1.00 98.69 342 LEU A O 1
ATOM 2562 N N . LEU A 1 343 ? -4.783 -4.722 -4.483 1.00 98.19 343 LEU A N 1
ATOM 2563 C CA . LEU A 1 343 ? -4.431 -5.225 -5.815 1.00 98.19 343 LEU A CA 1
ATOM 2564 C C . LEU A 1 343 ? -5.007 -6.624 -6.094 1.00 98.19 343 LEU A C 1
ATOM 2566 O O . LEU A 1 343 ? -5.548 -6.883 -7.170 1.00 98.19 343 LEU A O 1
ATOM 2570 N N . VAL A 1 344 ? -4.985 -7.520 -5.103 1.00 97.88 344 VAL A N 1
ATOM 2571 C CA . VAL A 1 344 ? -5.565 -8.874 -5.206 1.00 97.88 344 VAL A CA 1
ATOM 2572 C C . VAL A 1 344 ? -7.092 -8.848 -5.325 1.00 97.88 344 VAL A C 1
ATOM 2574 O O . VAL A 1 344 ? -7.713 -9.781 -5.854 1.00 97.88 344 VAL A O 1
ATOM 2577 N N . SER A 1 345 ? -7.721 -7.774 -4.848 1.00 98.12 345 SER A N 1
ATOM 2578 C CA . SER A 1 345 ? -9.154 -7.547 -5.015 1.00 98.12 345 SER A CA 1
ATOM 2579 C C . SER A 1 345 ? -9.529 -6.831 -6.313 1.00 98.12 345 SER A C 1
ATOM 2581 O O . SER A 1 345 ? -10.721 -6.758 -6.616 1.00 98.12 345 SER A O 1
ATOM 2583 N N . GLY A 1 346 ? -8.544 -6.429 -7.125 1.00 97.75 346 GLY A N 1
ATOM 2584 C CA . GLY A 1 346 ? -8.757 -5.723 -8.393 1.00 97.75 346 GLY A CA 1
ATOM 2585 C C . GLY A 1 346 ? -9.088 -4.251 -8.179 1.00 97.75 346 GLY A C 1
ATOM 2586 O O . GLY A 1 346 ? -9.855 -3.673 -8.942 1.00 97.75 346 GLY A O 1
ATOM 2587 N N . LEU A 1 347 ? -8.588 -3.666 -7.090 1.00 98.50 347 LEU A N 1
ATOM 2588 C CA . LEU A 1 347 ? -8.765 -2.260 -6.760 1.00 98.50 347 LEU A CA 1
ATOM 2589 C C . LEU A 1 347 ? -7.490 -1.499 -7.113 1.00 98.50 347 LEU A C 1
ATOM 2591 O O . LEU A 1 347 ? -6.401 -1.818 -6.627 1.00 98.50 347 LEU A O 1
ATOM 2595 N N . LYS A 1 348 ? -7.637 -0.483 -7.959 1.00 98.00 348 LYS A N 1
ATOM 2596 C CA . LYS A 1 348 ? -6.529 0.358 -8.408 1.00 98.00 348 LYS A CA 1
ATOM 2597 C C . LYS A 1 348 ? -6.132 1.327 -7.308 1.00 98.00 348 LYS A C 1
ATOM 2599 O O . LYS A 1 348 ? -6.955 1.814 -6.543 1.00 98.00 348 LYS A O 1
ATOM 2604 N N . LEU A 1 349 ? -4.859 1.687 -7.277 1.00 98.19 349 LEU A N 1
ATOM 2605 C CA . LEU A 1 349 ? -4.367 2.724 -6.370 1.00 98.19 349 LEU A CA 1
ATOM 2606 C C . LEU A 1 349 ? -4.522 4.126 -6.983 1.00 98.19 349 LEU A C 1
ATOM 2608 O O . LEU A 1 349 ? -4.743 5.105 -6.268 1.00 98.19 349 LEU A O 1
ATOM 2612 N N . LYS A 1 350 ? -4.488 4.205 -8.318 1.00 97.38 350 LYS A N 1
ATOM 2613 C CA . LYS A 1 350 ? -4.554 5.428 -9.121 1.00 97.38 350 LYS A CA 1
ATOM 2614 C C . LYS A 1 350 ? -5.400 5.189 -10.371 1.00 97.38 350 LYS A C 1
ATOM 2616 O O . LYS A 1 350 ? -5.276 4.149 -11.009 1.00 97.38 350 LYS A O 1
ATOM 2621 N N . LYS A 1 351 ? -6.263 6.141 -10.728 1.00 96.50 351 LYS A N 1
ATOM 2622 C CA . LYS A 1 351 ? -7.205 6.021 -11.857 1.00 96.50 351 LYS A CA 1
ATOM 2623 C C . LYS A 1 351 ? -6.493 5.821 -13.194 1.00 96.50 351 LYS A C 1
ATOM 2625 O O . LYS A 1 351 ? -6.977 5.072 -14.036 1.00 96.50 351 LYS A O 1
ATOM 2630 N N . GLU A 1 352 ? -5.344 6.459 -13.377 1.00 93.38 352 GLU A N 1
ATOM 2631 C CA . GLU A 1 352 ? -4.613 6.509 -14.646 1.00 93.38 352 GLU A CA 1
ATOM 2632 C C . GLU A 1 352 ? -3.532 5.421 -14.792 1.00 93.38 352 GLU A C 1
ATOM 2634 O O . GLU A 1 352 ? -2.844 5.401 -15.805 1.00 93.38 352 GLU A O 1
ATOM 2639 N N . ALA A 1 353 ? -3.361 4.531 -13.807 1.00 93.88 353 ALA A N 1
ATOM 2640 C CA . ALA A 1 353 ? -2.359 3.458 -13.840 1.00 93.88 353 ALA A CA 1
ATOM 2641 C C . ALA A 1 353 ? -3.034 2.092 -13.699 1.00 93.88 353 ALA A C 1
ATOM 2643 O O . ALA A 1 353 ? -3.927 1.957 -12.860 1.00 93.88 353 ALA A O 1
ATOM 2644 N N . SER A 1 354 ? -2.632 1.090 -14.485 1.00 94.38 354 SER A N 1
ATOM 2645 C CA . SER A 1 354 ? -3.155 -0.271 -14.310 1.00 94.38 354 SER A CA 1
ATOM 2646 C C . SER A 1 354 ? -2.637 -0.911 -13.017 1.00 94.38 354 SER A C 1
ATOM 2648 O O . SER A 1 354 ? -1.599 -0.514 -12.476 1.00 94.38 354 SER A O 1
ATOM 2650 N N . SER A 1 355 ? -3.383 -1.876 -12.479 1.00 94.75 355 SER A N 1
ATOM 2651 C CA . SER A 1 355 ? -2.964 -2.646 -11.308 1.00 94.75 355 SER A CA 1
ATOM 2652 C C . SER A 1 355 ? -1.777 -3.538 -11.658 1.00 94.75 355 SER A C 1
ATOM 2654 O O . SER A 1 355 ? -1.879 -4.399 -12.524 1.00 94.75 355 SER A O 1
ATOM 2656 N N . LYS A 1 356 ? -0.663 -3.369 -10.941 1.00 94.38 356 LYS A N 1
ATOM 2657 C CA . LYS A 1 356 ? 0.562 -4.170 -11.105 1.00 94.38 356 LYS A CA 1
ATOM 2658 C C . LYS A 1 356 ? 1.044 -4.628 -9.738 1.00 94.38 356 LYS A C 1
ATOM 2660 O O . LYS A 1 356 ? 1.007 -3.864 -8.778 1.00 94.38 356 LYS A O 1
ATOM 2665 N N . ALA A 1 357 ? 1.558 -5.846 -9.640 1.00 94.62 357 ALA A N 1
ATOM 2666 C CA . ALA A 1 357 ? 2.115 -6.389 -8.408 1.00 94.62 357 ALA A CA 1
ATOM 2667 C C . ALA A 1 357 ? 3.262 -5.518 -7.857 1.00 94.62 357 ALA A C 1
ATOM 2669 O O . ALA A 1 357 ? 3.324 -5.321 -6.650 1.00 94.62 357 ALA A O 1
ATOM 2670 N N . TYR A 1 358 ? 4.098 -4.903 -8.709 1.00 92.25 358 TYR A N 1
ATOM 2671 C CA . TYR A 1 358 ? 5.183 -3.999 -8.276 1.00 92.25 358 TYR A CA 1
ATOM 2672 C C . TYR A 1 358 ? 4.698 -2.796 -7.453 1.00 92.25 358 TYR A C 1
ATOM 2674 O O . TYR A 1 358 ? 5.432 -2.282 -6.609 1.00 92.25 358 TYR A O 1
ATOM 2682 N N . GLN A 1 359 ? 3.437 -2.384 -7.622 1.00 95.69 359 GLN A N 1
ATOM 2683 C CA . GLN A 1 359 ? 2.862 -1.266 -6.876 1.00 95.69 359 GLN A CA 1
ATOM 2684 C C . GLN A 1 359 ? 2.750 -1.542 -5.370 1.00 95.69 359 GLN A C 1
ATOM 2686 O O . GLN A 1 359 ? 2.592 -0.595 -4.601 1.00 95.69 359 GLN A O 1
ATOM 2691 N N . ILE A 1 360 ? 2.892 -2.798 -4.913 1.00 95.25 360 ILE A N 1
ATOM 2692 C CA . ILE A 1 360 ? 2.956 -3.096 -3.475 1.00 95.25 360 ILE A CA 1
ATOM 2693 C C . ILE A 1 360 ? 4.129 -2.392 -2.785 1.00 95.25 360 ILE A C 1
ATOM 2695 O O . ILE A 1 360 ? 3.996 -2.014 -1.620 1.00 95.25 360 ILE A O 1
ATOM 2699 N N . GLY A 1 361 ? 5.251 -2.219 -3.495 1.00 93.44 361 GLY A N 1
ATOM 2700 C CA . GLY A 1 361 ? 6.450 -1.548 -2.996 1.00 93.44 361 GLY A CA 1
ATOM 2701 C C . GLY A 1 361 ? 6.276 -0.033 -2.927 1.00 93.44 361 GLY A C 1
ATOM 2702 O O . GLY A 1 361 ? 6.725 0.588 -1.971 1.00 93.44 361 GLY A O 1
ATOM 2703 N N . GLY A 1 362 ? 5.556 0.543 -3.893 1.00 95.62 362 GLY A N 1
ATOM 2704 C CA . GLY A 1 362 ? 5.416 1.992 -4.049 1.00 95.62 362 GLY A CA 1
ATOM 2705 C C . GLY A 1 362 ? 4.425 2.676 -3.106 1.00 95.62 362 GLY A C 1
ATOM 2706 O O . GLY A 1 362 ? 4.275 3.889 -3.188 1.00 95.62 362 GLY A O 1
ATOM 2707 N N . VAL A 1 363 ? 3.724 1.938 -2.236 1.00 97.31 363 VAL A N 1
ATOM 2708 C CA . VAL A 1 363 ? 2.778 2.513 -1.264 1.00 97.31 363 VAL A CA 1
ATOM 2709 C C . VAL A 1 363 ? 3.375 2.495 0.135 1.00 97.31 363 VAL A C 1
ATOM 2711 O O . VAL A 1 363 ? 3.677 1.437 0.694 1.00 97.31 363 VAL A O 1
ATOM 2714 N N . ASN A 1 364 ? 3.437 3.669 0.758 1.00 96.56 364 ASN A N 1
ATOM 2715 C CA . ASN A 1 364 ? 3.816 3.829 2.158 1.00 96.56 364 ASN A CA 1
ATOM 2716 C C . ASN A 1 364 ? 2.674 4.443 2.993 1.00 96.56 364 ASN A C 1
ATOM 2718 O O . ASN A 1 364 ? 1.660 4.917 2.474 1.00 96.56 364 ASN A O 1
ATOM 2722 N N . SER A 1 365 ? 2.828 4.424 4.318 1.00 97.06 365 SER A N 1
ATOM 2723 C CA . SER A 1 365 ? 1.806 4.918 5.248 1.00 97.06 365 SER A CA 1
ATOM 2724 C C . SER A 1 365 ? 1.517 6.416 5.109 1.00 97.06 365 SER A C 1
ATOM 2726 O O . SER A 1 365 ? 0.391 6.847 5.344 1.00 97.06 365 SER A O 1
ATOM 2728 N N . TYR A 1 366 ? 2.518 7.217 4.727 1.00 97.31 366 TYR A N 1
ATOM 2729 C CA . TYR A 1 366 ? 2.366 8.663 4.560 1.00 97.31 366 TYR A CA 1
ATOM 2730 C C . TYR A 1 366 ? 1.525 8.998 3.330 1.00 97.31 366 TYR A C 1
ATOM 2732 O O . TYR A 1 366 ? 0.699 9.906 3.394 1.00 97.31 366 TYR A O 1
ATOM 2740 N N . MET A 1 367 ? 1.645 8.216 2.251 1.00 98.31 367 MET A N 1
ATOM 2741 C CA . MET A 1 367 ? 0.755 8.368 1.100 1.00 98.31 367 MET A CA 1
ATOM 2742 C C . MET A 1 367 ? -0.701 8.140 1.511 1.00 98.31 367 MET A C 1
ATOM 2744 O O . MET A 1 367 ? -1.571 8.919 1.146 1.00 98.31 367 MET A O 1
ATOM 2748 N N . LEU A 1 368 ? -0.968 7.128 2.342 1.00 98.31 368 LEU A N 1
ATOM 2749 C CA . LEU A 1 368 ? -2.314 6.823 2.840 1.00 98.31 368 LEU A CA 1
ATOM 2750 C C . LEU A 1 368 ? -2.832 7.824 3.888 1.00 98.31 368 LEU A C 1
ATOM 2752 O O . LEU A 1 368 ? -4.034 7.874 4.121 1.00 98.31 368 LEU A O 1
ATOM 2756 N N . MET A 1 369 ? -1.975 8.644 4.501 1.00 97.94 369 MET A N 1
ATOM 2757 C CA . MET A 1 369 ? -2.406 9.736 5.388 1.00 97.94 369 MET A CA 1
ATOM 2758 C C . MET A 1 369 ? -3.024 10.916 4.627 1.00 97.94 369 MET A C 1
ATOM 2760 O O . MET A 1 369 ? -3.869 11.638 5.169 1.00 97.94 369 MET A O 1
ATOM 2764 N N . ASP A 1 370 ? -2.611 11.118 3.376 1.00 97.69 370 ASP A N 1
ATOM 2765 C CA . ASP A 1 370 ? -3.119 12.172 2.498 1.00 97.69 370 ASP A CA 1
ATOM 2766 C C . ASP A 1 370 ? -3.133 11.692 1.033 1.00 97.69 370 ASP A C 1
ATOM 2768 O O . ASP A 1 370 ? -2.321 12.132 0.214 1.00 97.69 370 ASP A O 1
ATOM 2772 N N . PRO A 1 371 ? -4.009 10.722 0.707 1.00 98.00 371 PRO A N 1
ATOM 2773 C CA . PRO A 1 371 ? -3.955 9.990 -0.555 1.00 98.00 371 PRO A CA 1
ATOM 2774 C C . PRO A 1 371 ? -4.178 10.891 -1.767 1.00 98.00 371 PRO A C 1
ATOM 2776 O O . PRO A 1 371 ? -3.511 10.712 -2.786 1.00 98.00 371 PRO A O 1
ATOM 2779 N N . GLU A 1 372 ? -5.051 11.898 -1.656 1.00 95.50 372 GLU A N 1
ATOM 2780 C CA . GLU A 1 372 ? -5.367 12.774 -2.786 1.00 95.50 372 GLU A CA 1
ATOM 2781 C C . GLU A 1 372 ? -4.176 13.644 -3.204 1.00 95.50 372 GLU A C 1
ATOM 2783 O O . GLU A 1 372 ? -4.016 13.934 -4.388 1.00 95.50 372 GLU A O 1
ATOM 2788 N N . ASN A 1 373 ? -3.323 14.025 -2.250 1.00 97.12 373 ASN A N 1
ATOM 2789 C CA . ASN A 1 373 ? -2.131 14.828 -2.518 1.00 97.12 373 ASN A CA 1
ATOM 2790 C C . ASN A 1 373 ? -0.881 13.977 -2.778 1.00 97.12 373 ASN A C 1
ATOM 2792 O O . ASN A 1 373 ? 0.112 14.507 -3.265 1.00 97.12 373 ASN A O 1
ATOM 2796 N N . ASN A 1 374 ? -0.929 12.671 -2.503 1.00 97.69 374 ASN A N 1
ATOM 2797 C CA . ASN A 1 374 ? 0.189 11.739 -2.675 1.00 97.69 374 ASN A CA 1
ATOM 2798 C C . ASN A 1 374 ? -0.067 10.704 -3.779 1.00 97.69 374 ASN A C 1
ATOM 2800 O O . ASN A 1 374 ? 0.388 9.566 -3.695 1.00 97.69 374 ASN A O 1
ATOM 2804 N N . GLY A 1 375 ? -0.826 11.093 -4.806 1.00 96.69 375 GLY A N 1
ATOM 2805 C CA . GLY A 1 375 ? -0.936 10.337 -6.055 1.00 96.69 375 GLY A CA 1
ATOM 2806 C C . GLY A 1 375 ? -1.901 9.144 -6.041 1.00 96.69 375 GLY A C 1
ATOM 2807 O O . GLY A 1 375 ? -2.157 8.547 -7.088 1.00 96.69 375 GLY A O 1
ATOM 2808 N N . LEU A 1 376 ? -2.524 8.835 -4.902 1.00 98.25 376 LEU A N 1
ATOM 2809 C CA . LEU A 1 376 ? -3.461 7.719 -4.754 1.00 98.25 376 LEU A CA 1
ATOM 2810 C C . LEU A 1 376 ? -4.892 8.142 -5.126 1.00 98.25 376 LEU A C 1
ATOM 2812 O O . LEU A 1 376 ? -5.791 8.163 -4.288 1.00 98.25 376 LEU A O 1
ATOM 2816 N N . SER A 1 377 ? -5.123 8.488 -6.396 1.00 98.19 377 SER A N 1
ATOM 2817 C CA . SER A 1 377 ? -6.390 9.083 -6.867 1.00 98.19 377 SER A CA 1
ATOM 2818 C C . SER A 1 377 ? -7.626 8.172 -6.766 1.00 98.19 377 SER A C 1
ATOM 2820 O O . SER A 1 377 ? -8.752 8.639 -6.968 1.00 98.19 377 SER A O 1
ATOM 2822 N N . CYS A 1 378 ? -7.443 6.890 -6.432 1.00 98.69 378 CYS A N 1
ATOM 2823 C CA . CYS A 1 378 ? -8.521 5.938 -6.153 1.00 98.69 378 CYS A CA 1
ATOM 2824 C C . CYS A 1 378 ? -8.818 5.730 -4.666 1.00 98.69 378 CYS A C 1
ATOM 2826 O O . CYS A 1 378 ? -9.696 4.940 -4.313 1.00 98.69 378 CYS A O 1
ATOM 2828 N N . ILE A 1 379 ? -8.129 6.454 -3.787 1.00 98.56 379 ILE A N 1
ATOM 2829 C CA . ILE A 1 379 ? -8.319 6.408 -2.343 1.00 98.56 379 ILE A CA 1
ATOM 2830 C C . ILE A 1 379 ? -8.623 7.829 -1.871 1.00 98.56 379 ILE A C 1
ATOM 2832 O O . ILE A 1 379 ? -7.957 8.781 -2.261 1.00 98.56 379 ILE A O 1
ATOM 2836 N N . SER A 1 380 ? -9.642 7.987 -1.031 1.00 98.19 380 SER A N 1
ATOM 2837 C CA . SER A 1 380 ? -10.010 9.292 -0.486 1.00 98.19 380 SER A CA 1
ATOM 2838 C C . SER A 1 380 ? -10.057 9.274 1.030 1.00 98.19 380 SER A C 1
ATOM 2840 O O . SER A 1 380 ? -10.517 8.312 1.649 1.00 98.19 380 SER A O 1
ATOM 2842 N N . ARG A 1 381 ? -9.577 10.360 1.632 1.00 97.81 381 ARG A N 1
ATOM 2843 C CA . ARG A 1 381 ? -9.626 10.593 3.068 1.00 97.81 381 ARG A CA 1
ATOM 2844 C C . ARG A 1 381 ? -10.997 11.108 3.485 1.00 97.81 381 ARG A C 1
ATOM 2846 O O . ARG A 1 381 ? -11.557 12.024 2.885 1.00 97.81 381 ARG A O 1
ATOM 2853 N N . GLN A 1 382 ? -11.501 10.584 4.596 1.00 97.44 382 GLN A N 1
ATOM 2854 C CA . GLN A 1 382 ? -12.710 11.083 5.242 1.00 97.44 382 GLN A CA 1
ATOM 2855 C C . GLN A 1 382 ? -12.426 12.411 5.958 1.00 97.44 382 GLN A C 1
ATOM 2857 O O . GLN A 1 382 ? -12.118 12.456 7.147 1.00 97.44 382 GLN A O 1
ATOM 2862 N N . LYS A 1 383 ? -12.498 13.514 5.207 1.00 96.38 383 LYS A N 1
ATOM 2863 C CA . LYS A 1 383 ? -12.210 14.875 5.703 1.00 96.38 383 LYS A CA 1
ATOM 2864 C C . LYS A 1 383 ? -13.381 15.496 6.467 1.00 96.38 383 LYS A C 1
ATOM 2866 O O . LYS A 1 383 ? -13.165 16.350 7.320 1.00 96.38 383 LYS A O 1
ATOM 2871 N N . SER A 1 384 ? -14.608 15.076 6.171 1.00 95.69 384 SER A N 1
ATOM 2872 C CA . SER A 1 384 ? -15.829 15.580 6.799 1.00 95.69 384 SER A CA 1
ATOM 2873 C C . SER A 1 384 ? -16.748 14.422 7.155 1.00 95.69 384 SER A C 1
ATOM 2875 O O . SER A 1 384 ? -16.927 13.505 6.352 1.00 95.69 384 SER A O 1
ATOM 2877 N N . ILE A 1 385 ? -17.317 14.469 8.358 1.00 96.88 385 ILE A N 1
ATOM 2878 C CA . ILE A 1 385 ? -18.251 13.465 8.863 1.00 96.88 385 ILE A CA 1
ATOM 2879 C C . ILE A 1 385 ? -19.642 14.093 8.939 1.00 96.88 385 ILE A C 1
ATOM 2881 O O . ILE A 1 385 ? -19.881 15.018 9.722 1.00 96.88 385 ILE A O 1
ATOM 2885 N N . SER A 1 386 ? -20.547 13.590 8.102 1.00 94.38 386 SER A N 1
ATOM 2886 C CA . SER A 1 386 ? -21.953 13.992 8.032 1.00 94.38 386 SER A CA 1
ATOM 2887 C C . SER A 1 386 ? -22.860 12.999 8.756 1.00 94.38 386 SER A C 1
ATOM 2889 O O . SER A 1 386 ? -22.453 11.880 9.078 1.00 94.38 386 SER A O 1
ATOM 2891 N N . ASN A 1 387 ? -24.114 13.390 9.004 1.00 93.56 387 ASN A N 1
ATOM 2892 C CA . ASN A 1 387 ? -25.102 12.493 9.607 1.00 93.56 387 ASN A CA 1
ATOM 2893 C C . ASN A 1 387 ? -25.228 11.186 8.795 1.00 93.56 387 ASN A C 1
ATOM 2895 O O . ASN A 1 387 ? -25.200 11.211 7.565 1.00 93.56 387 ASN A O 1
ATOM 2899 N N . GLY A 1 388 ? -25.322 10.052 9.491 1.00 89.94 388 GLY A N 1
ATOM 2900 C CA . GLY A 1 388 ? -25.361 8.712 8.898 1.00 89.94 388 GLY A CA 1
ATOM 2901 C C . GLY A 1 388 ? -24.008 8.151 8.443 1.00 89.94 388 GLY A C 1
ATOM 2902 O O . GLY A 1 388 ? -23.931 6.966 8.126 1.00 89.94 388 GLY A O 1
ATOM 2903 N N . ALA A 1 389 ? -22.929 8.943 8.438 1.00 91.75 389 ALA A N 1
ATOM 2904 C CA . ALA A 1 389 ? -21.601 8.422 8.137 1.00 91.75 389 ALA A CA 1
ATOM 2905 C C . ALA A 1 389 ? -21.128 7.468 9.246 1.00 91.75 389 ALA A C 1
ATOM 2907 O O . ALA A 1 389 ? -21.240 7.766 10.438 1.00 91.75 389 ALA A O 1
ATOM 2908 N N . THR A 1 390 ? -20.543 6.341 8.846 1.00 93.50 390 THR A N 1
ATOM 2909 C CA . THR A 1 390 ? -19.965 5.340 9.748 1.00 93.50 390 THR A CA 1
ATOM 2910 C C . THR A 1 390 ? -18.665 4.777 9.177 1.00 93.50 390 THR A C 1
ATOM 2912 O O . THR A 1 390 ? -18.368 4.916 7.983 1.00 93.50 390 THR A O 1
ATOM 2915 N N . LEU A 1 391 ? -17.895 4.141 10.058 1.00 97.25 391 LEU A N 1
ATOM 2916 C CA . LEU A 1 391 ? -16.788 3.273 9.687 1.00 97.25 391 LEU A CA 1
ATOM 2917 C C . LEU A 1 391 ? -17.335 2.068 8.914 1.00 97.25 391 LEU A C 1
ATOM 2919 O O . LEU A 1 391 ? -18.330 1.479 9.338 1.00 97.25 391 LEU A O 1
ATOM 2923 N N . ASN A 1 392 ? -16.676 1.686 7.823 1.00 98.00 392 ASN A N 1
ATOM 2924 C CA . ASN A 1 392 ? -17.054 0.535 7.008 1.00 98.00 392 ASN A CA 1
ATOM 2925 C C . ASN A 1 392 ? -15.940 -0.522 6.997 1.00 98.00 392 ASN A C 1
ATOM 2927 O O . ASN A 1 392 ? -14.759 -0.168 7.043 1.00 98.00 392 ASN A O 1
ATOM 2931 N N . PRO A 1 393 ? -16.284 -1.816 6.861 1.00 98.62 393 PRO A N 1
ATOM 2932 C CA . PRO A 1 393 ? -15.311 -2.829 6.469 1.00 98.62 393 PRO A CA 1
ATOM 2933 C C . PRO A 1 393 ? -14.564 -2.398 5.199 1.00 98.62 393 PRO A C 1
ATOM 2935 O O . PRO A 1 393 ? -15.171 -1.894 4.253 1.00 98.62 393 PRO A O 1
ATOM 2938 N N . GLY A 1 394 ? -13.246 -2.577 5.187 1.00 98.62 394 GLY A N 1
ATOM 2939 C CA . GLY A 1 394 ? -12.358 -2.159 4.105 1.00 98.62 394 GLY A CA 1
ATOM 2940 C C . GLY A 1 394 ? -11.861 -0.712 4.184 1.00 98.62 394 GLY A C 1
ATOM 2941 O O . GLY A 1 394 ? -11.000 -0.348 3.384 1.00 98.62 394 GLY A O 1
ATOM 2942 N N . ASP A 1 395 ? -12.345 0.101 5.133 1.00 98.88 395 ASP A N 1
ATOM 2943 C CA . ASP A 1 395 ? -11.695 1.378 5.453 1.00 98.88 395 ASP A CA 1
ATOM 2944 C C . ASP A 1 395 ? -10.253 1.131 5.904 1.00 98.88 395 ASP A C 1
ATOM 2946 O O . ASP A 1 395 ? -9.954 0.133 6.554 1.00 98.88 395 ASP A O 1
ATOM 2950 N N . ILE A 1 396 ? -9.345 2.041 5.579 1.00 98.88 396 ILE A N 1
ATOM 2951 C CA . ILE A 1 396 ? -7.940 1.976 5.978 1.00 98.88 396 ILE A CA 1
ATOM 2952 C C . ILE A 1 396 ? -7.707 3.071 7.012 1.00 98.88 396 ILE A C 1
ATOM 2954 O O . ILE A 1 396 ? -8.023 4.235 6.774 1.00 98.88 396 ILE A O 1
ATOM 2958 N N . ILE A 1 397 ? -7.148 2.700 8.160 1.00 98.75 397 ILE A N 1
ATOM 2959 C CA . ILE A 1 397 ? -6.696 3.641 9.180 1.00 98.75 397 ILE A CA 1
ATOM 2960 C C . ILE A 1 397 ? -5.187 3.775 9.017 1.00 98.75 397 ILE A C 1
ATOM 2962 O O . ILE A 1 397 ? -4.440 2.819 9.237 1.00 98.75 397 ILE A O 1
ATOM 2966 N N . ALA A 1 398 ? -4.745 4.957 8.611 1.00 98.50 398 ALA A N 1
ATOM 2967 C CA . ALA A 1 398 ? -3.341 5.283 8.439 1.00 98.50 398 ALA A CA 1
ATOM 2968 C C . ALA A 1 398 ? -2.856 6.204 9.558 1.00 98.50 398 ALA A C 1
ATOM 2970 O O . ALA A 1 398 ? -3.613 7.030 10.064 1.00 98.50 398 ALA A O 1
ATOM 2971 N N . GLN A 1 399 ? -1.585 6.063 9.917 1.00 97.62 399 GLN A N 1
ATOM 2972 C CA . GLN A 1 399 ? -0.800 7.036 10.667 1.00 97.62 399 GLN A CA 1
ATOM 2973 C C . GLN A 1 399 ? 0.625 7.069 10.106 1.00 97.62 399 GLN A C 1
ATOM 2975 O O . GLN A 1 399 ? 1.019 6.201 9.325 1.00 97.62 399 GLN A O 1
ATOM 2980 N N . ALA A 1 400 ? 1.438 8.030 10.534 1.00 95.50 400 ALA A N 1
ATOM 2981 C CA . ALA A 1 400 ? 2.864 8.015 10.220 1.00 95.50 400 ALA A CA 1
ATOM 2982 C C . ALA A 1 400 ? 3.521 6.709 10.720 1.00 95.50 400 ALA A C 1
ATOM 2984 O O . ALA A 1 400 ? 3.538 6.431 11.916 1.00 95.50 400 ALA A O 1
ATOM 2985 N N . GLY A 1 401 ? 4.044 5.898 9.797 1.00 95.12 401 GLY A N 1
ATOM 2986 C CA . GLY A 1 401 ? 4.767 4.657 10.084 1.00 95.12 401 GLY A CA 1
ATOM 2987 C C . GLY A 1 401 ? 3.912 3.397 10.265 1.00 95.12 401 GLY A C 1
ATOM 2988 O O . GLY A 1 401 ? 4.488 2.319 10.401 1.00 95.12 401 GLY A O 1
ATOM 2989 N N . HIS A 1 402 ? 2.574 3.480 10.257 1.00 97.81 402 HIS A N 1
ATOM 2990 C CA . HIS A 1 402 ? 1.723 2.286 10.366 1.00 97.81 402 HIS A CA 1
ATOM 2991 C C . HIS A 1 402 ? 0.377 2.448 9.663 1.00 97.81 402 HIS A C 1
ATOM 2993 O O . HIS A 1 402 ? -0.218 3.525 9.679 1.00 97.81 402 HIS A O 1
ATOM 2999 N N . VAL A 1 403 ? -0.133 1.362 9.083 1.00 98.50 403 VAL A N 1
ATOM 3000 C CA . VAL A 1 403 ? -1.475 1.311 8.488 1.00 98.50 403 VAL A CA 1
ATOM 3001 C C . VAL A 1 403 ? -2.180 0.008 8.841 1.00 98.50 403 VAL A C 1
ATOM 3003 O O . VAL A 1 403 ? -1.558 -1.048 8.951 1.00 98.50 403 VAL A O 1
ATOM 3006 N N . VAL A 1 404 ? -3.495 0.076 9.010 1.00 98.75 404 VAL A N 1
ATOM 3007 C CA . VAL A 1 404 ? -4.348 -1.086 9.277 1.00 98.75 404 VAL A CA 1
ATOM 3008 C C . VAL A 1 404 ? -5.615 -0.987 8.435 1.00 98.75 404 VAL A C 1
ATOM 3010 O O . VAL A 1 404 ? -6.052 0.110 8.094 1.00 98.75 404 VAL A O 1
ATOM 3013 N N . MET A 1 405 ? -6.224 -2.120 8.099 1.00 98.88 405 MET A N 1
ATOM 3014 C CA . MET A 1 405 ? -7.512 -2.159 7.405 1.00 98.88 405 MET A CA 1
ATOM 3015 C C . MET A 1 405 ? -8.606 -2.574 8.387 1.00 98.88 405 MET A C 1
ATOM 3017 O O . MET A 1 405 ? -8.429 -3.512 9.159 1.00 98.88 405 MET A O 1
ATOM 3021 N N . VAL A 1 406 ? -9.744 -1.892 8.367 1.00 98.88 406 VAL A N 1
ATOM 3022 C CA . VAL A 1 406 ? -10.942 -2.271 9.111 1.00 98.88 406 VAL A CA 1
ATOM 3023 C C . VAL A 1 406 ? -11.473 -3.566 8.523 1.00 98.88 406 VAL A C 1
ATOM 3025 O O . VAL A 1 406 ? -11.849 -3.645 7.359 1.00 98.88 406 VAL A O 1
ATOM 3028 N N . ASP A 1 407 ? -11.489 -4.589 9.355 1.00 98.50 407 ASP A N 1
ATOM 3029 C CA . ASP A 1 407 ? -11.874 -5.938 8.990 1.00 98.50 407 ASP A CA 1
ATOM 3030 C C . ASP A 1 407 ? -13.388 -6.133 9.161 1.00 98.50 407 ASP A C 1
ATOM 3032 O O . ASP A 1 407 ? -14.114 -6.413 8.209 1.00 98.50 407 ASP A O 1
ATOM 3036 N N . GLN A 1 408 ? -13.883 -5.906 10.378 1.00 98.38 408 GLN A N 1
ATOM 3037 C CA . GLN A 1 408 ? -15.295 -6.057 10.730 1.00 98.38 408 GLN A CA 1
ATOM 3038 C C . GLN A 1 408 ? -15.741 -4.888 11.592 1.00 98.38 408 GLN A C 1
ATOM 3040 O O . GLN A 1 408 ? -15.017 -4.481 12.496 1.00 98.38 408 GLN A O 1
ATOM 3045 N N . VAL A 1 409 ? -16.951 -4.391 11.354 1.00 98.44 409 VAL A N 1
ATOM 3046 C CA . VAL A 1 409 ? -17.546 -3.274 12.094 1.00 98.44 409 VAL A CA 1
ATOM 3047 C C . VAL A 1 409 ? -18.699 -3.795 12.947 1.00 98.44 409 VAL A C 1
ATOM 3049 O O . VAL A 1 409 ? -19.614 -4.429 12.427 1.00 98.44 409 VAL A O 1
ATOM 3052 N N . GLY A 1 410 ? -18.648 -3.555 14.258 1.00 97.62 410 GLY A N 1
ATOM 3053 C CA . GLY A 1 410 ? -19.756 -3.839 15.167 1.00 97.62 410 GLY A CA 1
ATOM 3054 C C . GLY A 1 410 ? -20.885 -2.812 15.044 1.00 97.62 410 GLY A C 1
ATOM 3055 O O . GLY A 1 410 ? -20.764 -1.812 14.345 1.00 97.62 410 GLY A O 1
ATOM 3056 N N . THR A 1 411 ? -21.990 -3.032 15.757 1.00 96.69 411 THR A N 1
ATOM 3057 C CA . THR A 1 411 ? -23.199 -2.184 15.678 1.00 96.69 411 THR A CA 1
ATOM 3058 C C . THR A 1 411 ? -22.996 -0.741 16.153 1.00 96.69 411 THR A C 1
ATOM 3060 O O . THR A 1 411 ? -23.731 0.147 15.734 1.00 96.69 411 THR A O 1
ATOM 3063 N N . ASP A 1 412 ? -22.006 -0.498 17.014 1.00 97.62 412 ASP A N 1
ATOM 3064 C CA . ASP A 1 412 ? -21.629 0.827 17.515 1.00 97.62 412 ASP A CA 1
ATOM 3065 C C . ASP A 1 412 ? -20.095 0.966 17.502 1.00 97.62 412 ASP A C 1
ATOM 3067 O O . ASP A 1 412 ? -19.453 0.829 18.549 1.00 97.62 412 ASP A O 1
ATOM 3071 N N . PRO A 1 413 ? -19.470 1.182 16.326 1.00 98.12 413 PRO A N 1
ATOM 3072 C CA . PRO A 1 413 ? -18.016 1.093 16.173 1.00 98.12 413 PRO A CA 1
ATOM 3073 C C . PRO A 1 413 ? -17.247 2.052 17.076 1.00 98.12 413 PRO A C 1
ATOM 3075 O O . PRO A 1 413 ? -16.135 1.736 17.489 1.00 98.12 413 PRO A O 1
ATOM 3078 N N . PHE A 1 414 ? -17.838 3.199 17.408 1.00 98.38 414 PHE A N 1
ATOM 3079 C CA . PHE A 1 414 ? -17.213 4.233 18.228 1.00 98.38 414 PHE A CA 1
ATOM 3080 C C . PHE A 1 414 ? -17.817 4.361 19.635 1.00 98.38 414 PHE A C 1
ATOM 3082 O O . PHE A 1 414 ? -17.396 5.229 20.401 1.00 98.38 414 PHE A O 1
ATOM 3089 N N . GLY A 1 415 ? -18.787 3.520 20.010 1.00 97.62 415 GLY A N 1
ATOM 3090 C CA . GLY A 1 415 ? -19.427 3.589 21.328 1.00 97.62 415 GLY A CA 1
ATOM 3091 C C . GLY A 1 415 ? -20.290 4.847 21.539 1.00 97.62 415 GLY A C 1
ATOM 3092 O O . GLY A 1 415 ? -20.391 5.330 22.676 1.00 97.62 415 GLY A O 1
ATOM 3093 N N . ILE A 1 416 ? -20.846 5.418 20.460 1.00 98.19 416 ILE A N 1
ATOM 3094 C CA . ILE A 1 416 ? -21.582 6.695 20.435 1.00 98.19 416 ILE A CA 1
ATOM 3095 C C . ILE A 1 416 ? -23.089 6.529 20.689 1.00 98.19 416 ILE A C 1
ATOM 3097 O O . ILE A 1 416 ? -23.788 7.524 20.915 1.00 98.19 416 ILE A O 1
ATOM 3101 N N . ALA A 1 417 ? -23.632 5.306 20.667 1.00 97.81 417 ALA A N 1
ATOM 3102 C CA . ALA A 1 417 ? -25.074 5.068 20.796 1.00 97.81 417 ALA A CA 1
ATOM 3103 C C . ALA A 1 417 ? -25.630 5.608 22.124 1.00 97.81 417 ALA A C 1
ATOM 3105 O O . ALA A 1 417 ? -26.667 6.269 22.142 1.00 97.81 417 ALA A O 1
ATOM 3106 N N . ARG A 1 418 ? -24.868 5.429 23.206 1.00 97.31 418 ARG A N 1
ATOM 3107 C CA . ARG A 1 418 ? -25.163 5.905 24.571 1.00 97.31 418 ARG A CA 1
ATOM 3108 C C . ARG A 1 418 ? -25.123 7.422 24.768 1.00 97.31 418 ARG A C 1
ATOM 3110 O O . ARG A 1 418 ? -25.581 7.900 25.799 1.00 97.31 418 ARG A O 1
ATOM 3117 N N . ILE A 1 419 ? -24.510 8.172 23.852 1.00 98.31 419 ILE A N 1
ATOM 3118 C CA . ILE A 1 419 ? -24.447 9.629 23.965 1.00 98.31 419 ILE A CA 1
ATOM 3119 C C . ILE A 1 419 ? -25.798 10.185 23.525 1.00 98.31 419 ILE A C 1
ATOM 3121 O O . ILE A 1 419 ? -26.230 9.929 22.400 1.00 98.31 419 ILE A O 1
ATOM 3125 N N . THR A 1 420 ? -26.469 10.922 24.408 1.00 98.12 420 THR A N 1
ATOM 3126 C CA . THR A 1 420 ? -27.837 11.424 24.187 1.00 98.12 420 THR A CA 1
ATOM 3127 C C . THR A 1 420 ? -27.894 12.912 23.858 1.00 98.12 420 THR A C 1
ATOM 3129 O O . THR A 1 420 ? -28.926 13.382 23.388 1.00 98.12 420 THR A O 1
ATOM 3132 N N . ARG A 1 421 ? -26.798 13.658 24.053 1.00 98.19 421 ARG A N 1
ATOM 3133 C CA . ARG A 1 421 ? -26.715 15.094 23.752 1.00 98.19 421 ARG A CA 1
ATOM 3134 C C . ARG A 1 421 ? -25.431 15.422 22.998 1.00 98.19 421 ARG A C 1
ATOM 3136 O O . ARG A 1 421 ? -24.369 14.894 23.315 1.00 98.19 421 ARG A O 1
ATOM 3143 N N . ALA A 1 422 ? -25.511 16.373 22.069 1.00 97.94 422 ALA A N 1
ATOM 3144 C CA . ALA A 1 422 ? -24.367 16.815 21.270 1.00 97.94 422 ALA A CA 1
ATOM 3145 C C . ALA A 1 422 ? -23.196 17.351 22.113 1.00 97.94 422 ALA A C 1
ATOM 3147 O O . ALA A 1 422 ? -22.037 17.118 21.779 1.00 97.94 422 ALA A O 1
ATOM 3148 N N . VAL A 1 423 ? -23.490 18.036 23.224 1.00 97.94 423 VAL A N 1
ATOM 3149 C CA . VAL A 1 423 ? -22.473 18.582 24.141 1.00 97.94 423 VAL A CA 1
ATOM 3150 C C . VAL A 1 423 ? -21.622 17.493 24.804 1.00 97.94 423 VAL A C 1
ATOM 3152 O O . VAL A 1 423 ? -20.468 17.733 25.144 1.00 97.94 423 VAL A O 1
ATOM 3155 N N . ASP A 1 424 ? -22.155 16.276 24.927 1.00 98.44 424 ASP A N 1
ATOM 3156 C CA . ASP A 1 424 ? -21.457 15.146 25.540 1.00 98.44 424 ASP A CA 1
ATOM 3157 C C . ASP A 1 424 ? -20.523 14.427 24.544 1.00 98.44 424 ASP A C 1
ATOM 3159 O O . ASP A 1 424 ? -19.782 13.525 24.937 1.00 98.44 424 ASP A O 1
ATOM 3163 N N . CYS A 1 425 ? -20.503 14.833 23.265 1.00 98.38 425 CYS A N 1
ATOM 3164 C CA . CYS A 1 425 ? -19.575 14.330 22.248 1.00 98.38 425 CYS A CA 1
ATOM 3165 C C . CYS A 1 425 ? -18.150 14.854 22.480 1.00 98.38 425 CYS A C 1
ATOM 3167 O O . CYS A 1 425 ? -17.636 15.702 21.748 1.00 98.38 425 CYS A O 1
ATOM 3169 N N . THR A 1 426 ? -17.509 14.332 23.520 1.00 98.44 426 THR A N 1
ATOM 3170 C CA . THR A 1 426 ? -16.154 14.685 23.948 1.00 98.44 426 THR A CA 1
ATOM 3171 C C . THR A 1 426 ? -15.263 13.449 23.977 1.00 98.44 426 THR A C 1
ATOM 3173 O O . THR A 1 426 ? -15.738 12.324 24.145 1.00 98.44 426 THR A O 1
ATOM 3176 N N . ALA A 1 427 ? -13.949 13.654 23.866 1.00 98.00 427 ALA A N 1
ATOM 3177 C CA . ALA A 1 427 ? -12.968 12.571 23.941 1.00 98.00 427 ALA A CA 1
ATOM 3178 C C . ALA A 1 427 ? -13.085 11.757 25.246 1.00 98.00 427 ALA A C 1
ATOM 3180 O O . ALA A 1 427 ? -12.968 10.535 25.226 1.00 98.00 427 ALA A O 1
ATOM 3181 N N . ALA A 1 428 ? -13.391 12.418 26.370 1.00 98.06 428 ALA A N 1
ATOM 3182 C CA . ALA A 1 428 ? -13.565 11.769 27.670 1.00 98.06 428 ALA A CA 1
ATOM 3183 C C . ALA A 1 428 ? -14.766 10.804 27.710 1.00 98.06 428 ALA A C 1
ATOM 3185 O O . ALA A 1 428 ? -14.728 9.789 28.403 1.00 98.06 428 ALA A O 1
ATOM 3186 N N . GLN A 1 429 ? -15.828 11.095 26.952 1.00 98.44 429 GLN A N 1
ATOM 3187 C CA . GLN A 1 429 ? -17.028 10.254 26.881 1.00 98.44 429 GLN A CA 1
ATOM 3188 C C . GLN A 1 429 ? -16.925 9.136 25.831 1.00 98.44 429 GLN A C 1
ATOM 3190 O O . GLN A 1 429 ? -17.710 8.177 25.860 1.00 98.44 429 GLN A O 1
ATOM 3195 N N . LEU A 1 430 ? -15.929 9.226 24.945 1.00 98.25 430 LEU A N 1
ATOM 3196 C CA . LEU A 1 430 ? -15.675 8.307 23.835 1.00 98.25 430 LEU A CA 1
ATOM 3197 C C . LEU A 1 430 ? -14.273 7.670 23.923 1.00 98.25 430 LEU A C 1
ATOM 3199 O O . LEU A 1 430 ? -13.487 7.777 22.980 1.00 98.25 430 LEU A O 1
ATOM 3203 N N . PRO A 1 431 ? -13.923 7.005 25.044 1.00 98.12 431 PRO A N 1
ATOM 3204 C CA . PRO A 1 431 ? -12.644 6.319 25.155 1.00 98.12 431 PRO A CA 1
ATOM 3205 C C . PRO A 1 431 ? -12.553 5.155 24.159 1.00 98.12 431 PRO A C 1
ATOM 3207 O O . PRO A 1 431 ? -13.515 4.410 23.964 1.00 98.12 431 PRO A O 1
ATOM 3210 N N . SER A 1 432 ? -11.359 4.947 23.599 1.00 98.25 432 SER A N 1
ATOM 3211 C CA . SER A 1 432 ? -11.066 3.857 22.648 1.00 98.25 432 SER A CA 1
ATOM 3212 C C . SER A 1 432 ? -11.356 2.446 23.176 1.00 98.25 432 SER A C 1
ATOM 3214 O O . SER A 1 432 ? -11.613 1.543 22.385 1.00 98.25 432 SER A O 1
ATOM 3216 N N . SER A 1 433 ? -11.414 2.250 24.498 1.00 98.25 433 SER A N 1
ATOM 3217 C CA . SER A 1 433 ? -11.834 0.985 25.121 1.00 98.25 433 SER A CA 1
ATOM 3218 C C . SER A 1 433 ? -13.273 0.575 24.785 1.00 98.25 433 SER A C 1
ATOM 3220 O O . SER A 1 433 ? -13.667 -0.557 25.048 1.00 98.25 433 SER A O 1
ATOM 3222 N N . ARG A 1 434 ? -14.067 1.489 24.219 1.00 97.88 434 ARG A N 1
ATOM 3223 C CA . ARG A 1 434 ? -15.453 1.256 23.796 1.00 97.88 434 ARG A CA 1
ATOM 3224 C C . ARG A 1 434 ? -15.593 1.060 22.291 1.00 97.88 434 ARG A C 1
ATOM 3226 O O . ARG A 1 434 ? -16.712 0.876 21.821 1.00 97.88 434 ARG A O 1
ATOM 3233 N N . PHE A 1 435 ? -14.498 1.138 21.539 1.00 98.56 435 PHE A N 1
ATOM 3234 C CA . PHE A 1 435 ? -14.550 0.931 20.102 1.00 98.56 435 PHE A CA 1
ATOM 3235 C C . PHE A 1 435 ? -14.829 -0.538 19.803 1.00 98.56 435 PHE A C 1
ATOM 3237 O O . PHE A 1 435 ? -14.175 -1.427 20.344 1.00 98.56 435 PHE A O 1
ATOM 3244 N N . ASN A 1 436 ? -15.811 -0.781 18.941 1.00 98.44 436 ASN A N 1
ATOM 3245 C CA . ASN A 1 436 ? -16.316 -2.112 18.638 1.00 98.44 436 ASN A CA 1
ATOM 3246 C C . ASN A 1 436 ? -16.135 -2.424 17.153 1.00 98.44 436 ASN A C 1
ATOM 3248 O O . ASN A 1 436 ? -17.085 -2.436 16.372 1.00 98.44 436 ASN A O 1
ATOM 3252 N N . PHE A 1 437 ? -14.887 -2.634 16.758 1.00 98.75 437 PHE A N 1
ATOM 3253 C CA . PHE A 1 437 ? -14.544 -3.143 15.439 1.00 98.75 437 PHE A CA 1
ATOM 3254 C C . PHE A 1 437 ? -13.229 -3.922 15.498 1.00 98.75 437 PHE A C 1
ATOM 3256 O O . PHE A 1 437 ? -12.455 -3.840 16.457 1.00 98.75 437 PHE A O 1
ATOM 3263 N N . THR A 1 438 ? -12.997 -4.715 14.465 1.00 98.81 438 THR A N 1
ATOM 3264 C CA . THR A 1 438 ? -11.774 -5.488 14.277 1.00 98.81 438 THR A CA 1
ATOM 3265 C C . THR A 1 438 ? -10.982 -4.869 13.140 1.00 98.81 438 THR A C 1
ATOM 3267 O O . THR A 1 438 ? -11.559 -4.368 12.175 1.00 98.81 438 THR A O 1
ATOM 3270 N N . ILE A 1 439 ? -9.661 -4.920 13.247 1.00 98.75 439 ILE A N 1
ATOM 3271 C CA . ILE A 1 439 ? -8.743 -4.575 12.165 1.00 98.75 439 ILE A CA 1
ATOM 3272 C C . ILE A 1 439 ? -7.995 -5.813 11.692 1.00 98.75 439 ILE A C 1
ATOM 3274 O O . ILE A 1 439 ? -7.784 -6.750 12.458 1.00 98.75 439 ILE A O 1
ATOM 3278 N N . THR A 1 440 ? -7.543 -5.791 10.448 1.00 98.69 440 THR A N 1
ATOM 3279 C CA . THR A 1 440 ? -6.503 -6.674 9.941 1.00 98.69 440 THR A CA 1
ATOM 3280 C C . THR A 1 440 ? -5.276 -5.853 9.560 1.00 98.69 440 THR A C 1
ATOM 3282 O O . THR A 1 440 ? -5.384 -4.723 9.081 1.00 98.69 440 THR A O 1
ATOM 3285 N N . GLN A 1 441 ? -4.093 -6.389 9.835 1.00 98.06 441 GLN A N 1
ATOM 3286 C CA . GLN A 1 441 ? -2.836 -5.657 9.705 1.00 98.06 441 GLN A CA 1
ATOM 3287 C C . GLN A 1 441 ? -1.657 -6.606 9.508 1.00 98.06 441 GLN A C 1
ATOM 3289 O O . GLN A 1 441 ? -1.765 -7.788 9.822 1.00 98.06 441 GLN A O 1
ATOM 3294 N N . SER A 1 442 ? -0.517 -6.049 9.103 1.00 97.88 442 SER A N 1
ATOM 3295 C CA . SER A 1 442 ? 0.793 -6.612 9.428 1.00 97.88 442 SER A CA 1
ATOM 3296 C C . SER A 1 442 ? 1.464 -5.714 10.456 1.00 97.88 442 SER A C 1
ATOM 3298 O O . SER A 1 442 ? 1.590 -4.516 10.205 1.00 97.88 442 SER A O 1
ATOM 3300 N N . SER A 1 443 ? 1.860 -6.231 11.622 1.00 95.50 443 SER A N 1
ATOM 3301 C CA . SER A 1 443 ? 2.474 -5.380 12.650 1.00 95.50 443 SER A CA 1
ATOM 3302 C C . SER A 1 443 ? 3.446 -6.102 13.575 1.00 95.50 443 SER A C 1
ATOM 3304 O O . SER A 1 443 ? 3.390 -7.315 13.774 1.00 95.50 443 SER A O 1
ATOM 3306 N N . ALA A 1 444 ? 4.301 -5.308 14.226 1.00 94.56 444 ALA A N 1
ATOM 3307 C CA . ALA A 1 444 ? 5.204 -5.761 15.282 1.00 94.56 444 ALA A CA 1
ATOM 3308 C C . ALA A 1 444 ? 4.480 -6.196 16.574 1.00 94.56 444 ALA A C 1
ATOM 3310 O O . ALA A 1 444 ? 5.135 -6.586 17.547 1.00 94.56 444 ALA A O 1
ATOM 3311 N N . SER A 1 445 ? 3.146 -6.093 16.619 1.00 93.94 445 SER A N 1
ATOM 3312 C CA . SER A 1 445 ? 2.359 -6.464 17.793 1.00 93.94 445 SER A CA 1
ATOM 3313 C C . SER A 1 445 ? 2.603 -7.920 18.190 1.00 93.94 445 SER A C 1
ATOM 3315 O O . SER A 1 445 ? 2.974 -8.766 17.371 1.00 93.94 445 SER A O 1
ATOM 3317 N N . LEU A 1 446 ? 2.464 -8.182 19.493 1.00 95.88 446 LEU A N 1
ATOM 3318 C CA . LEU A 1 446 ? 2.617 -9.511 20.084 1.00 95.88 446 LEU A CA 1
ATOM 3319 C C . LEU A 1 446 ? 3.907 -10.234 19.657 1.00 95.88 446 LEU A C 1
ATOM 3321 O O . LEU A 1 446 ? 3.894 -11.441 19.486 1.00 95.88 446 LEU A O 1
ATOM 3325 N N . GLY A 1 447 ? 5.025 -9.515 19.508 1.00 95.00 447 GLY A N 1
ATOM 3326 C CA . GLY A 1 447 ? 6.327 -10.113 19.179 1.00 95.00 447 GLY A CA 1
ATOM 3327 C C . GLY A 1 447 ? 6.611 -10.277 17.681 1.00 95.00 447 GLY A C 1
ATOM 3328 O O . GLY A 1 447 ? 7.502 -11.040 17.332 1.00 95.00 447 GLY A O 1
ATOM 3329 N N . GLY A 1 448 ? 5.901 -9.563 16.801 1.00 93.88 448 GLY A N 1
ATOM 3330 C CA . GLY A 1 448 ? 6.177 -9.577 15.359 1.00 93.88 448 GLY A CA 1
ATOM 3331 C C . GLY A 1 448 ? 5.453 -10.677 14.590 1.00 93.88 448 GLY A C 1
ATOM 3332 O O . GLY A 1 448 ? 6.019 -11.239 13.660 1.00 93.88 448 GLY A O 1
ATOM 3333 N N . ILE A 1 449 ? 4.203 -10.973 14.961 1.00 93.81 449 ILE A N 1
ATOM 3334 C CA . ILE A 1 449 ? 3.409 -12.074 14.386 1.00 93.81 449 ILE A CA 1
ATOM 3335 C C . ILE A 1 449 ? 3.227 -12.026 12.866 1.00 93.81 449 ILE A C 1
ATOM 3337 O O . ILE A 1 449 ? 2.987 -13.068 12.257 1.00 93.81 449 ILE A O 1
ATOM 3341 N N . GLY A 1 450 ? 3.366 -10.850 12.253 1.00 95.25 450 GLY A N 1
ATOM 3342 C CA . GLY A 1 450 ? 3.053 -10.656 10.842 1.00 95.25 450 GLY A CA 1
ATOM 3343 C C . GLY A 1 450 ? 1.585 -10.327 10.668 1.00 95.25 450 GLY A C 1
ATOM 3344 O O . GLY A 1 450 ? 1.047 -9.465 11.376 1.00 95.25 450 GLY A O 1
ATOM 3345 N N . LEU A 1 451 ? 0.948 -11.012 9.723 1.00 97.88 451 LEU A N 1
ATOM 3346 C CA . LEU A 1 451 ? -0.443 -10.774 9.371 1.00 97.88 451 LEU A CA 1
ATOM 3347 C C . LEU A 1 451 ? -1.377 -11.244 10.487 1.00 97.88 451 LEU A C 1
ATOM 3349 O O . LEU A 1 451 ? -1.286 -12.362 10.972 1.00 97.88 451 LEU A O 1
ATOM 3353 N N . ASN A 1 452 ? -2.296 -10.395 10.924 1.00 98.00 452 ASN A N 1
ATOM 3354 C CA . ASN A 1 452 ? -3.241 -10.771 11.968 1.00 98.00 452 ASN A CA 1
ATOM 3355 C C . ASN A 1 452 ? -4.554 -10.001 11.864 1.00 98.00 452 ASN A C 1
ATOM 3357 O O . ASN A 1 452 ? -4.679 -9.018 11.127 1.00 98.00 452 ASN A O 1
ATOM 3361 N N . ARG A 1 453 ? -5.534 -10.476 12.630 1.00 98.38 453 ARG A N 1
ATOM 3362 C CA . ARG A 1 453 ? -6.771 -9.777 12.973 1.00 98.38 453 ARG A CA 1
ATOM 3363 C C . ARG A 1 453 ? -6.695 -9.391 14.446 1.00 98.38 453 ARG A C 1
ATOM 3365 O O . ARG A 1 453 ? -6.334 -10.230 15.267 1.00 98.38 453 ARG A O 1
ATOM 3372 N N . PHE A 1 454 ? -7.048 -8.160 14.794 1.00 98.44 454 PHE A N 1
ATOM 3373 C CA . PHE A 1 454 ? -6.882 -7.620 16.145 1.00 98.44 454 PHE A CA 1
ATOM 3374 C C . PHE A 1 454 ? -8.095 -6.783 16.559 1.00 98.44 454 PHE A C 1
ATOM 3376 O O . PHE A 1 454 ? -8.620 -6.003 15.760 1.00 98.44 454 PHE A O 1
ATOM 3383 N N . LYS A 1 455 ? -8.537 -6.906 17.815 1.00 98.56 455 LYS A N 1
ATOM 3384 C CA . LYS A 1 455 ? -9.583 -6.033 18.367 1.00 98.56 455 LYS A CA 1
ATOM 3385 C C . LYS A 1 455 ? -9.055 -4.615 18.532 1.00 98.56 455 LYS A C 1
ATOM 3387 O O . LYS A 1 455 ? -8.073 -4.394 19.241 1.00 98.56 455 LYS A O 1
ATOM 3392 N N . ILE A 1 456 ? -9.719 -3.634 17.927 1.00 98.38 456 ILE A N 1
ATOM 3393 C CA . ILE A 1 456 ? -9.170 -2.275 17.897 1.00 98.38 456 ILE A CA 1
ATOM 3394 C C . ILE A 1 456 ? -8.986 -1.667 19.295 1.00 98.38 456 ILE A C 1
ATOM 3396 O O . ILE A 1 456 ? -7.994 -0.987 19.534 1.00 98.38 456 ILE A O 1
ATOM 3400 N N . SER A 1 457 ? -9.903 -1.928 20.230 1.00 98.44 457 SER A N 1
ATOM 3401 C CA . SER A 1 457 ? -9.838 -1.402 21.597 1.00 98.44 457 SER A CA 1
ATOM 3402 C C . SER A 1 457 ? -8.554 -1.821 22.312 1.00 98.44 457 SER A C 1
ATOM 3404 O O . SER A 1 457 ? -7.949 -1.023 23.023 1.00 98.44 457 SER A O 1
ATOM 3406 N N . ASP A 1 458 ? -8.122 -3.063 22.088 1.00 98.31 458 ASP A N 1
ATOM 3407 C CA . ASP A 1 458 ? -6.878 -3.601 22.624 1.00 98.31 458 ASP A CA 1
ATOM 3408 C C . ASP A 1 458 ? -5.669 -3.031 21.875 1.00 98.31 458 ASP A C 1
ATOM 3410 O O . ASP A 1 458 ? -4.722 -2.563 22.506 1.00 98.31 458 ASP A O 1
ATOM 3414 N N . PHE A 1 459 ? -5.722 -2.991 20.541 1.00 97.69 459 PHE A N 1
ATOM 3415 C CA . PHE A 1 459 ? -4.641 -2.445 19.717 1.00 97.69 459 PHE A CA 1
ATOM 3416 C C . PHE A 1 459 ? -4.312 -0.988 20.088 1.00 97.69 459 PHE A C 1
ATOM 3418 O O . PHE A 1 459 ? -3.160 -0.645 20.355 1.00 97.69 459 PHE A O 1
ATOM 3425 N N . LEU A 1 460 ? -5.338 -0.136 20.192 1.00 97.94 460 LEU A N 1
ATOM 3426 C CA . LEU A 1 460 ? -5.190 1.284 20.518 1.00 97.94 460 LEU A CA 1
ATOM 3427 C C . LEU A 1 460 ? -4.708 1.532 21.951 1.00 97.94 460 LEU A C 1
ATOM 3429 O O . LEU A 1 460 ? -4.246 2.634 22.249 1.00 97.94 460 LEU A O 1
ATOM 3433 N N . ALA A 1 461 ? -4.768 0.549 22.854 1.00 97.06 461 ALA A N 1
ATOM 3434 C CA . ALA A 1 461 ? -4.167 0.691 24.178 1.00 97.06 461 ALA A CA 1
ATOM 3435 C C . ALA A 1 461 ? -2.637 0.862 24.082 1.00 97.06 461 ALA A C 1
ATOM 3437 O O . ALA A 1 461 ? -2.061 1.640 24.846 1.00 97.06 461 ALA A O 1
ATOM 3438 N N . GLY A 1 462 ? -2.001 0.205 23.103 1.00 94.38 462 GLY A N 1
ATOM 3439 C CA . GLY A 1 462 ? -0.556 0.258 22.859 1.00 94.38 462 GLY A CA 1
ATOM 3440 C C . GLY A 1 462 ? -0.083 1.371 21.917 1.00 94.38 462 GLY A C 1
ATOM 3441 O O . GLY A 1 462 ? 1.115 1.631 21.867 1.00 94.38 462 GLY A O 1
ATOM 3442 N N . ASP A 1 463 ? -0.990 2.046 21.204 1.00 94.94 463 ASP A N 1
ATOM 3443 C CA . ASP A 1 463 ? -0.654 3.053 20.188 1.00 94.94 463 ASP A CA 1
ATOM 3444 C C . ASP A 1 463 ? -1.341 4.393 20.478 1.00 94.94 463 ASP A C 1
ATOM 3446 O O . ASP A 1 463 ? -2.531 4.581 20.218 1.00 94.94 463 ASP A O 1
ATOM 3450 N N . SER A 1 464 ? -0.603 5.341 21.059 1.00 96.75 464 SER A N 1
ATOM 3451 C CA . SER A 1 464 ? -1.167 6.627 21.478 1.00 96.75 464 SER A CA 1
ATOM 3452 C C . SER A 1 464 ? -1.535 7.544 20.314 1.00 96.75 464 SER A C 1
ATOM 3454 O O . SER A 1 464 ? -2.548 8.240 20.407 1.00 96.75 464 SER A O 1
ATOM 3456 N N . ALA A 1 465 ? -0.755 7.548 19.231 1.00 96.81 465 ALA A N 1
ATOM 3457 C CA . ALA A 1 465 ? -0.981 8.421 18.085 1.00 96.81 465 ALA A CA 1
ATOM 3458 C C . ALA A 1 465 ? -2.252 8.002 17.339 1.00 96.81 465 ALA A C 1
ATOM 3460 O O . ALA A 1 465 ? -3.177 8.815 17.205 1.00 96.81 465 ALA A O 1
ATOM 3461 N N . MET A 1 466 ? -2.362 6.717 16.979 1.00 98.06 466 MET A N 1
ATOM 3462 C CA . MET A 1 466 ? -3.557 6.194 16.323 1.00 98.06 466 MET A CA 1
ATOM 3463 C C . MET A 1 466 ? -4.775 6.313 17.241 1.00 98.06 466 MET A C 1
ATOM 3465 O O . MET A 1 466 ? -5.849 6.712 16.793 1.00 98.06 466 MET A O 1
ATOM 3469 N N . ARG A 1 467 ? -4.617 6.052 18.549 1.00 98.31 467 ARG A N 1
ATOM 3470 C CA . ARG A 1 467 ? -5.706 6.192 19.529 1.00 98.31 467 ARG A CA 1
ATOM 3471 C C . ARG A 1 467 ? -6.252 7.608 19.563 1.00 98.31 467 ARG A C 1
ATOM 3473 O O . ARG A 1 467 ? -7.464 7.790 19.470 1.00 98.31 467 ARG A O 1
ATOM 3480 N N . ASN A 1 468 ? -5.377 8.600 19.700 1.00 98.31 468 ASN A N 1
ATOM 3481 C CA . ASN A 1 468 ? -5.786 9.997 19.775 1.00 98.31 468 ASN A CA 1
ATOM 3482 C C . ASN A 1 468 ? -6.497 10.423 18.489 1.00 98.31 468 ASN A C 1
ATOM 3484 O O . ASN A 1 468 ? -7.538 11.077 18.558 1.00 98.31 468 ASN A O 1
ATOM 3488 N N . GLY A 1 469 ? -5.987 9.999 17.330 1.00 98.12 469 GLY A N 1
ATOM 3489 C CA . GLY A 1 469 ? -6.611 10.327 16.058 1.00 98.12 469 GLY A CA 1
ATOM 3490 C C . GLY A 1 469 ? -7.977 9.675 15.863 1.00 98.12 469 GLY A C 1
ATOM 3491 O O . GLY A 1 469 ? -8.934 10.350 15.483 1.00 98.12 469 GLY A O 1
ATOM 3492 N N . MET A 1 470 ? -8.121 8.398 16.222 1.00 98.56 470 MET A N 1
ATOM 3493 C CA . MET A 1 470 ? -9.403 7.690 16.136 1.00 98.56 470 MET A CA 1
ATOM 3494 C C . MET A 1 470 ? -10.443 8.209 17.139 1.00 98.56 470 MET A C 1
ATOM 3496 O O . MET A 1 470 ? -11.631 8.230 16.825 1.00 98.56 470 MET A O 1
ATOM 3500 N N . VAL A 1 471 ? -10.028 8.705 18.310 1.00 98.56 471 VAL A N 1
ATOM 3501 C CA . VAL A 1 471 ? -10.933 9.405 19.242 1.00 98.56 471 VAL A CA 1
ATOM 3502 C C . VAL A 1 471 ? -11.470 10.706 18.635 1.00 98.56 471 VAL A C 1
ATOM 3504 O O . VAL A 1 471 ? -12.638 11.032 18.844 1.00 98.56 471 VAL A O 1
ATOM 3507 N N . GLN A 1 472 ? -10.684 11.424 17.825 1.00 98.25 472 GLN A N 1
ATOM 3508 C CA . GLN A 1 472 ? -11.192 12.597 17.101 1.00 98.25 472 GLN A CA 1
ATOM 3509 C C . GLN A 1 472 ? -12.253 12.214 16.057 1.00 98.25 472 GLN A C 1
ATOM 3511 O O . GLN A 1 472 ? -13.278 12.892 15.968 1.00 98.25 472 GLN A O 1
ATOM 3516 N N . TYR A 1 473 ? -12.067 11.103 15.332 1.00 98.44 473 TYR A N 1
ATOM 3517 C CA . TYR A 1 473 ? -13.116 10.564 14.455 1.00 98.44 473 TYR A CA 1
ATOM 3518 C C . TYR A 1 473 ? -14.365 10.172 15.250 1.00 98.44 473 TYR A C 1
ATOM 3520 O O . TYR A 1 473 ? -15.463 10.576 14.879 1.00 98.44 473 TYR A O 1
ATOM 3528 N N . ALA A 1 474 ? -14.222 9.477 16.382 1.00 98.31 474 ALA A N 1
ATOM 3529 C CA . ALA A 1 474 ? -15.354 9.121 17.241 1.00 98.31 474 ALA A CA 1
ATOM 3530 C C . ALA A 1 474 ? -16.158 10.358 17.686 1.00 98.31 474 ALA A C 1
ATOM 3532 O O . ALA A 1 474 ? -17.389 10.362 17.611 1.00 98.31 474 ALA A O 1
ATOM 3533 N N . VAL A 1 475 ? -15.474 11.434 18.094 1.00 98.38 475 VAL A N 1
ATOM 3534 C CA . VAL A 1 475 ? -16.104 12.719 18.440 1.00 98.38 475 VAL A CA 1
ATOM 3535 C C . VAL A 1 475 ? -16.851 13.315 17.246 1.00 98.38 475 VAL A C 1
ATOM 3537 O O . VAL A 1 475 ? -17.984 13.768 17.408 1.00 98.38 475 VAL A O 1
ATOM 3540 N N . ALA A 1 476 ? -16.258 13.297 16.052 1.00 98.31 476 ALA A N 1
ATOM 3541 C CA . ALA A 1 476 ? -16.896 13.800 14.838 1.00 98.31 476 ALA A CA 1
ATOM 3542 C C . ALA A 1 476 ? -18.139 12.985 14.444 1.00 98.31 476 ALA A C 1
ATOM 3544 O O . ALA A 1 476 ? -19.185 13.573 14.181 1.00 98.31 476 ALA A O 1
ATOM 3545 N N . HIS A 1 477 ? -18.074 11.649 14.491 1.00 98.06 477 HIS A N 1
ATOM 3546 C CA . HIS A 1 477 ? -19.231 10.772 14.264 1.00 98.06 477 HIS A CA 1
ATOM 3547 C C . HIS A 1 477 ? -20.329 10.983 15.314 1.00 98.06 477 HIS A C 1
ATOM 3549 O O . HIS A 1 477 ? -21.512 11.024 14.978 1.00 98.06 477 HIS A O 1
ATOM 3555 N N . CYS A 1 478 ? -19.957 11.188 16.581 1.00 98.38 478 CYS A N 1
ATOM 3556 C CA . CYS A 1 478 ? -20.910 11.533 17.632 1.00 98.38 478 CYS A CA 1
ATOM 3557 C C . CYS A 1 478 ? -21.616 12.862 17.343 1.00 98.38 478 CYS A C 1
ATOM 3559 O O . CYS A 1 478 ? -22.835 12.937 17.434 1.00 98.38 478 CYS A O 1
ATOM 3561 N N . LYS A 1 479 ? -20.883 13.910 16.954 1.00 98.19 479 LYS A N 1
ATOM 3562 C CA . LYS A 1 479 ? -21.478 15.204 16.582 1.00 98.19 479 LYS A CA 1
ATOM 3563 C C . LYS A 1 479 ? -22.399 15.074 15.366 1.00 98.19 479 LYS A C 1
ATOM 3565 O O . LYS A 1 479 ? -23.510 15.604 15.379 1.00 98.19 479 LYS A O 1
ATOM 3570 N N . ALA A 1 480 ? -21.983 14.297 14.369 1.00 97.56 480 ALA A N 1
ATOM 3571 C CA . ALA A 1 480 ? -22.756 14.036 13.164 1.00 97.56 480 ALA A CA 1
ATOM 3572 C C . ALA A 1 480 ? -24.096 13.335 13.444 1.00 97.56 480 ALA A C 1
ATOM 3574 O O . ALA A 1 480 ? -25.096 13.686 12.817 1.00 97.56 480 ALA A O 1
ATOM 3575 N N . LYS A 1 481 ? -24.155 12.429 14.437 1.00 97.00 481 LYS A N 1
ATOM 3576 C CA . LYS A 1 481 ? -25.407 11.822 14.943 1.00 97.00 481 LYS A CA 1
ATOM 3577 C C . LYS A 1 481 ? -26.444 12.873 15.367 1.00 97.00 481 LYS A C 1
ATOM 3579 O O . LYS A 1 481 ? -27.639 12.623 15.266 1.00 97.00 481 LYS A O 1
ATOM 3584 N N . PHE A 1 482 ? -26.003 14.050 15.813 1.00 97.81 482 PHE A N 1
ATOM 3585 C CA . PHE A 1 482 ? -26.864 15.176 16.197 1.00 97.81 482 PHE A CA 1
ATOM 3586 C C . PHE A 1 482 ? -26.987 16.249 15.102 1.00 97.81 482 PHE A C 1
ATOM 3588 O O . PHE A 1 482 ? -27.325 17.392 15.397 1.00 97.81 482 PHE A O 1
ATOM 3595 N N . GLY A 1 483 ? -26.685 15.913 13.843 1.00 96.81 483 GLY A N 1
ATOM 3596 C CA . GLY A 1 483 ? -26.775 16.841 12.711 1.00 96.81 483 GLY A CA 1
ATOM 3597 C C . GLY A 1 483 ? -25.642 17.870 12.632 1.00 96.81 483 GLY A C 1
ATOM 3598 O O . GLY A 1 483 ? -25.697 18.768 11.794 1.00 96.81 483 GLY A O 1
ATOM 3599 N N . ILE A 1 484 ? -24.603 17.752 13.466 1.00 97.50 484 ILE A N 1
ATOM 3600 C CA . ILE A 1 484 ? -23.460 18.671 13.468 1.00 97.50 484 ILE A CA 1
ATOM 3601 C C . ILE A 1 484 ? -22.345 18.082 12.606 1.00 97.50 484 ILE A C 1
ATOM 3603 O O . ILE A 1 484 ? -21.621 17.178 13.029 1.00 97.50 484 ILE A O 1
ATOM 3607 N N . THR A 1 485 ? -22.179 18.628 11.403 1.00 96.19 485 THR A N 1
ATOM 3608 C CA . THR A 1 485 ? -21.059 18.260 10.527 1.00 96.19 485 THR A CA 1
ATOM 3609 C C . THR A 1 485 ? -19.738 18.647 11.184 1.00 96.19 485 THR A C 1
ATOM 3611 O O . THR A 1 485 ? -19.589 19.754 11.700 1.00 96.19 485 THR A O 1
ATOM 3614 N N . SER A 1 486 ? -18.778 17.726 11.177 1.00 95.94 486 SER A N 1
ATOM 3615 C CA . SER A 1 486 ? -17.455 17.940 11.762 1.00 95.94 486 SER A CA 1
ATOM 3616 C C . SER A 1 486 ? -16.368 17.676 10.730 1.00 95.94 486 SER A C 1
ATOM 3618 O O . SER A 1 486 ? -16.325 16.601 10.132 1.00 95.94 486 SER A O 1
ATOM 3620 N N . THR A 1 487 ? -15.473 18.645 10.554 1.00 96.06 487 THR A N 1
ATOM 3621 C CA . THR A 1 487 ? -14.271 18.495 9.729 1.00 96.06 487 THR A CA 1
ATOM 3622 C C . THR A 1 487 ? -13.148 17.897 10.566 1.00 96.06 487 THR A C 1
ATOM 3624 O O . THR A 1 487 ? -12.901 18.338 11.690 1.00 96.06 487 THR A O 1
ATOM 3627 N N . ILE A 1 488 ? -12.448 16.914 10.010 1.00 97.12 488 ILE A N 1
ATOM 3628 C CA . ILE A 1 488 ? -11.245 16.341 10.606 1.00 97.12 488 ILE A CA 1
ATOM 3629 C C . ILE A 1 488 ? -10.026 17.095 10.063 1.00 97.12 488 ILE A C 1
ATOM 3631 O O . ILE A 1 488 ? -9.809 17.089 8.848 1.00 97.12 488 ILE A O 1
ATOM 3635 N N . PRO A 1 489 ? -9.210 17.736 10.920 1.00 94.25 489 PRO A N 1
ATOM 3636 C CA . PRO A 1 489 ? -8.009 18.429 10.471 1.00 94.25 489 PRO A CA 1
ATOM 3637 C C . PRO A 1 489 ? -7.040 17.485 9.760 1.00 94.25 489 PRO A C 1
ATOM 3639 O O . PRO A 1 489 ? -6.861 16.337 10.173 1.00 94.25 489 PRO A O 1
ATOM 3642 N N . VAL A 1 490 ? -6.343 17.987 8.737 1.00 93.19 490 VAL A N 1
ATOM 3643 C CA . VAL A 1 490 ? -5.282 17.223 8.056 1.00 93.19 490 VAL A CA 1
ATOM 3644 C C . VAL A 1 490 ? -4.157 16.821 9.013 1.00 93.19 490 VAL A C 1
ATOM 3646 O O . VAL A 1 490 ? -3.589 15.745 8.849 1.00 93.19 490 VAL A O 1
ATOM 3649 N N . THR A 1 491 ? -3.930 17.630 10.055 1.00 95.38 491 THR A N 1
ATOM 3650 C CA . THR A 1 491 ? -2.971 17.422 11.151 1.00 95.38 491 THR A CA 1
ATOM 3651 C C . THR A 1 491 ? -3.395 16.364 12.172 1.00 95.38 491 THR A C 1
ATOM 3653 O O . THR A 1 491 ? -2.644 16.099 13.109 1.00 95.38 491 THR A O 1
ATOM 3656 N N . ASN A 1 492 ? -4.583 15.761 12.033 1.00 96.44 492 ASN A N 1
ATOM 3657 C CA . ASN A 1 492 ? -4.972 14.620 12.858 1.00 96.44 492 ASN A CA 1
ATOM 3658 C C . ASN A 1 492 ? -3.908 13.506 12.706 1.00 96.44 492 ASN A C 1
ATOM 3660 O O . ASN A 1 492 ? -3.599 13.147 11.568 1.00 96.44 492 ASN A O 1
ATOM 3664 N N . PRO A 1 493 ? -3.350 12.956 13.809 1.00 97.00 493 PRO A N 1
ATOM 3665 C CA . PRO A 1 493 ? -2.319 11.915 13.752 1.00 97.00 493 PRO A CA 1
ATOM 3666 C C . PRO A 1 493 ? -2.767 10.618 13.065 1.00 97.00 493 PRO A C 1
ATOM 3668 O O . PRO A 1 493 ? -1.908 9.826 12.687 1.00 97.00 493 PRO A O 1
ATOM 3671 N N . ALA A 1 494 ? -4.076 10.409 12.886 1.00 98.12 494 ALA A N 1
ATOM 3672 C CA . ALA A 1 494 ? -4.615 9.319 12.084 1.00 98.12 494 ALA A CA 1
ATOM 3673 C C . ALA A 1 494 ? -5.523 9.828 10.953 1.00 98.12 494 ALA A C 1
ATOM 3675 O O . ALA A 1 494 ? -6.225 10.839 11.080 1.00 98.12 494 ALA A O 1
ATOM 3676 N N . ALA A 1 495 ? -5.572 9.077 9.859 1.00 98.44 495 ALA A N 1
ATOM 3677 C CA . ALA A 1 495 ? -6.496 9.275 8.753 1.00 98.44 495 ALA A CA 1
ATOM 3678 C C . ALA A 1 495 ? -7.340 8.015 8.541 1.00 98.44 495 ALA A C 1
ATOM 3680 O O . ALA A 1 495 ? -6.797 6.918 8.469 1.00 98.44 495 ALA A O 1
ATOM 3681 N N . ILE A 1 496 ? -8.658 8.178 8.402 1.00 98.69 496 ILE A N 1
ATOM 3682 C CA . ILE A 1 496 ? -9.516 7.141 7.830 1.00 98.69 496 ILE A CA 1
ATOM 3683 C C . ILE A 1 496 ? -9.610 7.432 6.339 1.00 98.69 496 ILE A C 1
ATOM 3685 O O . ILE A 1 496 ? -10.066 8.507 5.937 1.00 98.69 496 ILE A O 1
ATOM 3689 N N . VAL A 1 497 ? -9.174 6.482 5.523 1.00 98.62 497 VAL A N 1
ATOM 3690 C CA . VAL A 1 497 ? -9.240 6.568 4.067 1.00 98.62 497 VAL A CA 1
ATOM 3691 C C . VAL A 1 497 ? -10.003 5.385 3.493 1.00 98.62 497 VAL A C 1
ATOM 3693 O O . VAL A 1 497 ? -10.061 4.309 4.083 1.00 98.62 497 VAL A O 1
ATOM 3696 N N . ARG A 1 498 ? -10.635 5.596 2.343 1.00 98.50 498 ARG A N 1
ATOM 3697 C CA . ARG A 1 498 ? -11.520 4.629 1.701 1.00 98.50 498 ARG A CA 1
ATOM 3698 C C . ARG A 1 498 ? -11.215 4.565 0.216 1.00 98.50 498 ARG A C 1
ATOM 3700 O O . ARG A 1 498 ? -11.114 5.595 -0.448 1.00 98.50 498 ARG A O 1
ATOM 3707 N N . HIS A 1 499 ? -11.107 3.351 -0.307 1.00 98.62 499 HIS A N 1
ATOM 3708 C CA . HIS A 1 499 ? -11.047 3.146 -1.746 1.00 98.62 499 HIS A CA 1
ATOM 3709 C C . HIS A 1 499 ? -12.389 3.531 -2.394 1.00 98.62 499 HIS A C 1
ATOM 3711 O O . HIS A 1 499 ? -13.449 3.146 -1.901 1.00 98.62 499 HIS A O 1
ATOM 3717 N N . LEU A 1 500 ? -12.360 4.269 -3.507 1.00 98.38 500 LEU A N 1
ATOM 3718 C CA . LEU A 1 500 ? -13.562 4.846 -4.127 1.00 98.38 500 LEU A CA 1
ATOM 3719 C C . LEU A 1 500 ? -14.523 3.795 -4.699 1.00 98.38 500 LEU A C 1
ATOM 3721 O O . LEU A 1 500 ? -15.721 4.041 -4.792 1.00 98.38 500 LEU A O 1
ATOM 3725 N N . GLY A 1 501 ? -14.001 2.640 -5.118 1.00 97.31 501 GLY A N 1
ATOM 3726 C CA . GLY A 1 501 ? -14.795 1.524 -5.646 1.00 97.31 501 GLY A CA 1
ATOM 3727 C C . GLY A 1 501 ? -15.474 1.794 -6.994 1.00 97.31 501 GLY A C 1
ATOM 3728 O O . GLY A 1 501 ? -16.214 0.941 -7.475 1.00 97.31 501 GLY A O 1
ATOM 3729 N N . THR A 1 502 ? -15.221 2.948 -7.615 1.00 98.06 502 THR A N 1
ATOM 3730 C CA . THR A 1 502 ? -15.746 3.316 -8.935 1.00 98.06 502 THR A CA 1
ATOM 3731 C C . THR A 1 502 ? -15.131 2.454 -10.037 1.00 98.06 502 THR A C 1
ATOM 3733 O O . THR A 1 502 ? -14.042 1.912 -9.867 1.00 98.06 502 THR A O 1
ATOM 3736 N N . ALA A 1 503 ? -15.788 2.367 -11.198 1.00 97.56 503 ALA A N 1
ATOM 3737 C CA . ALA A 1 503 ? -15.299 1.571 -12.331 1.00 97.56 503 ALA A CA 1
ATOM 3738 C C . ALA A 1 503 ? -13.880 1.969 -12.787 1.00 97.56 503 ALA A C 1
ATOM 3740 O O . ALA A 1 503 ? -13.062 1.107 -13.073 1.00 97.56 503 ALA A O 1
ATOM 3741 N N . GLN A 1 504 ? -13.549 3.266 -12.770 1.00 96.88 504 GLN A N 1
ATOM 3742 C CA . GLN A 1 504 ? -12.202 3.769 -13.101 1.00 96.88 504 GLN A CA 1
ATOM 3743 C C . GLN A 1 504 ? -11.118 3.338 -12.100 1.00 96.88 504 GLN A C 1
ATOM 3745 O O . GLN A 1 504 ? -9.929 3.440 -12.398 1.00 96.88 504 GLN A O 1
ATOM 3750 N N . CYS A 1 505 ? -11.540 2.895 -10.914 1.00 98.12 505 CYS A N 1
ATOM 3751 C CA . CYS A 1 505 ? -10.702 2.424 -9.821 1.00 98.12 505 CYS A CA 1
ATOM 3752 C C . CYS A 1 505 ? -10.765 0.901 -9.643 1.00 98.12 505 CYS A C 1
ATOM 3754 O O . CYS A 1 505 ? -10.335 0.383 -8.615 1.00 98.12 505 CYS A O 1
ATOM 3756 N N . GLN A 1 506 ? -11.302 0.182 -10.625 1.00 97.75 506 GLN A N 1
ATOM 3757 C CA . GLN A 1 506 ? -11.275 -1.273 -10.677 1.00 97.75 506 GLN A CA 1
ATOM 3758 C C . GLN A 1 506 ? -10.436 -1.728 -11.872 1.00 97.75 506 GLN A C 1
ATOM 3760 O O . GLN A 1 506 ? -10.394 -1.047 -12.896 1.00 97.75 506 GLN A O 1
ATOM 3765 N N . ASP A 1 507 ? -9.761 -2.862 -11.725 1.00 96.06 507 ASP A N 1
ATOM 3766 C CA . ASP A 1 507 ? -8.920 -3.466 -12.760 1.00 96.06 507 ASP A CA 1
ATOM 3767 C C . ASP A 1 507 ? -8.852 -4.990 -12.600 1.00 96.06 507 ASP A C 1
ATOM 3769 O O . ASP A 1 507 ? -9.467 -5.596 -11.712 1.00 96.06 507 ASP A O 1
ATOM 3773 N N . THR A 1 508 ? -8.054 -5.607 -13.460 1.00 94.94 508 THR A N 1
ATOM 3774 C CA . THR A 1 508 ? -7.619 -6.989 -13.368 1.00 94.94 508 THR A CA 1
ATOM 3775 C C . THR A 1 508 ? -6.970 -7.259 -12.017 1.00 94.94 508 THR A C 1
ATOM 3777 O O . THR A 1 508 ? -6.127 -6.513 -11.519 1.00 94.94 508 THR A O 1
ATOM 3780 N N . LYS A 1 509 ? -7.375 -8.374 -11.410 1.00 95.94 509 LYS A N 1
ATOM 3781 C CA . LYS A 1 509 ? -6.856 -8.804 -10.115 1.00 95.94 509 LYS A CA 1
ATOM 3782 C C . LYS A 1 509 ? -5.425 -9.286 -10.269 1.00 95.94 509 LYS A C 1
ATOM 3784 O O . LYS A 1 509 ? -5.158 -10.188 -11.059 1.00 95.94 509 LYS A O 1
ATOM 3789 N N . VAL A 1 510 ? -4.548 -8.769 -9.421 1.00 95.94 510 VAL A N 1
ATOM 3790 C CA . VAL A 1 510 ? -3.238 -9.375 -9.196 1.00 95.94 510 VAL A CA 1
ATOM 3791 C C . VAL A 1 510 ? -3.438 -10.736 -8.518 1.00 95.94 510 VAL A C 1
ATOM 3793 O O . VAL A 1 510 ? -4.280 -10.907 -7.627 1.00 95.94 510 VAL A O 1
ATOM 3796 N N . THR A 1 511 ? -2.708 -11.747 -8.967 1.00 95.44 511 THR A N 1
ATOM 3797 C CA . THR A 1 511 ? -2.729 -13.084 -8.382 1.00 95.44 511 THR A CA 1
ATOM 3798 C C . THR A 1 511 ? -1.732 -13.175 -7.232 1.00 95.44 511 THR A C 1
ATOM 3800 O O . THR A 1 511 ? -0.791 -12.393 -7.113 1.00 95.44 511 THR A O 1
ATOM 3803 N N . VAL A 1 512 ? -1.957 -14.143 -6.346 1.00 95.62 512 VAL A N 1
ATOM 3804 C CA . VAL A 1 512 ? -0.988 -14.497 -5.306 1.00 95.62 512 VAL A CA 1
ATOM 3805 C C . VAL A 1 512 ? -0.487 -15.893 -5.626 1.00 95.62 512 VAL A C 1
ATOM 3807 O O . VAL A 1 512 ? -1.297 -16.815 -5.798 1.00 95.62 512 VAL A O 1
ATOM 3810 N N . LYS A 1 513 ? 0.828 -16.059 -5.707 1.00 94.19 513 LYS A N 1
ATOM 3811 C CA . LYS A 1 513 ? 1.457 -17.355 -5.932 1.00 94.19 513 LYS A CA 1
ATOM 3812 C C . LYS A 1 513 ? 1.040 -18.341 -4.845 1.00 94.19 513 LYS A C 1
ATOM 3814 O O . LYS A 1 513 ? 0.792 -17.963 -3.701 1.00 94.19 513 LYS A O 1
ATOM 3819 N N . TYR A 1 514 ? 0.915 -19.611 -5.219 1.00 93.12 514 TYR A N 1
ATOM 3820 C CA . TYR A 1 514 ? 0.383 -20.689 -4.374 1.00 93.12 514 TYR A CA 1
ATOM 3821 C C . TYR A 1 514 ? -1.069 -20.504 -3.910 1.00 93.12 514 TYR A C 1
ATOM 3823 O O . TYR A 1 514 ? -1.560 -21.324 -3.141 1.00 93.12 514 TYR A O 1
ATOM 3831 N N . SER A 1 515 ? -1.818 -19.508 -4.398 1.00 93.25 515 SER A N 1
ATOM 3832 C CA . SER A 1 515 ? -3.245 -19.395 -4.056 1.00 93.25 515 SER A CA 1
ATOM 3833 C C . SER A 1 515 ? -4.089 -20.575 -4.547 1.00 93.25 515 SER A C 1
ATOM 3835 O O . SER A 1 515 ? -5.149 -20.834 -3.985 1.00 93.25 515 SER A O 1
ATOM 3837 N N . SER A 1 516 ? -3.613 -21.334 -5.538 1.00 91.81 516 SER A N 1
ATOM 3838 C CA . SER A 1 516 ? -4.302 -22.516 -6.064 1.00 91.81 516 SER A CA 1
ATOM 3839 C C . SER A 1 516 ? -4.427 -23.662 -5.058 1.00 91.81 516 SER A C 1
ATOM 3841 O O . SER A 1 516 ? -5.384 -24.429 -5.146 1.00 91.81 516 SER A O 1
ATOM 3843 N N . CYS A 1 517 ? -3.529 -23.783 -4.072 1.00 88.56 517 CYS A N 1
ATOM 3844 C CA . CYS A 1 517 ? -3.647 -24.825 -3.046 1.00 88.56 517 CYS A CA 1
ATOM 3845 C C . CYS A 1 517 ? -4.900 -24.636 -2.165 1.00 88.56 517 CYS A C 1
ATOM 3847 O O . CYS A 1 517 ? -5.524 -25.606 -1.724 1.00 88.56 517 CYS A O 1
ATOM 3849 N N . MET A 1 518 ? -5.339 -23.382 -2.025 1.00 90.38 518 MET A N 1
ATOM 3850 C CA . MET A 1 518 ? -6.535 -22.988 -1.287 1.00 90.38 518 MET A CA 1
ATOM 3851 C C . MET A 1 518 ? -7.831 -23.305 -2.044 1.00 90.38 518 MET A C 1
ATOM 3853 O O . MET A 1 518 ? -8.910 -23.216 -1.465 1.00 90.38 518 MET A O 1
ATOM 3857 N N . ASN A 1 519 ? -7.760 -23.728 -3.313 1.00 84.38 519 ASN A N 1
ATOM 3858 C CA . ASN A 1 519 ? -8.940 -24.142 -4.084 1.00 84.38 519 ASN A CA 1
ATOM 3859 C C . ASN A 1 519 ? -9.601 -25.409 -3.517 1.00 84.38 519 ASN A C 1
ATOM 3861 O O . ASN A 1 519 ? -10.761 -25.684 -3.819 1.00 84.38 519 ASN A O 1
ATOM 3865 N N . SER A 1 520 ? -8.861 -26.187 -2.720 1.00 83.12 520 SER A N 1
ATOM 3866 C CA . SER A 1 520 ? -9.384 -27.364 -2.019 1.00 83.12 520 SER A CA 1
ATOM 3867 C C . SER A 1 520 ? -10.204 -27.012 -0.772 1.00 83.12 520 SER A C 1
ATOM 3869 O O . SER A 1 520 ? -10.985 -27.844 -0.314 1.00 83.12 520 SER A O 1
ATOM 3871 N N . CYS A 1 521 ? -10.072 -25.787 -0.258 1.00 87.44 521 CYS A N 1
ATOM 3872 C CA . CYS A 1 521 ? -10.857 -25.289 0.863 1.00 87.44 521 CYS A CA 1
ATOM 3873 C C . CYS A 1 521 ? -12.302 -25.015 0.415 1.00 87.44 521 CYS A C 1
ATOM 3875 O O . CYS A 1 521 ? -12.520 -24.340 -0.600 1.00 87.44 521 CYS A O 1
ATOM 3877 N N . ARG A 1 522 ? -13.280 -25.516 1.172 1.00 84.06 522 ARG A N 1
ATOM 3878 C CA . ARG A 1 522 ? -14.719 -25.359 0.916 1.00 84.06 522 ARG A CA 1
ATOM 3879 C C . ARG A 1 522 ? -15.421 -24.870 2.175 1.00 84.06 522 ARG A C 1
ATOM 3881 O O . ARG A 1 522 ? -15.015 -25.343 3.259 1.00 84.06 522 ARG A O 1
#

pLDDT: mean 87.54, std 17.33, range [27.28, 98.88]